Protein AF-A0A2E7UUR5-F1 (afdb_monomer_lite)

Foldseek 3Di:
DFDWKKFWDKAWPDDDCNPPPDGTQIDQKEWEFCQRDPSHDHPPGFPFTHNGAKIWHDDPFPWIKIFGDPPWFKFKDQADPDQVVPTGGDHGIDTADARIKMFGGDSVTGTIIGTHGMDTDGTDDDDDDDDPPVPVPPPDDDDDDDDPPDDDDPVVVVVCCVVVVVVVVVVVCVVVVVPDPQFAFQAADPPADLDDDDDALVQLVVQPLRLFDPVLLLLLCCVQFQVLLCVLAVDPVSSPPVQAQVLLSSSLSSLLSVLRHHLVLLLLLLQCVPLLLLLQVVCVVLVHGSLLSLQLCLQQSQALADADLLRQGGSLRDRQLCCVLLVHAFFQFQFAPDPGGDHDDHNFQADPSCPPPPQWDDDPPDIHGGGPDTPGDCRSPSNSVSSSLSVQLCVQSVDNQCSNQSRSLLLSQLCSVQNAWCVVRDPDVVSTDCQHSVNQLVVVCVVVVHSHHSNLLSVQLQDHGPCLPPPVQQVDSHVGSHGSVSSSTSSNSSSSSSLSLLQCLVAPCPDDPSVVSVVLNDDPHSSVSHPRDYSVVSCVSSDVPNDDD

pLDDT: mean 84.62, std 16.86, range [29.53, 98.81]

Structure (mmCIF, N/CA/C/O backbone):
data_AF-A0A2E7UUR5-F1
#
_entry.id   AF-A0A2E7UUR5-F1
#
loop_
_atom_site.group_PDB
_atom_site.id
_atom_site.type_symbol
_atom_site.label_atom_id
_atom_site.label_alt_id
_atom_site.label_comp_id
_atom_site.label_asym_id
_atom_site.label_entity_id
_atom_site.label_seq_id
_atom_site.pdbx_PDB_ins_code
_atom_site.Cartn_x
_atom_site.Cartn_y
_atom_site.Cartn_z
_atom_site.occupancy
_atom_site.B_iso_or_equiv
_atom_site.auth_seq_id
_atom_site.auth_comp_id
_atom_site.auth_asym_id
_atom_site.auth_atom_id
_atom_site.pdbx_PDB_model_num
ATOM 1 N N . MET A 1 1 ? 15.344 32.979 -28.461 1.00 41.41 1 MET A N 1
ATOM 2 C CA . MET A 1 1 ? 14.774 32.688 -27.132 1.00 41.41 1 MET A CA 1
ATOM 3 C C . MET A 1 1 ? 14.511 34.016 -26.441 1.00 41.41 1 MET A C 1
ATOM 5 O O . MET A 1 1 ? 15.474 34.718 -26.148 1.00 41.41 1 MET A O 1
ATOM 9 N N . SER A 1 2 ? 13.245 34.431 -26.322 1.00 44.31 2 SER A N 1
ATOM 10 C CA . SER A 1 2 ? 12.867 35.619 -25.544 1.00 44.31 2 SER A CA 1
ATOM 11 C C . SER A 1 2 ? 13.168 35.348 -24.067 1.00 44.31 2 SER A C 1
ATOM 13 O O . SER A 1 2 ? 12.915 34.255 -23.571 1.00 44.31 2 SER A O 1
ATOM 15 N N . GLN A 1 3 ? 13.775 36.307 -23.364 1.00 58.12 3 GLN A N 1
ATOM 16 C CA . GLN A 1 3 ? 13.879 36.223 -21.906 1.00 58.12 3 GLN A CA 1
ATOM 17 C C . GLN A 1 3 ? 12.558 36.721 -21.325 1.00 58.12 3 GLN A C 1
ATOM 19 O O . GLN A 1 3 ? 12.227 37.900 -21.456 1.00 58.12 3 GLN A O 1
ATOM 24 N N . GLU A 1 4 ? 11.789 35.819 -20.725 1.00 65.75 4 GLU A N 1
ATOM 25 C CA . GLU A 1 4 ? 10.561 36.169 -20.018 1.00 65.75 4 GLU A CA 1
ATOM 26 C C . GLU A 1 4 ? 10.883 37.033 -18.791 1.00 65.75 4 GLU A C 1
ATOM 28 O O . GLU A 1 4 ? 11.804 36.738 -18.021 1.00 65.75 4 GLU A O 1
ATOM 33 N N . ARG A 1 5 ? 10.125 38.113 -18.589 1.00 73.12 5 ARG A N 1
ATOM 34 C CA . ARG A 1 5 ? 10.264 38.991 -17.427 1.00 73.12 5 ARG A CA 1
ATOM 35 C C . ARG A 1 5 ? 9.267 38.607 -16.337 1.00 73.12 5 ARG A C 1
ATOM 37 O O . ARG A 1 5 ? 8.057 38.573 -16.566 1.00 73.12 5 ARG A O 1
ATOM 44 N N . TRP A 1 6 ? 9.798 38.445 -15.129 1.00 78.69 6 TRP A N 1
ATOM 45 C CA . TRP A 1 6 ? 9.055 38.063 -13.931 1.00 78.69 6 TRP A CA 1
ATOM 46 C C . TRP A 1 6 ? 9.247 39.088 -12.819 1.00 78.69 6 TRP A C 1
ATOM 48 O O . TRP A 1 6 ? 10.360 39.569 -12.619 1.00 78.69 6 TRP A O 1
ATOM 58 N N . ASP A 1 7 ? 8.186 39.380 -12.075 1.00 84.50 7 ASP A N 1
ATOM 59 C CA . ASP A 1 7 ? 8.242 40.175 -10.849 1.00 84.50 7 ASP A CA 1
ATOM 60 C C . ASP A 1 7 ? 7.862 39.272 -9.662 1.00 84.50 7 ASP A C 1
ATOM 62 O O . ASP A 1 7 ? 6.755 38.737 -9.600 1.00 84.50 7 ASP A O 1
ATOM 66 N N . VAL A 1 8 ? 8.795 39.076 -8.729 1.00 85.06 8 VAL A N 1
ATOM 67 C CA . VAL A 1 8 ? 8.625 38.250 -7.524 1.00 85.06 8 VAL A CA 1
ATOM 68 C C . VAL A 1 8 ? 8.408 39.144 -6.314 1.00 85.06 8 VAL A C 1
ATOM 70 O O . VAL A 1 8 ? 9.234 40.008 -6.001 1.00 85.06 8 VAL A O 1
ATOM 73 N N . LYS A 1 9 ? 7.307 38.918 -5.599 1.00 88.44 9 LYS A N 1
ATOM 74 C CA . LYS A 1 9 ? 6.949 39.685 -4.408 1.00 88.44 9 LYS A CA 1
ATOM 75 C C . LYS A 1 9 ? 7.363 38.935 -3.145 1.00 88.44 9 LYS A C 1
ATOM 77 O O . LYS A 1 9 ? 6.930 37.808 -2.904 1.00 88.44 9 LYS A O 1
ATOM 82 N N . LEU A 1 10 ? 8.190 39.587 -2.329 1.00 89.81 10 LEU A N 1
ATOM 83 C CA . LEU A 1 10 ? 8.681 39.076 -1.050 1.00 89.81 10 LEU A CA 1
ATOM 84 C C . LEU A 1 10 ? 8.213 39.995 0.078 1.00 89.81 10 LEU A C 1
ATOM 86 O O . LEU A 1 10 ? 8.332 41.214 -0.032 1.00 89.81 10 LEU A O 1
ATOM 90 N N . GLN A 1 11 ? 7.724 39.417 1.171 1.00 90.62 11 GLN A N 1
ATOM 91 C CA . GLN A 1 11 ? 7.354 40.156 2.375 1.00 90.62 11 GLN A CA 1
ATOM 92 C C . GLN A 1 11 ? 8.336 39.842 3.502 1.00 90.62 11 GLN A C 1
ATOM 94 O O . GLN A 1 11 ? 8.369 38.725 4.012 1.00 90.62 11 GLN A O 1
ATOM 99 N N . PHE A 1 12 ? 9.126 40.821 3.928 1.00 90.88 12 PHE A N 1
ATOM 100 C CA . PHE A 1 12 ? 10.079 40.631 5.021 1.00 90.88 12 PHE A CA 1
ATOM 101 C C . PHE A 1 12 ? 9.350 40.599 6.367 1.00 90.88 12 PHE A C 1
ATOM 103 O O . PHE A 1 12 ? 8.576 41.494 6.694 1.00 90.88 12 PHE A O 1
ATOM 110 N N . LEU A 1 13 ? 9.592 39.553 7.157 1.00 88.56 13 LEU A N 1
ATOM 111 C CA . LEU A 1 13 ? 8.895 39.312 8.425 1.00 88.56 13 LEU A CA 1
ATOM 112 C C . LEU A 1 13 ? 9.674 39.845 9.635 1.00 88.56 13 LEU A C 1
ATOM 114 O O . LEU A 1 13 ? 9.105 40.047 10.708 1.00 88.56 13 LEU A O 1
ATOM 118 N N . SER A 1 14 ? 10.976 40.086 9.478 1.00 81.56 14 SER A N 1
ATOM 119 C CA . SER A 1 14 ? 11.872 40.530 10.549 1.00 81.56 14 SER A CA 1
ATOM 120 C C . SER A 1 14 ? 12.915 41.533 10.047 1.00 81.56 14 SER A C 1
ATOM 122 O O . SER A 1 14 ? 13.204 41.597 8.855 1.00 81.56 14 SER A O 1
ATOM 124 N N . GLY A 1 15 ? 13.489 42.321 10.963 1.00 81.38 15 GLY A N 1
ATOM 125 C CA . GLY A 1 15 ? 14.598 43.250 10.704 1.00 81.38 15 GLY A CA 1
ATOM 126 C C . GLY A 1 15 ? 14.262 44.497 9.864 1.00 81.38 15 GLY A C 1
ATOM 127 O O . GLY A 1 15 ? 13.091 44.854 9.738 1.00 81.38 15 GLY A O 1
ATOM 128 N N . PRO A 1 16 ? 15.280 45.201 9.327 1.00 78.62 16 PRO A N 1
ATOM 129 C CA . PRO A 1 16 ? 15.138 46.566 8.799 1.00 78.62 16 PRO A CA 1
ATOM 130 C C . PRO A 1 16 ? 14.218 46.719 7.583 1.00 78.62 16 PRO A C 1
ATOM 132 O O . PRO A 1 16 ? 13.657 47.793 7.384 1.00 78.62 16 PRO A O 1
ATOM 135 N N . LEU A 1 17 ? 14.051 45.661 6.782 1.00 82.31 17 LEU A N 1
ATOM 136 C CA . LEU A 1 17 ? 13.202 45.684 5.586 1.00 82.31 17 LEU A CA 1
ATOM 137 C C . LEU A 1 17 ? 11.746 45.291 5.873 1.00 82.31 17 LEU A C 1
ATOM 139 O O . LEU A 1 17 ? 10.914 45.388 4.981 1.00 82.31 17 LEU A O 1
ATOM 143 N N . ARG A 1 18 ? 11.403 44.899 7.112 1.00 81.81 18 ARG A N 1
ATOM 144 C CA . ARG A 1 18 ? 10.028 44.520 7.497 1.00 81.81 18 ARG A CA 1
ATOM 145 C C . ARG A 1 18 ? 9.003 45.631 7.245 1.00 81.81 18 ARG A C 1
ATOM 147 O O . ARG A 1 18 ? 7.848 45.342 6.959 1.00 81.81 18 ARG A O 1
ATOM 154 N N . PHE A 1 19 ? 9.419 46.886 7.396 1.00 71.81 19 PHE A N 1
ATOM 155 C CA . PHE A 1 19 ? 8.552 48.064 7.279 1.00 71.81 19 PHE A CA 1
ATOM 156 C C . PHE A 1 19 ? 8.741 48.818 5.956 1.00 71.81 19 PHE A C 1
ATOM 158 O O . PHE A 1 19 ? 8.267 49.942 5.825 1.00 71.81 19 PHE A O 1
ATOM 165 N N . GLN A 1 20 ? 9.477 48.241 5.004 1.00 69.75 20 GLN A N 1
ATOM 166 C CA . GLN A 1 20 ? 9.741 48.861 3.711 1.00 69.75 20 GLN A CA 1
ATOM 167 C C . GLN A 1 20 ? 8.922 48.160 2.633 1.00 69.75 20 GLN A C 1
ATOM 169 O O . GLN A 1 20 ? 9.053 46.951 2.443 1.00 69.75 20 GLN A O 1
ATOM 174 N N . ASP A 1 21 ? 8.128 48.930 1.893 1.00 59.53 21 ASP A N 1
ATOM 175 C CA . ASP A 1 21 ? 7.526 48.453 0.651 1.00 59.53 21 ASP A CA 1
ATOM 176 C C . ASP A 1 21 ? 8.611 48.390 -0.421 1.00 59.53 21 ASP A C 1
ATOM 178 O O . ASP A 1 21 ? 8.965 49.382 -1.064 1.00 59.53 21 ASP A O 1
ATOM 182 N N . LEU A 1 22 ? 9.197 47.205 -0.569 1.00 68.75 22 LEU A N 1
ATOM 183 C CA . LEU A 1 22 ? 10.210 46.968 -1.581 1.00 68.75 22 LEU A CA 1
ATOM 184 C C . LEU A 1 22 ? 9.549 46.762 -2.947 1.00 68.75 22 LEU A C 1
ATOM 186 O O . LEU A 1 22 ? 8.555 46.035 -3.049 1.00 68.75 22 LEU A O 1
ATOM 190 N N . PRO A 1 23 ? 10.106 47.355 -4.018 1.00 65.25 23 PRO A N 1
ATOM 191 C CA . PRO A 1 23 ? 9.660 47.038 -5.364 1.00 65.25 23 PRO A CA 1
ATOM 192 C C . PRO A 1 23 ? 9.855 45.533 -5.636 1.00 65.25 23 PRO A C 1
ATOM 194 O O . PRO A 1 23 ? 10.814 44.947 -5.120 1.00 65.25 23 PRO A O 1
ATOM 197 N N . PRO A 1 24 ? 8.986 44.903 -6.451 1.00 74.06 24 PRO A N 1
ATOM 198 C CA . PRO A 1 24 ? 9.115 43.491 -6.790 1.00 74.06 24 PRO A CA 1
ATOM 199 C C . PRO A 1 24 ? 10.503 43.155 -7.343 1.00 74.06 24 PRO A C 1
ATOM 201 O O . PRO A 1 24 ? 11.096 43.917 -8.117 1.00 74.06 24 PRO A O 1
ATOM 204 N N . ALA A 1 25 ? 11.023 42.000 -6.941 1.00 80.56 25 ALA A N 1
ATOM 205 C CA . ALA A 1 25 ? 12.315 41.515 -7.384 1.00 80.56 25 ALA A CA 1
ATOM 206 C C . ALA A 1 25 ? 12.216 40.999 -8.825 1.00 80.56 25 ALA A C 1
ATOM 208 O O . ALA A 1 25 ? 11.347 40.190 -9.142 1.00 80.56 25 ALA A O 1
ATOM 209 N N . ARG A 1 26 ? 13.102 41.470 -9.705 1.00 81.25 26 ARG A N 1
ATOM 210 C CA . ARG A 1 26 ? 13.013 41.209 -11.149 1.00 81.25 26 ARG A CA 1
ATOM 211 C C . ARG A 1 26 ? 13.729 39.905 -11.515 1.00 81.25 26 ARG A C 1
ATOM 213 O O . ARG A 1 26 ? 14.942 39.809 -11.349 1.00 81.25 26 ARG A O 1
ATOM 220 N N . GLY A 1 27 ? 12.972 38.923 -11.997 1.00 74.69 27 GLY A N 1
ATOM 221 C CA . GLY A 1 27 ? 13.434 37.624 -12.493 1.00 74.69 27 GLY A CA 1
ATOM 222 C C . GLY A 1 27 ? 13.844 37.625 -13.973 1.00 74.69 27 GLY A C 1
ATOM 223 O O . GLY A 1 27 ? 13.910 38.691 -14.591 1.00 74.69 27 GLY A O 1
ATOM 224 N N . PRO A 1 28 ? 14.147 36.444 -14.549 1.00 76.75 28 PRO A N 1
ATOM 225 C CA . PRO A 1 28 ? 13.850 35.101 -14.022 1.00 76.75 28 PRO A CA 1
ATOM 226 C C . PRO A 1 28 ? 14.832 34.589 -12.955 1.00 76.75 28 PRO A C 1
ATOM 228 O O . PRO A 1 28 ? 14.520 33.628 -12.261 1.00 76.75 28 PRO A O 1
ATOM 231 N N . VAL A 1 29 ? 15.992 35.236 -12.780 1.00 86.94 29 VAL A N 1
ATOM 232 C CA . VAL A 1 29 ? 17.009 34.865 -11.779 1.00 86.94 29 VAL A CA 1
ATOM 233 C C . VAL A 1 29 ? 17.290 36.052 -10.860 1.00 86.94 29 VAL A C 1
ATOM 235 O O . VAL A 1 29 ? 17.894 37.040 -11.273 1.00 86.94 29 VAL A O 1
ATOM 238 N N . ILE A 1 30 ? 16.886 35.944 -9.597 1.00 90.19 30 ILE A N 1
ATOM 239 C CA . ILE A 1 30 ? 16.989 37.001 -8.587 1.00 90.19 30 ILE A CA 1
ATOM 240 C C . ILE A 1 30 ? 18.049 36.613 -7.565 1.00 90.19 30 ILE A C 1
ATOM 242 O O . ILE A 1 30 ? 17.910 35.626 -6.849 1.00 90.19 30 ILE A O 1
ATOM 246 N N . ARG A 1 31 ? 19.098 37.424 -7.438 1.00 92.12 31 ARG A N 1
ATOM 247 C CA . ARG A 1 31 ? 20.141 37.226 -6.421 1.00 92.12 31 ARG A CA 1
ATOM 248 C C . ARG A 1 31 ? 19.812 38.010 -5.157 1.00 92.12 31 ARG A C 1
ATOM 250 O O . ARG A 1 31 ? 19.469 39.186 -5.242 1.00 92.12 31 ARG A O 1
ATOM 257 N N . LEU A 1 32 ? 19.965 37.378 -4.000 1.00 93.75 32 LEU A N 1
ATOM 258 C CA . LEU A 1 32 ? 19.754 37.966 -2.678 1.00 93.75 32 LEU A CA 1
ATOM 259 C C . LEU A 1 32 ? 21.082 38.000 -1.916 1.00 93.75 32 LEU A C 1
ATOM 261 O O . LEU A 1 32 ? 21.837 37.030 -1.958 1.00 93.75 32 LEU A O 1
ATOM 265 N N . GLY A 1 33 ? 21.368 39.080 -1.192 1.00 92.69 33 GLY A N 1
ATOM 266 C CA . GLY A 1 33 ? 22.556 39.161 -0.336 1.00 92.69 33 GLY A CA 1
ATOM 267 C C . GLY A 1 33 ? 22.889 40.579 0.113 1.00 92.69 33 GLY A C 1
ATOM 268 O O . GLY A 1 33 ? 22.169 41.526 -0.212 1.00 92.69 33 GLY A O 1
ATOM 269 N N . ALA A 1 34 ? 23.980 40.744 0.860 1.00 89.81 34 ALA A N 1
ATOM 270 C CA . ALA A 1 34 ? 24.455 42.060 1.299 1.00 89.81 34 ALA A CA 1
ATOM 271 C C . ALA A 1 34 ? 24.965 42.917 0.121 1.00 89.81 34 ALA A C 1
ATOM 273 O O . ALA A 1 34 ? 24.850 44.152 0.135 1.00 89.81 34 ALA A O 1
ATOM 274 N N . ASN A 1 35 ? 25.466 42.253 -0.927 1.00 90.12 35 ASN A N 1
ATOM 275 C CA . ASN A 1 35 ? 25.946 42.847 -2.170 1.00 90.12 35 ASN A CA 1
ATOM 276 C C . ASN A 1 35 ? 25.711 41.893 -3.368 1.00 90.12 35 ASN A C 1
ATOM 278 O O . ASN A 1 35 ? 26.651 41.311 -3.921 1.00 90.12 35 ASN A O 1
ATOM 282 N N . PRO A 1 36 ? 24.448 41.700 -3.790 1.00 87.56 36 PRO A N 1
ATOM 283 C CA . PRO A 1 36 ? 24.056 40.610 -4.692 1.00 87.56 36 PRO A CA 1
ATOM 284 C C . PRO A 1 36 ? 24.511 40.802 -6.153 1.00 87.56 36 PRO A C 1
ATOM 286 O O . PRO A 1 36 ? 24.364 39.896 -6.979 1.00 87.56 36 PRO A O 1
ATOM 289 N N . GLY A 1 37 ? 25.084 41.963 -6.479 1.00 81.81 37 GLY A N 1
ATOM 290 C CA . GLY A 1 37 ? 25.414 42.387 -7.838 1.00 81.81 37 GLY A CA 1
ATOM 291 C C . GLY A 1 37 ? 24.245 43.070 -8.568 1.00 81.81 37 GLY A C 1
ATOM 292 O O . GLY A 1 37 ? 23.175 43.268 -7.986 1.00 81.81 37 GLY A O 1
ATOM 293 N N . PRO A 1 38 ? 24.443 43.463 -9.841 1.00 74.69 38 PRO A N 1
ATOM 294 C CA . PRO A 1 38 ? 23.441 44.187 -10.623 1.00 74.69 38 PRO A CA 1
ATOM 295 C C . PRO A 1 38 ? 22.113 43.425 -10.724 1.00 74.69 38 PRO A C 1
ATOM 297 O O . PRO A 1 38 ? 22.105 42.238 -11.037 1.00 74.69 38 PRO A O 1
ATOM 300 N N . GLY A 1 39 ? 20.996 44.113 -10.462 1.00 70.12 39 GLY A N 1
ATOM 301 C CA . GLY A 1 39 ? 19.641 43.551 -10.562 1.00 70.12 39 GLY A CA 1
ATOM 302 C C . GLY A 1 39 ? 19.190 42.663 -9.391 1.00 70.12 39 GLY A C 1
ATOM 303 O O . GLY A 1 39 ? 18.039 42.241 -9.382 1.00 70.12 39 GLY A O 1
ATOM 304 N N . GLY A 1 40 ? 20.051 42.394 -8.401 1.00 82.19 40 GLY A N 1
ATOM 305 C CA . GLY A 1 40 ? 19.694 41.625 -7.204 1.00 82.19 40 GLY A CA 1
ATOM 306 C C . GLY A 1 40 ? 19.022 42.452 -6.100 1.00 82.19 40 GLY A C 1
ATOM 307 O O . GLY A 1 40 ? 19.110 43.680 -6.077 1.00 82.19 40 GLY A O 1
ATOM 308 N N . VAL A 1 41 ? 18.384 41.775 -5.143 1.00 89.06 41 VAL A N 1
ATOM 309 C CA . VAL A 1 41 ? 17.769 42.406 -3.964 1.00 89.06 41 VAL A CA 1
ATOM 310 C C . VAL A 1 41 ? 18.805 42.528 -2.857 1.00 89.06 41 VAL A C 1
ATOM 312 O O . VAL A 1 41 ? 19.281 41.533 -2.301 1.00 89.06 41 VAL A O 1
ATOM 315 N N . ARG A 1 42 ? 19.164 43.770 -2.536 1.00 89.12 42 ARG A N 1
ATOM 316 C CA . ARG A 1 42 ? 20.162 44.070 -1.512 1.00 89.12 42 ARG A CA 1
ATOM 317 C C . ARG A 1 42 ? 19.541 44.025 -0.116 1.00 89.12 42 ARG A C 1
ATOM 319 O O . ARG A 1 42 ? 18.669 44.824 0.207 1.00 89.12 42 ARG A O 1
ATOM 326 N N . LEU A 1 43 ? 20.040 43.131 0.731 1.00 89.38 43 LEU A N 1
ATOM 327 C CA . LEU A 1 43 ? 19.558 42.896 2.095 1.00 89.38 43 LEU A CA 1
ATOM 328 C C . LEU A 1 43 ? 20.309 43.762 3.118 1.00 89.38 43 LEU A C 1
ATOM 330 O O . LEU A 1 43 ? 20.954 43.266 4.042 1.00 89.38 43 LEU A O 1
ATOM 334 N N . THR A 1 44 ? 20.259 45.081 2.929 1.00 79.94 44 THR A N 1
ATOM 335 C CA . THR A 1 44 ? 20.999 46.041 3.760 1.00 79.94 44 THR A CA 1
ATOM 336 C C . THR A 1 44 ? 20.497 46.039 5.209 1.00 79.94 44 THR A C 1
ATOM 338 O O . THR A 1 44 ? 19.299 46.112 5.464 1.00 79.94 44 THR A O 1
ATOM 341 N N . GLY A 1 45 ? 21.424 46.007 6.171 1.00 78.69 45 GLY A N 1
ATOM 342 C CA . GLY A 1 45 ? 21.121 46.139 7.602 1.00 78.69 45 GLY A CA 1
ATOM 343 C C . GLY A 1 45 ? 20.887 44.821 8.351 1.00 78.69 45 GLY A C 1
ATOM 344 O O . GLY A 1 45 ? 20.792 44.838 9.578 1.00 78.69 45 GLY A O 1
ATOM 345 N N . TYR A 1 46 ? 20.860 43.678 7.661 1.00 85.31 46 TYR A N 1
ATOM 346 C CA . TYR A 1 46 ? 20.875 42.363 8.305 1.00 85.31 46 TYR A CA 1
ATOM 347 C C . TYR A 1 46 ? 22.310 41.921 8.609 1.00 85.31 46 TYR A C 1
ATOM 349 O O . TYR A 1 46 ? 23.203 42.034 7.772 1.00 85.31 46 TYR A O 1
ATOM 357 N N . ARG A 1 47 ? 22.542 41.404 9.821 1.00 76.69 47 ARG A N 1
ATOM 358 C CA . ARG A 1 47 ? 23.829 40.810 10.221 1.00 76.69 47 ARG A CA 1
ATOM 359 C C . ARG A 1 47 ? 23.806 39.313 9.902 1.00 76.69 47 ARG A C 1
ATOM 361 O O . ARG A 1 47 ? 22.804 38.670 10.188 1.00 76.69 47 ARG A O 1
ATOM 368 N N . GLY A 1 48 ? 24.902 38.759 9.381 1.00 83.62 48 GLY A N 1
ATOM 369 C CA . GLY A 1 48 ? 25.001 37.324 9.059 1.00 83.62 48 GLY A CA 1
ATOM 370 C C . GLY A 1 48 ? 24.483 36.933 7.670 1.00 83.62 48 GLY A C 1
ATOM 371 O O . GLY A 1 48 ? 24.151 35.771 7.464 1.00 83.62 48 GLY A O 1
ATOM 372 N N . ILE A 1 49 ? 24.398 37.901 6.751 1.00 92.88 49 ILE A N 1
ATOM 373 C CA . ILE A 1 49 ? 24.089 37.691 5.334 1.00 92.88 49 ILE A CA 1
ATOM 374 C C . ILE A 1 49 ? 25.362 37.937 4.521 1.00 92.88 49 ILE A C 1
ATOM 376 O O . ILE A 1 49 ? 25.958 39.008 4.638 1.00 92.88 49 ILE A O 1
ATOM 380 N N . ASP A 1 50 ? 25.748 36.971 3.696 1.00 91.56 50 ASP A N 1
ATOM 381 C CA . ASP A 1 50 ? 26.869 37.072 2.765 1.00 91.56 50 ASP A CA 1
ATOM 382 C C . ASP A 1 50 ? 26.529 37.947 1.549 1.00 91.56 50 ASP A C 1
ATOM 384 O O . ASP A 1 50 ? 25.362 38.217 1.237 1.00 91.56 50 ASP A O 1
ATOM 388 N N . ASP A 1 51 ? 27.559 38.381 0.818 1.00 90.38 51 ASP A N 1
ATOM 389 C CA . ASP A 1 51 ? 27.411 39.255 -0.353 1.00 90.38 51 ASP A CA 1
ATOM 390 C C . ASP A 1 51 ? 26.427 38.687 -1.381 1.00 90.38 51 ASP A C 1
ATOM 392 O O . ASP A 1 51 ? 25.551 39.400 -1.872 1.00 90.38 51 ASP A O 1
ATOM 396 N N . ARG A 1 52 ? 26.518 37.382 -1.641 1.00 91.38 52 ARG A N 1
ATOM 397 C CA . ARG A 1 52 ? 25.569 36.615 -2.452 1.00 91.38 52 ARG A CA 1
ATOM 398 C C . ARG A 1 52 ? 25.097 35.436 -1.621 1.00 91.38 52 ARG A C 1
ATOM 400 O O . ARG A 1 52 ? 25.761 34.413 -1.593 1.00 91.38 52 ARG A O 1
ATOM 407 N N . GLN A 1 53 ? 23.979 35.587 -0.930 1.00 94.81 53 GLN A N 1
ATOM 408 C CA . GLN A 1 53 ? 23.464 34.592 0.004 1.00 94.81 53 GLN A CA 1
ATOM 409 C C . GLN A 1 53 ? 22.692 33.476 -0.705 1.00 94.81 53 GLN A C 1
ATOM 411 O O . GLN A 1 53 ? 22.920 32.297 -0.448 1.00 94.81 53 GLN A O 1
ATOM 416 N N . ALA A 1 54 ? 21.764 33.853 -1.584 1.00 96.44 54 ALA A N 1
ATOM 417 C CA . ALA A 1 54 ? 20.816 32.931 -2.200 1.00 96.44 54 ALA A CA 1
ATOM 418 C C . ALA A 1 54 ? 20.376 33.419 -3.584 1.00 96.44 54 ALA A C 1
ATOM 420 O O . ALA A 1 54 ? 20.542 34.594 -3.928 1.00 96.44 54 ALA A O 1
ATOM 421 N N . VAL A 1 55 ? 19.792 32.516 -4.367 1.00 94.50 55 VAL A N 1
ATOM 422 C CA . VAL A 1 55 ? 19.205 32.808 -5.678 1.00 94.50 55 VAL A CA 1
ATOM 423 C C . VAL A 1 55 ? 17.786 32.270 -5.724 1.00 94.50 55 VAL A C 1
ATOM 425 O O . VAL A 1 55 ? 17.577 31.103 -5.410 1.00 94.50 55 VAL A O 1
ATOM 428 N N . ILE A 1 56 ? 16.836 33.113 -6.126 1.00 93.19 56 ILE A N 1
ATOM 429 C CA . ILE A 1 56 ? 15.489 32.694 -6.513 1.00 93.19 56 ILE A CA 1
ATOM 430 C C . ILE A 1 56 ? 15.452 32.557 -8.035 1.00 93.19 56 ILE A C 1
ATOM 432 O O . ILE A 1 56 ? 15.847 33.488 -8.740 1.00 93.19 56 ILE A O 1
ATOM 436 N N . THR A 1 57 ? 14.954 31.429 -8.531 1.00 91.38 57 THR A N 1
ATOM 437 C CA . THR A 1 57 ? 14.779 31.168 -9.964 1.00 91.38 57 THR A CA 1
ATOM 438 C C . THR A 1 57 ? 13.315 30.874 -10.262 1.00 91.38 57 THR A C 1
ATOM 440 O O . THR A 1 57 ? 12.690 30.088 -9.551 1.00 91.38 57 THR A O 1
ATOM 443 N N . VAL A 1 58 ? 12.783 31.501 -11.311 1.00 85.94 58 VAL A N 1
ATOM 444 C CA . VAL A 1 58 ? 11.427 31.277 -11.824 1.00 85.94 58 VAL A CA 1
ATOM 445 C C . VAL A 1 58 ? 11.520 30.492 -13.131 1.00 85.94 58 VAL A C 1
ATOM 447 O O . VAL A 1 58 ? 12.118 30.982 -14.089 1.00 85.94 58 VAL A O 1
ATOM 450 N N . TYR A 1 59 ? 10.942 29.292 -13.152 1.00 75.94 59 TYR A N 1
ATOM 451 C CA . TYR A 1 59 ? 10.828 28.422 -14.323 1.00 75.94 59 TYR A CA 1
ATOM 452 C C . TYR A 1 59 ? 9.379 28.426 -14.819 1.00 75.94 59 TYR A C 1
ATOM 454 O O . TYR A 1 59 ? 8.467 28.131 -14.043 1.00 75.94 59 TYR A O 1
ATOM 462 N N . ASP A 1 60 ? 9.184 28.806 -16.085 1.00 62.84 60 ASP A N 1
ATOM 463 C CA . ASP A 1 60 ? 7.952 28.684 -16.887 1.00 62.84 60 ASP A CA 1
ATOM 464 C C . ASP A 1 60 ? 6.642 29.147 -16.210 1.00 62.84 60 ASP A C 1
ATOM 466 O O . ASP A 1 60 ? 5.536 28.784 -16.600 1.00 62.84 60 ASP A O 1
ATOM 470 N N . GLY A 1 61 ? 6.755 29.983 -15.175 1.00 55.78 61 GLY A N 1
ATOM 471 C CA . GLY A 1 61 ? 5.652 30.590 -14.437 1.00 55.78 61 GLY A CA 1
ATOM 472 C C . GLY A 1 61 ? 4.947 29.763 -13.376 1.00 55.78 61 GLY A C 1
ATOM 473 O O . GLY A 1 61 ? 4.242 30.355 -12.561 1.00 55.78 61 GLY A O 1
ATOM 474 N N . ALA A 1 62 ? 5.156 28.449 -13.338 1.00 58.25 62 ALA A N 1
ATOM 475 C CA . ALA A 1 62 ? 4.541 27.563 -12.347 1.00 58.25 62 ALA A CA 1
ATOM 476 C C . ALA A 1 62 ? 5.502 27.147 -11.220 1.00 58.25 62 ALA A C 1
ATOM 478 O O . ALA A 1 62 ? 5.048 26.793 -10.134 1.00 58.25 62 ALA A O 1
ATOM 479 N N . HIS A 1 63 ? 6.820 27.234 -11.438 1.00 79.94 63 HIS A N 1
ATOM 480 C CA . HIS A 1 63 ? 7.813 26.733 -10.488 1.00 79.94 63 HIS A CA 1
ATOM 481 C C . HIS A 1 63 ? 8.789 27.833 -10.073 1.00 79.94 63 HIS A C 1
ATOM 483 O O . HIS A 1 63 ? 9.658 28.260 -10.836 1.00 79.94 63 HIS A O 1
ATOM 489 N N . VAL A 1 64 ? 8.658 28.297 -8.830 1.00 90.69 64 VAL A N 1
ATOM 490 C CA . VAL A 1 64 ? 9.610 29.221 -8.205 1.00 90.69 64 VAL A CA 1
ATOM 491 C C . VAL A 1 64 ? 10.417 28.447 -7.186 1.00 90.69 64 VAL A C 1
ATOM 493 O O . VAL A 1 64 ? 9.847 27.772 -6.341 1.00 90.69 64 VAL A O 1
ATOM 496 N N . SER A 1 65 ? 11.739 28.562 -7.234 1.00 93.94 65 SER A N 1
ATOM 497 C CA . SER A 1 65 ? 12.624 27.884 -6.286 1.00 93.94 65 SER A CA 1
ATOM 498 C C . SER A 1 65 ? 13.662 28.838 -5.718 1.00 93.94 65 SER A C 1
ATOM 500 O O . SER A 1 65 ? 13.991 29.853 -6.332 1.00 93.94 65 SER A O 1
ATOM 502 N N . ILE A 1 66 ? 14.189 28.512 -4.541 1.00 96.12 66 ILE A N 1
ATOM 503 C CA . ILE A 1 66 ? 15.323 29.187 -3.917 1.00 96.12 66 ILE A CA 1
ATOM 504 C C . ILE A 1 66 ? 16.464 28.207 -3.672 1.00 96.12 66 ILE A C 1
ATOM 506 O O . ILE A 1 66 ? 16.248 27.087 -3.218 1.00 96.12 66 ILE A O 1
ATOM 510 N N . ALA A 1 67 ? 17.693 28.637 -3.937 1.00 95.25 67 ALA A N 1
ATOM 511 C CA . ALA A 1 67 ? 18.899 27.867 -3.669 1.00 95.25 67 ALA A CA 1
ATOM 512 C C . ALA A 1 67 ? 19.948 28.714 -2.929 1.00 95.25 67 ALA A C 1
ATOM 514 O O . ALA A 1 67 ? 20.043 29.925 -3.170 1.00 95.25 67 ALA A O 1
ATOM 515 N N . PRO A 1 68 ? 20.761 28.105 -2.047 1.00 96.25 68 PRO A N 1
ATOM 516 C CA . PRO A 1 68 ? 21.916 28.772 -1.463 1.00 96.25 68 PRO A CA 1
ATOM 517 C C . PRO A 1 68 ? 22.988 29.012 -2.531 1.00 96.25 68 PRO A C 1
ATOM 519 O O . PRO A 1 68 ? 23.157 28.223 -3.462 1.00 96.25 68 PRO A O 1
ATOM 522 N N . VAL A 1 69 ? 23.746 30.098 -2.395 1.00 93.25 69 VAL A N 1
ATOM 523 C CA . VAL A 1 69 ? 24.966 30.296 -3.189 1.00 93.25 69 VAL A CA 1
ATOM 524 C C . VAL A 1 69 ? 26.129 29.655 -2.437 1.00 93.25 69 VAL A C 1
ATOM 526 O O . VAL A 1 69 ? 26.506 30.117 -1.364 1.00 93.25 69 VAL A O 1
ATOM 529 N N . GLY A 1 70 ? 26.709 28.590 -2.990 1.00 90.44 70 GLY A N 1
ATOM 530 C CA . GLY A 1 70 ? 27.792 27.862 -2.326 1.00 90.44 70 GLY A CA 1
ATOM 531 C C . GLY A 1 70 ? 27.322 27.194 -1.030 1.00 90.44 70 GLY A C 1
ATOM 532 O O . GLY A 1 70 ? 26.339 26.461 -1.037 1.00 90.44 70 GLY A O 1
ATOM 533 N N . VAL A 1 71 ? 28.025 27.450 0.078 1.00 87.94 71 VAL A N 1
ATOM 534 C CA . VAL A 1 71 ? 27.755 26.851 1.405 1.00 87.94 71 VAL A CA 1
ATOM 535 C C . VAL A 1 71 ? 26.902 27.746 2.315 1.00 87.94 71 VAL A C 1
ATOM 537 O O . VAL A 1 71 ? 26.826 27.535 3.528 1.00 87.94 71 VAL A O 1
ATOM 540 N N . ASN A 1 72 ? 26.278 28.773 1.743 1.00 93.81 72 ASN A N 1
ATOM 541 C CA . ASN A 1 72 ? 25.554 29.784 2.499 1.00 93.81 72 ASN A CA 1
ATOM 542 C C . ASN A 1 72 ? 24.272 29.213 3.110 1.00 93.81 72 ASN A C 1
ATOM 544 O O . ASN A 1 72 ? 23.542 28.442 2.492 1.00 93.81 72 ASN A O 1
ATOM 548 N N . GLN A 1 73 ? 23.979 29.602 4.350 1.00 95.12 73 GLN A N 1
ATOM 549 C CA . GLN A 1 73 ? 22.849 29.033 5.081 1.00 95.12 73 GLN A CA 1
ATOM 550 C C . GLN A 1 73 ? 21.520 29.616 4.590 1.00 95.12 73 GLN A C 1
ATOM 552 O O . GLN A 1 73 ? 21.267 30.816 4.725 1.00 95.12 73 GLN A O 1
ATOM 557 N N . VAL A 1 74 ? 20.659 28.751 4.060 1.00 96.94 74 VAL A N 1
ATOM 558 C CA . VAL A 1 74 ? 19.280 29.060 3.667 1.00 96.94 74 VAL A CA 1
ATOM 559 C C . VAL A 1 74 ? 18.378 28.006 4.293 1.00 96.94 74 VAL A C 1
ATOM 561 O O . VAL A 1 74 ? 18.661 26.821 4.183 1.00 96.94 74 VAL A O 1
ATOM 564 N N . ARG A 1 75 ? 17.316 28.407 4.981 1.00 97.25 75 ARG A N 1
ATOM 565 C CA . ARG A 1 75 ? 16.318 27.508 5.580 1.00 97.25 75 ARG A CA 1
ATOM 566 C C . ARG A 1 75 ? 14.954 27.857 5.018 1.00 97.25 75 ARG A C 1
ATOM 568 O O . ARG A 1 75 ? 14.677 29.033 4.792 1.00 97.25 75 ARG A O 1
ATOM 575 N N . VAL A 1 76 ? 14.116 26.851 4.810 1.00 96.25 76 VAL A N 1
ATOM 576 C CA . VAL A 1 76 ? 12.790 27.008 4.204 1.00 96.25 76 VAL A CA 1
ATOM 577 C C . VAL A 1 76 ? 11.777 26.261 5.054 1.00 96.25 76 VAL A C 1
ATOM 579 O O . VAL A 1 76 ? 12.063 25.163 5.528 1.00 96.25 76 VAL A O 1
ATOM 582 N N . ALA A 1 77 ? 10.615 26.867 5.265 1.00 93.62 77 ALA A N 1
ATOM 583 C CA . ALA A 1 77 ? 9.511 26.276 6.000 1.00 93.62 77 ALA A CA 1
ATOM 584 C C . ALA A 1 77 ? 8.163 26.686 5.399 1.00 93.62 77 ALA A C 1
ATOM 586 O O . ALA A 1 77 ? 8.041 27.733 4.767 1.00 93.62 77 ALA A O 1
ATOM 587 N N . THR A 1 78 ? 7.130 25.884 5.637 1.00 89.75 78 THR A N 1
ATOM 588 C CA . THR A 1 78 ? 5.787 26.091 5.073 1.00 89.75 78 THR A CA 1
ATOM 589 C C . THR A 1 78 ? 4.930 27.095 5.856 1.00 89.75 78 THR A C 1
ATOM 591 O O . THR A 1 78 ? 3.831 27.424 5.422 1.00 89.75 78 THR A O 1
ATOM 594 N N . HIS A 1 79 ? 5.404 27.604 7.002 1.00 85.44 79 HIS A N 1
ATOM 595 C CA . HIS A 1 79 ? 4.692 28.595 7.817 1.00 85.44 79 HIS A CA 1
ATOM 596 C C . HIS A 1 79 ? 5.638 29.521 8.604 1.00 85.44 79 HIS A C 1
ATOM 598 O O . HIS A 1 79 ? 6.837 29.282 8.702 1.00 85.44 79 HIS A O 1
ATOM 604 N N . GLN A 1 80 ? 5.090 30.591 9.197 1.00 84.69 80 GLN A N 1
ATOM 605 C CA . GLN A 1 80 ? 5.862 31.666 9.851 1.00 84.69 80 GLN A CA 1
ATOM 606 C C . GLN A 1 80 ? 6.350 31.341 11.273 1.00 84.69 80 GLN A C 1
ATOM 608 O O . GLN A 1 80 ? 7.381 31.857 11.700 1.00 84.69 80 GLN A O 1
ATOM 613 N N . ASN A 1 81 ? 5.630 30.490 12.011 1.00 83.56 81 ASN A N 1
ATOM 614 C CA . ASN A 1 81 ? 5.926 30.180 13.417 1.00 83.56 81 ASN A CA 1
ATOM 615 C C . ASN A 1 81 ? 6.898 29.000 13.553 1.00 83.56 81 ASN A C 1
ATOM 617 O O . ASN A 1 81 ? 6.490 27.915 13.954 1.00 83.56 81 ASN A O 1
ATOM 621 N N . VAL A 1 82 ? 8.154 29.191 13.156 1.00 85.62 82 VAL A N 1
ATOM 622 C CA . VAL A 1 82 ? 9.161 28.120 13.087 1.00 85.62 82 VAL A CA 1
ATOM 623 C C . VAL A 1 82 ? 10.378 28.475 13.927 1.00 85.62 82 VAL A C 1
ATOM 625 O O . VAL A 1 82 ? 10.882 29.598 13.856 1.00 85.62 82 VAL A O 1
ATOM 628 N N . GLU A 1 83 ? 10.882 27.506 14.687 1.00 89.88 83 GLU A N 1
ATOM 629 C CA . GLU A 1 83 ? 12.160 27.631 15.379 1.00 89.88 83 GLU A CA 1
ATOM 630 C C . GLU A 1 83 ? 13.312 27.321 14.412 1.00 89.88 83 GLU A C 1
ATOM 632 O O . GLU A 1 83 ? 13.648 26.172 14.134 1.00 89.88 83 GLU A O 1
ATOM 637 N N . TRP A 1 84 ? 13.941 28.368 13.867 1.00 91.06 84 TRP A N 1
ATOM 638 C CA . TRP A 1 84 ? 14.978 28.234 12.831 1.00 91.06 84 TRP A CA 1
ATOM 639 C C . TRP A 1 84 ? 16.217 27.440 13.264 1.00 91.06 84 TRP A C 1
ATOM 641 O O . TRP A 1 84 ? 16.988 27.013 12.405 1.00 91.06 84 TRP A O 1
ATOM 651 N N . ALA A 1 85 ? 16.429 27.259 14.569 1.00 89.88 85 ALA A N 1
ATOM 652 C CA . ALA A 1 85 ? 17.521 26.455 15.105 1.00 89.88 85 ALA A CA 1
ATOM 653 C C . ALA A 1 85 ? 17.297 24.947 14.905 1.00 89.88 85 ALA A C 1
ATOM 655 O O . ALA A 1 85 ? 18.270 24.209 14.765 1.00 89.88 85 ALA A O 1
ATOM 656 N N . GLU A 1 86 ? 16.039 24.506 14.838 1.00 89.12 86 GLU A N 1
ATOM 657 C CA . GLU A 1 86 ? 15.663 23.102 14.630 1.00 89.12 86 GLU A CA 1
ATOM 658 C C . GLU A 1 86 ? 15.702 22.698 13.150 1.00 89.12 86 GLU A C 1
ATOM 660 O O . GLU A 1 86 ? 15.755 21.514 12.817 1.00 89.12 86 GLU A O 1
ATOM 665 N N . LEU A 1 87 ? 15.716 23.682 12.242 1.00 88.56 87 LEU A N 1
ATOM 666 C CA . LEU A 1 87 ? 15.813 23.441 10.808 1.00 88.56 87 LEU A CA 1
ATOM 667 C C . LEU A 1 87 ? 17.262 23.457 10.320 1.00 88.56 87 LEU A C 1
ATOM 669 O O . LEU A 1 87 ? 18.015 24.422 10.498 1.00 88.56 87 LEU A O 1
ATOM 673 N N . LEU A 1 88 ? 17.627 22.397 9.603 1.00 92.00 88 LEU A N 1
ATOM 674 C CA . LEU A 1 88 ? 18.890 22.329 8.879 1.00 92.00 88 LEU A CA 1
ATOM 675 C C . LEU A 1 88 ? 18.837 23.216 7.621 1.00 92.00 88 LEU A C 1
ATOM 677 O O . LEU A 1 88 ? 17.804 23.259 6.949 1.00 92.00 88 LEU A O 1
ATOM 681 N N . PRO A 1 89 ? 19.934 23.913 7.263 1.00 94.69 89 PRO A N 1
ATOM 682 C CA . PRO A 1 89 ? 20.018 24.613 5.989 1.00 94.69 89 PRO A CA 1
ATOM 683 C C . PRO A 1 89 ? 19.816 23.667 4.801 1.00 94.69 89 PRO A C 1
ATOM 685 O O . PRO A 1 89 ? 20.407 22.581 4.757 1.00 94.69 89 PRO A O 1
ATOM 688 N N . ILE A 1 90 ? 19.035 24.104 3.814 1.00 94.44 90 ILE A N 1
ATOM 689 C CA . ILE A 1 90 ? 18.881 23.404 2.541 1.00 94.44 90 ILE A CA 1
ATOM 690 C C . ILE A 1 90 ? 20.245 23.326 1.842 1.00 94.44 90 ILE A C 1
ATOM 692 O O . ILE A 1 90 ? 21.027 24.274 1.870 1.00 94.44 90 ILE A O 1
ATOM 696 N N . GLN A 1 91 ? 20.540 22.178 1.232 1.00 85.69 91 GLN A N 1
ATOM 697 C CA . GLN A 1 91 ? 21.816 21.929 0.539 1.00 85.69 91 GLN A CA 1
ATOM 698 C C . GLN A 1 91 ? 21.707 22.105 -0.984 1.00 85.69 91 GLN A C 1
ATOM 700 O O . GLN A 1 91 ? 22.710 22.137 -1.689 1.00 85.69 91 GLN A O 1
ATOM 705 N N . LYS A 1 92 ? 20.477 22.176 -1.500 1.00 88.50 92 LYS A N 1
ATOM 706 C CA . LYS A 1 92 ? 20.132 22.316 -2.921 1.00 88.50 92 LYS A CA 1
ATOM 707 C C . LYS A 1 92 ? 18.957 23.297 -3.053 1.00 88.50 92 LYS A C 1
ATOM 709 O O . LYS A 1 92 ? 18.667 24.023 -2.104 1.00 88.50 92 LYS A O 1
ATOM 714 N N . ARG A 1 93 ? 18.298 23.331 -4.215 1.00 91.12 93 ARG A N 1
ATOM 715 C CA . ARG A 1 93 ? 17.076 24.120 -4.424 1.00 91.12 93 ARG A CA 1
ATOM 716 C C . ARG A 1 93 ? 15.917 23.610 -3.556 1.00 91.12 93 ARG A C 1
ATOM 718 O O . ARG A 1 93 ? 15.829 22.411 -3.304 1.00 91.12 93 ARG A O 1
ATOM 725 N N . ALA A 1 94 ? 15.050 24.519 -3.138 1.00 92.75 94 ALA A N 1
ATOM 726 C CA . ALA A 1 94 ? 13.771 24.242 -2.498 1.00 92.75 94 ALA A CA 1
ATOM 727 C C . ALA A 1 94 ? 12.685 25.078 -3.178 1.00 92.75 94 ALA A C 1
ATOM 729 O O . ALA A 1 94 ? 12.919 26.252 -3.477 1.00 92.75 94 ALA A O 1
ATOM 730 N N . ASP A 1 95 ? 11.520 24.488 -3.415 1.00 92.25 95 ASP A N 1
ATOM 731 C CA . ASP A 1 95 ? 10.420 25.182 -4.077 1.00 92.25 95 ASP A CA 1
ATOM 732 C C . ASP A 1 95 ? 9.725 26.166 -3.131 1.00 92.25 95 ASP A C 1
ATOM 734 O O . ASP A 1 95 ? 9.663 25.982 -1.913 1.00 92.25 95 ASP A O 1
ATOM 738 N N . LEU A 1 96 ? 9.238 27.256 -3.712 1.00 91.00 96 LEU A N 1
ATOM 739 C CA . LEU A 1 96 ? 8.551 28.342 -3.038 1.00 91.00 96 LEU A CA 1
ATOM 740 C C . LEU A 1 96 ? 7.096 28.374 -3.504 1.00 91.00 96 LEU A C 1
ATOM 742 O O . LEU A 1 96 ? 6.780 28.929 -4.554 1.00 91.00 96 LEU A O 1
ATOM 746 N N . ALA A 1 97 ? 6.204 27.818 -2.687 1.00 89.62 97 ALA A N 1
ATOM 747 C CA . ALA A 1 97 ? 4.765 28.037 -2.818 1.00 89.62 97 ALA A CA 1
ATOM 748 C C . ALA A 1 97 ? 4.350 29.324 -2.079 1.00 89.62 97 ALA A C 1
ATOM 750 O O . ALA A 1 97 ? 4.978 29.654 -1.063 1.00 89.62 97 ALA A O 1
ATOM 751 N N . PRO A 1 98 ? 3.307 30.055 -2.520 1.00 90.69 98 PRO A N 1
ATOM 752 C CA . PRO A 1 98 ? 2.784 31.216 -1.796 1.00 90.69 98 PRO A CA 1
ATOM 753 C C . PRO A 1 98 ? 2.583 30.933 -0.300 1.00 90.69 98 PRO A C 1
ATOM 755 O O . PRO A 1 98 ? 1.968 29.939 0.075 1.00 90.69 98 PRO A O 1
ATOM 758 N N . GLY A 1 99 ? 3.128 31.791 0.563 1.00 87.69 99 GLY A N 1
ATOM 759 C CA . GLY A 1 99 ? 3.115 31.606 2.020 1.00 87.69 99 GLY A CA 1
ATOM 760 C C . GLY A 1 99 ? 4.344 30.888 2.593 1.00 87.69 99 GLY A C 1
ATOM 761 O O . GLY A 1 99 ? 4.553 30.927 3.806 1.00 87.69 99 GLY A O 1
ATOM 762 N N . THR A 1 100 ? 5.200 30.303 1.747 1.00 94.06 100 THR A N 1
ATOM 763 C CA . THR A 1 100 ? 6.480 29.706 2.163 1.00 94.06 100 THR A CA 1
ATOM 764 C C . THR A 1 100 ? 7.387 30.764 2.779 1.00 94.06 100 THR A C 1
ATOM 766 O O . THR A 1 100 ? 7.542 31.867 2.248 1.00 94.06 100 THR A O 1
ATOM 769 N N . VAL A 1 101 ? 8.020 30.422 3.897 1.00 95.75 101 VAL A N 1
ATOM 770 C CA . VAL A 1 101 ? 8.878 31.319 4.668 1.00 95.75 101 VAL A CA 1
ATOM 771 C C . VAL A 1 101 ? 10.320 30.857 4.571 1.00 95.75 101 VAL A C 1
ATOM 773 O O . VAL A 1 101 ? 10.638 29.686 4.764 1.00 95.75 101 VAL A O 1
ATOM 776 N N . VAL A 1 102 ? 11.209 31.801 4.290 1.00 96.50 102 VAL A N 1
ATOM 777 C CA . VAL A 1 102 ? 12.637 31.568 4.115 1.00 96.50 102 VAL A CA 1
ATOM 778 C C . VAL A 1 102 ? 13.404 32.352 5.163 1.00 96.50 102 VAL A C 1
ATOM 780 O O . VAL A 1 102 ? 13.159 33.543 5.360 1.00 96.50 102 VAL A O 1
ATOM 783 N N . HIS A 1 103 ? 14.380 31.698 5.785 1.00 96.12 103 HIS A N 1
ATOM 784 C CA . HIS A 1 103 ? 15.382 32.346 6.615 1.00 96.12 103 HIS A CA 1
ATOM 785 C C . HIS A 1 103 ? 16.770 32.231 5.989 1.00 96.12 103 HIS A C 1
ATOM 787 O O . HIS A 1 103 ? 17.255 31.143 5.674 1.00 96.12 103 HIS A O 1
ATOM 793 N N . LEU A 1 104 ? 17.414 33.378 5.824 1.00 95.69 104 LEU A N 1
ATOM 794 C CA . LEU A 1 104 ? 18.751 33.526 5.279 1.00 95.69 104 LEU A CA 1
ATOM 795 C C . LEU A 1 104 ? 19.736 33.843 6.405 1.00 95.69 104 LEU A C 1
ATOM 797 O O . LEU A 1 104 ? 19.501 34.784 7.161 1.00 95.69 104 LEU A O 1
ATOM 801 N N . GLY A 1 105 ? 20.851 33.116 6.463 1.00 92.88 105 GLY A N 1
ATOM 802 C CA . GLY A 1 105 ? 21.887 33.284 7.485 1.00 92.88 105 GLY A CA 1
ATOM 803 C C . GLY A 1 105 ? 21.712 32.364 8.706 1.00 92.88 105 GLY A C 1
ATOM 804 O O . GLY A 1 105 ? 20.881 31.450 8.691 1.00 92.88 105 GLY A O 1
ATOM 805 N N . PRO A 1 106 ? 22.549 32.523 9.748 1.00 92.06 106 PRO A N 1
ATOM 806 C CA . PRO A 1 106 ? 22.450 31.761 10.997 1.00 92.06 106 PRO A CA 1
ATOM 807 C C . PRO A 1 106 ? 21.123 31.985 11.760 1.00 92.06 106 PRO A C 1
ATOM 809 O O . PRO A 1 106 ? 20.647 33.108 11.812 1.00 92.06 106 PRO A O 1
ATOM 812 N N . PRO A 1 107 ? 20.573 31.002 12.498 1.00 87.44 107 PRO A N 1
ATOM 813 C CA . PRO A 1 107 ? 19.246 31.115 13.135 1.00 87.44 107 PRO A CA 1
ATOM 814 C C . PRO A 1 107 ? 19.030 32.350 14.030 1.00 87.44 107 PRO A C 1
ATOM 816 O O . PRO A 1 107 ? 17.939 32.908 14.086 1.00 87.44 107 PRO A O 1
ATOM 819 N N . ASN A 1 108 ? 20.085 32.805 14.714 1.00 83.44 108 ASN A N 1
ATOM 820 C CA . ASN A 1 108 ? 20.032 33.943 15.638 1.00 83.44 108 ASN A CA 1
ATOM 821 C C . ASN A 1 108 ? 20.347 35.294 14.966 1.00 83.44 108 ASN A C 1
ATOM 823 O O . ASN A 1 108 ? 20.345 36.331 15.633 1.00 83.44 108 ASN A O 1
ATOM 827 N N . ARG A 1 109 ? 20.721 35.296 13.680 1.00 84.00 109 ARG A N 1
ATOM 828 C CA . ARG A 1 109 ? 21.170 36.475 12.926 1.00 84.00 109 ARG A CA 1
ATOM 829 C C . ARG A 1 109 ? 20.899 36.280 11.443 1.00 84.00 109 ARG A C 1
ATOM 831 O O . ARG A 1 109 ? 21.498 35.416 10.825 1.00 84.00 109 ARG A O 1
ATOM 838 N N . GLY A 1 110 ? 20.098 37.136 10.838 1.00 88.56 110 GLY A N 1
ATOM 839 C CA . GLY A 1 110 ? 19.837 36.989 9.418 1.00 88.56 110 GLY A CA 1
ATOM 840 C C . GLY A 1 110 ? 18.538 37.641 9.026 1.00 88.56 110 GLY A C 1
ATOM 841 O O . GLY A 1 110 ? 18.055 38.541 9.713 1.00 88.56 110 GLY A O 1
ATOM 842 N N . CYS A 1 111 ? 17.979 37.178 7.921 1.00 91.75 111 CYS A N 1
ATOM 843 C CA . CYS A 1 111 ? 16.841 37.793 7.270 1.00 91.75 111 CYS A CA 1
ATOM 844 C C . CYS A 1 111 ? 15.739 36.759 7.051 1.00 91.75 111 CYS A C 1
ATOM 846 O O . CYS A 1 111 ? 15.989 35.729 6.430 1.00 91.75 111 CYS A O 1
ATOM 848 N N . THR A 1 112 ? 14.528 37.041 7.537 1.00 93.50 112 THR A N 1
ATOM 849 C CA . THR A 1 112 ? 13.358 36.191 7.289 1.00 93.50 112 THR A CA 1
ATOM 850 C C . THR A 1 112 ? 12.370 36.910 6.385 1.00 93.50 112 THR A C 1
ATOM 852 O O . THR A 1 112 ? 11.965 38.037 6.684 1.00 93.50 112 THR A O 1
ATOM 855 N N . PHE A 1 113 ? 11.936 36.248 5.318 1.00 93.94 113 PHE A N 1
ATOM 856 C CA . PHE A 1 113 ? 10.877 36.736 4.440 1.00 93.94 113 PHE A CA 1
ATOM 857 C C . PHE A 1 113 ? 9.913 35.616 4.059 1.00 93.94 113 PHE A C 1
ATOM 859 O O . PHE A 1 113 ? 10.250 34.438 4.111 1.00 93.94 113 PHE A O 1
ATOM 866 N N . MET A 1 114 ? 8.711 36.004 3.665 1.00 93.75 114 MET A N 1
ATOM 867 C CA . MET A 1 114 ? 7.703 35.139 3.080 1.00 93.75 114 MET A CA 1
ATOM 868 C C . MET A 1 114 ? 7.629 35.395 1.579 1.00 93.75 114 MET A C 1
ATOM 870 O O . MET A 1 114 ? 7.618 36.547 1.136 1.00 93.75 114 MET A O 1
ATOM 874 N N . TYR A 1 115 ? 7.582 34.323 0.801 1.00 92.62 115 TYR A N 1
ATOM 875 C CA . TYR A 1 115 ? 7.274 34.389 -0.618 1.00 92.62 115 TYR A CA 1
ATOM 876 C C . TYR A 1 115 ? 5.762 34.574 -0.801 1.00 92.62 115 TYR A C 1
ATOM 878 O O . TYR A 1 115 ? 4.971 33.832 -0.219 1.00 92.62 115 TYR A O 1
ATOM 886 N N . ILE A 1 116 ? 5.365 35.590 -1.571 1.00 90.12 116 ILE A N 1
ATOM 887 C CA . ILE A 1 116 ? 3.953 35.933 -1.788 1.00 90.12 116 ILE A CA 1
ATOM 888 C C . ILE A 1 116 ? 3.477 35.391 -3.129 1.00 90.12 116 ILE A C 1
ATOM 890 O O . ILE A 1 116 ? 2.537 34.611 -3.172 1.00 90.12 116 ILE A O 1
ATOM 894 N N . GLU A 1 117 ? 4.122 35.810 -4.216 1.00 87.12 117 GLU A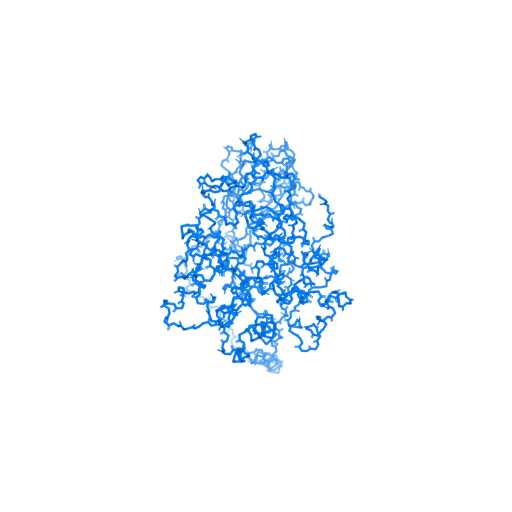 N 1
ATOM 895 C CA . GLU A 1 117 ? 3.736 35.442 -5.578 1.00 87.12 117 GLU A CA 1
ATOM 896 C C . GLU A 1 117 ? 4.859 35.763 -6.576 1.00 87.12 117 GLU A C 1
ATOM 898 O O . GLU A 1 117 ? 5.762 36.561 -6.294 1.00 87.12 117 GLU A O 1
ATOM 903 N N . ALA A 1 118 ? 4.775 35.168 -7.767 1.00 85.44 118 ALA A N 1
ATOM 904 C CA . ALA A 1 118 ? 5.550 35.540 -8.943 1.00 85.44 118 ALA A CA 1
ATOM 905 C C . ALA A 1 118 ? 4.588 35.852 -10.092 1.00 85.44 118 ALA A C 1
ATOM 907 O O . ALA A 1 118 ? 3.725 35.042 -10.421 1.00 85.44 118 ALA A O 1
ATOM 908 N N . ARG A 1 119 ? 4.732 37.029 -10.706 1.00 81.69 119 ARG A N 1
ATOM 909 C CA . ARG A 1 119 ? 3.855 37.495 -11.785 1.00 81.69 119 ARG A CA 1
ATOM 910 C C . ARG A 1 119 ? 4.625 37.633 -13.094 1.00 81.69 119 ARG A C 1
ATOM 912 O O . ARG A 1 119 ? 5.656 38.308 -13.137 1.00 81.69 119 ARG A O 1
ATOM 919 N N . ARG A 1 120 ? 4.095 37.042 -14.171 1.00 78.56 120 ARG A N 1
ATOM 920 C CA . ARG A 1 120 ? 4.616 37.220 -15.535 1.00 78.56 120 ARG A CA 1
ATOM 921 C C . ARG A 1 120 ? 4.269 38.614 -16.041 1.00 78.56 120 ARG A C 1
ATOM 923 O O . ARG A 1 120 ? 3.113 39.026 -15.943 1.00 78.56 120 ARG A O 1
ATOM 930 N N . LEU A 1 121 ? 5.246 39.320 -16.606 1.00 68.44 121 LEU A N 1
ATOM 931 C CA . LEU A 1 121 ? 5.040 40.644 -17.204 1.00 68.44 121 LEU A CA 1
ATOM 932 C C . LEU A 1 121 ? 5.210 40.683 -18.731 1.00 68.44 121 LEU A C 1
ATOM 934 O O . LEU A 1 121 ? 4.850 41.688 -19.334 1.00 68.44 121 LEU A O 1
ATOM 938 N N . GLY A 1 122 ? 5.723 39.618 -19.356 1.00 59.19 122 GLY A N 1
ATOM 939 C CA . GLY A 1 122 ? 5.845 39.489 -20.816 1.00 59.19 122 GLY A CA 1
ATOM 940 C C . GLY A 1 122 ? 7.254 39.120 -21.288 1.00 59.19 122 GLY A C 1
ATOM 941 O O . GLY A 1 122 ? 8.149 38.884 -20.475 1.00 59.19 122 GLY A O 1
ATOM 942 N N . ASP A 1 123 ? 7.443 39.083 -22.605 1.00 58.16 123 ASP A N 1
ATOM 943 C CA . ASP A 1 123 ? 8.681 38.661 -23.266 1.00 58.16 123 ASP A CA 1
ATOM 944 C C . ASP A 1 123 ? 9.568 39.865 -23.608 1.00 58.16 123 ASP A C 1
ATOM 946 O O . ASP A 1 123 ? 9.118 40.846 -24.200 1.00 58.16 123 ASP A O 1
ATOM 950 N N . TRP A 1 124 ? 10.853 39.814 -23.249 1.00 45.94 124 TRP A N 1
ATOM 951 C CA . TRP A 1 124 ? 11.787 40.901 -23.542 1.00 45.94 124 TRP A CA 1
ATOM 952 C C . TRP A 1 124 ? 12.304 40.792 -24.984 1.00 45.94 124 TRP A C 1
ATOM 954 O O . TRP A 1 124 ? 13.199 39.994 -25.271 1.00 45.94 124 TRP A O 1
ATOM 964 N N . GLN A 1 125 ? 11.784 41.614 -25.899 1.00 42.81 125 GLN A N 1
ATOM 965 C CA . GLN A 1 125 ? 12.446 41.902 -27.174 1.00 42.81 125 GLN A CA 1
ATOM 966 C C . GLN A 1 125 ? 12.696 43.406 -27.315 1.00 42.81 125 GLN A C 1
ATOM 968 O O . GLN A 1 125 ? 11.786 44.220 -27.262 1.00 42.81 125 GLN A O 1
ATOM 973 N N . GLN A 1 126 ? 13.982 43.756 -27.421 1.00 42.72 126 GLN A N 1
ATOM 974 C CA . GLN A 1 126 ? 14.519 45.085 -27.738 1.00 42.72 126 GLN A CA 1
ATOM 975 C C . GLN A 1 126 ? 13.802 46.291 -27.085 1.00 42.72 126 GLN A C 1
ATOM 977 O O . GLN A 1 126 ? 13.277 47.175 -27.746 1.00 42.72 126 GLN A O 1
ATOM 982 N N . LYS A 1 127 ? 13.919 46.387 -25.753 1.00 37.47 127 LYS A N 1
ATOM 983 C CA . LYS A 1 127 ? 13.857 47.640 -24.963 1.00 37.47 127 LYS A CA 1
ATOM 984 C C . LYS A 1 127 ? 12.588 48.527 -25.021 1.00 37.47 127 LYS A C 1
ATOM 986 O O . LYS A 1 127 ? 12.655 49.610 -24.444 1.00 37.47 127 LYS A O 1
ATOM 991 N N . GLN A 1 128 ? 11.434 48.103 -25.539 1.00 36.75 128 GLN A N 1
ATOM 992 C CA . GLN A 1 128 ? 10.147 48.790 -25.285 1.00 36.75 128 GLN A CA 1
ATOM 993 C C . GLN A 1 128 ? 8.987 47.804 -25.062 1.00 36.75 128 GLN A C 1
ATOM 995 O O . GLN A 1 128 ? 8.999 46.694 -25.581 1.00 36.75 128 GLN A O 1
ATOM 1000 N N . ILE A 1 129 ? 8.022 48.197 -24.219 1.00 38.06 129 ILE A N 1
ATOM 1001 C CA . ILE A 1 129 ? 6.825 47.412 -23.867 1.00 38.06 129 ILE A CA 1
ATOM 1002 C C . ILE A 1 129 ? 5.728 47.765 -24.876 1.00 38.06 129 ILE A C 1
ATOM 1004 O O . ILE A 1 129 ? 5.406 48.943 -24.995 1.00 38.06 129 ILE A O 1
ATOM 1008 N N . VAL A 1 130 ? 5.149 46.774 -25.557 1.00 32.72 130 VAL A N 1
ATOM 1009 C CA . VAL A 1 130 ? 4.035 46.967 -26.504 1.00 32.72 130 VAL A CA 1
ATOM 1010 C C . VAL A 1 130 ? 2.859 46.084 -26.077 1.00 32.72 130 VAL A C 1
ATOM 1012 O O . VAL A 1 130 ? 3.051 44.908 -25.766 1.00 32.72 130 VAL A O 1
ATOM 1015 N N . THR A 1 131 ? 1.652 46.651 -26.012 1.00 38.19 131 THR A N 1
ATOM 1016 C CA . THR A 1 131 ? 0.401 45.948 -25.673 1.00 38.19 131 THR A CA 1
ATOM 1017 C C . THR A 1 131 ? -0.334 45.458 -26.924 1.00 38.19 131 THR A C 1
ATOM 1019 O O . THR A 1 131 ? -0.228 46.058 -27.990 1.00 38.19 131 THR A O 1
ATOM 1022 N N . LEU A 1 132 ? -1.102 44.373 -26.768 1.00 41.81 132 LEU A N 1
ATOM 1023 C CA . LEU A 1 132 ? -1.770 43.580 -27.818 1.00 41.81 132 LEU A CA 1
ATOM 1024 C C . LEU A 1 132 ? -2.727 44.337 -28.764 1.00 41.81 132 LEU A C 1
ATOM 1026 O O . LEU A 1 132 ? -3.093 43.782 -29.795 1.00 41.81 132 LEU A O 1
ATOM 1030 N N . ASP A 1 133 ? -3.084 45.589 -28.479 1.00 40.25 133 ASP A N 1
ATOM 1031 C CA . ASP A 1 133 ? -3.997 46.376 -29.320 1.00 40.25 133 ASP A CA 1
ATOM 1032 C C . ASP A 1 133 ? -3.312 47.055 -30.527 1.00 40.25 133 ASP A C 1
ATOM 1034 O O . ASP A 1 133 ? -3.986 47.457 -31.473 1.00 40.25 133 ASP A O 1
ATOM 1038 N N . GLU A 1 134 ? -1.975 47.129 -30.569 1.00 41.47 134 GLU A N 1
ATOM 1039 C CA . GLU A 1 134 ? -1.237 47.744 -31.694 1.00 41.47 134 GLU A CA 1
ATOM 1040 C C . GLU A 1 134 ? -0.874 46.752 -32.815 1.00 41.47 134 GLU A C 1
ATOM 1042 O O . GLU A 1 134 ? -0.422 47.145 -33.893 1.00 41.47 134 GLU A O 1
ATOM 1047 N N . GLN A 1 135 ? -1.132 45.455 -32.617 1.00 40.91 135 GLN A N 1
ATOM 1048 C CA . GLN A 1 135 ? -0.839 44.414 -33.610 1.00 40.91 135 GLN A CA 1
ATOM 1049 C C . GLN A 1 135 ? -1.750 44.469 -34.851 1.00 40.91 135 GLN A C 1
ATOM 1051 O O . GLN A 1 135 ? -1.449 43.833 -35.860 1.00 40.91 135 GLN A O 1
ATOM 1056 N N . ALA A 1 136 ? -2.829 45.257 -34.817 1.00 41.62 136 ALA A N 1
ATOM 1057 C CA . ALA A 1 136 ? -3.787 45.368 -35.916 1.00 41.62 136 ALA A CA 1
ATOM 1058 C C . ALA A 1 136 ? -3.437 46.433 -36.980 1.00 41.62 136 ALA A C 1
ATOM 1060 O O . ALA A 1 136 ? -4.115 46.490 -38.003 1.00 41.62 136 ALA A O 1
ATOM 1061 N N . GLN A 1 137 ? -2.396 47.260 -36.792 1.00 43.28 137 GLN A N 1
ATOM 1062 C CA . GLN A 1 137 ? -2.075 48.367 -37.719 1.00 43.28 137 GLN A CA 1
ATOM 1063 C C . GLN A 1 137 ? -0.745 48.241 -38.484 1.00 43.28 137 GLN A C 1
ATOM 1065 O O . GLN A 1 137 ? -0.438 49.102 -39.302 1.00 43.28 137 GLN A O 1
ATOM 1070 N N . LEU A 1 138 ? 0.026 47.164 -38.303 1.00 40.25 138 LEU A N 1
ATOM 1071 C CA . LEU A 1 138 ? 1.343 46.996 -38.951 1.00 40.25 138 LEU A CA 1
ATOM 1072 C C . LEU A 1 138 ? 1.362 46.043 -40.158 1.00 40.25 138 LEU A C 1
ATOM 1074 O O . LEU A 1 138 ? 2.432 45.651 -40.617 1.00 40.25 138 LEU A O 1
ATOM 1078 N N . LEU A 1 139 ? 0.197 45.698 -40.716 1.00 40.31 139 LEU A N 1
ATOM 1079 C CA . LEU A 1 139 ? 0.114 44.922 -41.962 1.00 40.31 139 LEU A CA 1
ATOM 1080 C C . LEU A 1 139 ? 0.273 45.759 -43.243 1.00 40.31 139 LEU A C 1
ATOM 1082 O O . LEU A 1 139 ? 0.102 45.218 -44.331 1.00 40.31 139 LEU A O 1
ATOM 1086 N N . ASP A 1 140 ? 0.643 47.039 -43.145 1.00 42.78 140 ASP A N 1
ATOM 1087 C CA . ASP A 1 140 ? 0.736 47.910 -44.319 1.00 42.78 140 ASP A CA 1
ATOM 1088 C C . ASP A 1 140 ? 1.978 48.819 -44.284 1.00 42.78 140 ASP A C 1
ATOM 1090 O O . ASP A 1 140 ? 1.878 50.013 -44.027 1.00 42.78 140 ASP A O 1
ATOM 1094 N N . ALA A 1 141 ? 3.175 48.247 -44.497 1.00 34.09 141 ALA A N 1
ATOM 1095 C CA . ALA A 1 141 ? 4.307 48.949 -45.128 1.00 34.09 141 ALA A CA 1
ATOM 1096 C C . ALA A 1 141 ? 5.541 48.047 -45.355 1.00 34.09 141 ALA A C 1
ATOM 1098 O O . ALA A 1 141 ? 6.286 47.730 -44.431 1.00 34.09 141 ALA A O 1
ATOM 1099 N N . GLY A 1 142 ? 5.846 47.778 -46.631 1.00 33.75 142 GLY A N 1
ATOM 1100 C CA . GLY A 1 142 ? 7.230 47.846 -47.121 1.00 33.75 142 GLY A CA 1
ATOM 1101 C C . GLY A 1 142 ? 8.027 46.545 -47.250 1.00 33.75 142 GLY A C 1
ATOM 1102 O O . GLY A 1 142 ? 9.035 46.363 -46.573 1.00 33.75 142 GLY A O 1
ATOM 1103 N N . ALA A 1 143 ? 7.666 45.694 -48.214 1.00 35.69 143 ALA A N 1
ATOM 1104 C CA . ALA A 1 143 ? 8.565 44.665 -48.737 1.00 35.69 143 ALA A CA 1
ATOM 1105 C C . ALA A 1 143 ? 9.696 45.300 -49.575 1.00 35.69 143 ALA A C 1
ATOM 1107 O O . ALA A 1 143 ? 9.445 45.988 -50.568 1.00 35.69 143 ALA A O 1
ATOM 1108 N N . GLY A 1 144 ? 10.950 45.035 -49.202 1.00 35.91 144 GLY A N 1
ATOM 1109 C CA . GLY A 1 144 ? 12.106 45.298 -50.057 1.00 35.91 144 GLY A CA 1
ATOM 1110 C C . GLY A 1 144 ? 12.084 44.379 -51.283 1.00 35.91 144 GLY A C 1
ATOM 1111 O O . GLY A 1 144 ? 11.936 43.165 -51.154 1.00 35.91 144 GLY A O 1
ATOM 1112 N N . LYS A 1 145 ? 12.215 44.955 -52.483 1.00 38.41 145 LYS A N 1
ATOM 1113 C CA . LYS A 1 145 ? 12.315 44.201 -53.741 1.00 38.41 145 LYS A CA 1
ATOM 1114 C C . LYS A 1 145 ? 13.609 43.385 -53.764 1.00 38.41 145 LYS A C 1
ATOM 1116 O O . LYS A 1 145 ? 14.695 43.957 -53.765 1.00 38.41 145 LYS A O 1
ATOM 1121 N N . ILE A 1 146 ? 13.476 42.063 -53.844 1.00 40.84 146 ILE A N 1
ATOM 1122 C CA . ILE A 1 146 ? 14.557 41.164 -54.254 1.00 40.84 146 ILE A CA 1
ATOM 1123 C C . ILE A 1 146 ? 14.582 41.163 -55.783 1.00 40.84 146 ILE A C 1
ATOM 1125 O O . ILE A 1 146 ? 13.570 40.890 -56.432 1.00 40.84 146 ILE A O 1
ATOM 1129 N N . ASP A 1 147 ? 15.733 41.503 -56.350 1.00 41.31 147 ASP A N 1
ATOM 1130 C CA . ASP A 1 147 ? 15.983 41.429 -57.785 1.00 41.31 147 ASP A CA 1
ATOM 1131 C C . ASP A 1 147 ? 15.941 39.961 -58.248 1.00 41.31 147 ASP A C 1
ATOM 1133 O O . ASP A 1 147 ? 16.684 39.112 -57.756 1.00 41.31 147 ASP A O 1
ATOM 1137 N N . THR A 1 148 ? 15.025 39.651 -59.168 1.00 44.66 148 THR A N 1
ATOM 1138 C CA . THR A 1 148 ? 14.775 38.301 -59.708 1.00 44.66 148 THR A CA 1
ATOM 1139 C C . THR A 1 148 ? 15.335 38.113 -61.119 1.00 44.66 148 THR A C 1
ATOM 1141 O O . THR A 1 148 ? 15.066 37.095 -61.754 1.00 44.66 148 THR A O 1
ATOM 1144 N N . THR A 1 149 ? 16.135 39.057 -61.624 1.00 44.34 149 THR A N 1
ATOM 1145 C CA . THR A 1 149 ? 16.645 39.000 -63.005 1.00 44.34 149 THR A CA 1
ATOM 1146 C C . THR A 1 149 ? 17.945 38.208 -63.176 1.00 44.34 149 THR A C 1
ATOM 1148 O O . THR A 1 149 ? 18.320 37.885 -64.303 1.00 44.34 149 THR A O 1
ATOM 1151 N N . ALA A 1 150 ? 18.601 37.790 -62.090 1.00 48.19 150 ALA A N 1
ATOM 1152 C CA . ALA A 1 150 ? 19.735 36.873 -62.160 1.00 48.19 150 ALA A CA 1
ATOM 1153 C C . ALA A 1 150 ? 19.243 35.415 -62.163 1.00 48.19 150 ALA A C 1
ATOM 1155 O O . ALA A 1 150 ? 18.814 34.879 -61.139 1.00 48.19 150 ALA A O 1
ATOM 1156 N N . GLY A 1 151 ? 19.299 34.765 -63.329 1.00 55.00 151 GLY A N 1
ATOM 1157 C CA . GLY A 1 151 ? 19.026 33.334 -63.461 1.00 55.00 151 GLY A CA 1
ATOM 1158 C C . GLY A 1 151 ? 19.813 32.520 -62.430 1.00 55.00 151 GLY A C 1
ATOM 1159 O O . GLY A 1 151 ? 20.997 32.769 -62.194 1.00 55.00 151 GLY A O 1
ATOM 1160 N N . ARG A 1 152 ? 19.134 31.561 -61.785 1.00 60.94 152 ARG A N 1
ATOM 1161 C CA . ARG A 1 152 ? 19.717 30.751 -60.708 1.00 60.94 152 ARG A CA 1
ATOM 1162 C C . ARG A 1 152 ? 20.990 30.054 -61.208 1.00 60.94 152 ARG A C 1
ATOM 1164 O O . ARG A 1 152 ? 20.936 29.420 -62.265 1.00 60.94 152 ARG A O 1
ATOM 1171 N N . PRO A 1 153 ? 22.113 30.132 -60.475 1.00 60.78 153 PRO A N 1
ATOM 1172 C CA . PRO A 1 153 ? 23.359 29.514 -60.903 1.00 60.78 153 PRO A CA 1
ATOM 1173 C C . PRO A 1 153 ? 23.189 28.009 -61.132 1.00 60.78 153 PRO A C 1
ATOM 1175 O O . PRO A 1 153 ? 22.545 27.323 -60.344 1.00 60.78 153 PRO A O 1
ATOM 1178 N N . TRP A 1 154 ? 23.792 27.475 -62.192 1.00 58.50 154 TRP A N 1
ATOM 1179 C CA . TRP A 1 154 ? 23.667 26.065 -62.591 1.00 58.50 154 TRP A CA 1
ATOM 1180 C C . TRP A 1 154 ? 24.107 25.056 -61.510 1.00 58.50 154 TRP A C 1
ATOM 1182 O O . TRP A 1 154 ? 23.592 23.942 -61.461 1.00 58.50 154 TRP A O 1
ATOM 1192 N N . TRP A 1 155 ? 24.986 25.460 -60.588 1.00 58.84 155 TRP A N 1
ATOM 1193 C CA . TRP A 1 155 ? 25.410 24.663 -59.430 1.00 58.84 155 TRP A CA 1
ATOM 1194 C C . TRP A 1 155 ? 24.374 24.605 -58.290 1.00 58.84 155 TRP A C 1
ATOM 1196 O O . TRP A 1 155 ? 24.509 23.794 -57.376 1.00 58.84 155 TRP A O 1
ATOM 1206 N N . PHE A 1 156 ? 23.318 25.424 -58.341 1.00 59.25 156 PHE A N 1
ATOM 1207 C CA . PHE A 1 156 ? 22.264 25.476 -57.325 1.00 59.25 156 PHE A CA 1
ATOM 1208 C C . PHE A 1 156 ? 21.317 24.267 -57.398 1.00 59.25 156 PHE A C 1
ATOM 1210 O O . PHE A 1 156 ? 20.850 23.789 -56.367 1.00 59.25 156 PHE A O 1
ATOM 1217 N N . TYR A 1 157 ? 21.056 23.731 -58.596 1.00 60.94 157 TYR A N 1
ATOM 1218 C CA . TYR A 1 157 ? 20.142 22.594 -58.775 1.00 60.94 157 TYR A CA 1
ATOM 1219 C C . TYR A 1 157 ? 20.691 21.269 -58.212 1.00 60.94 157 TYR A C 1
ATOM 1221 O O . TYR A 1 157 ? 19.950 20.605 -57.484 1.00 60.94 157 TYR A O 1
ATOM 1229 N N . PRO A 1 158 ? 21.968 20.890 -58.442 1.00 58.97 158 PRO A N 1
ATOM 1230 C CA . PRO A 1 158 ? 22.552 19.711 -57.804 1.00 58.97 158 PRO A CA 1
ATOM 1231 C C . PRO A 1 158 ? 22.613 19.837 -56.278 1.00 58.97 158 PRO A C 1
ATOM 1233 O O . PRO A 1 158 ? 22.303 18.873 -55.591 1.00 58.97 158 PRO A O 1
ATOM 1236 N N . ALA A 1 159 ? 22.946 21.023 -55.750 1.00 57.53 159 ALA A N 1
ATOM 1237 C CA . ALA A 1 159 ? 23.026 21.277 -54.308 1.00 57.53 159 ALA A CA 1
ATOM 1238 C C . ALA A 1 159 ? 21.651 21.234 -53.615 1.00 57.53 159 ALA A C 1
ATOM 1240 O O . ALA A 1 159 ? 21.518 20.700 -52.516 1.00 57.53 159 ALA A O 1
ATOM 1241 N N . MET A 1 160 ? 20.604 21.750 -54.268 1.00 60.88 160 MET A N 1
ATOM 1242 C CA . MET A 1 160 ? 19.229 21.615 -53.779 1.00 60.88 160 MET A CA 1
ATOM 1243 C C . MET A 1 160 ? 18.768 20.161 -53.793 1.00 60.88 160 MET A C 1
ATOM 1245 O O . MET A 1 160 ? 18.134 19.733 -52.839 1.00 60.88 160 MET A O 1
ATOM 1249 N N . LEU A 1 161 ? 19.102 19.382 -54.826 1.00 59.50 161 LEU A N 1
ATOM 1250 C CA . LEU A 1 161 ? 18.735 17.965 -54.888 1.00 59.50 161 LEU A CA 1
ATOM 1251 C C . LEU A 1 161 ? 19.482 17.121 -53.847 1.00 59.50 161 LEU A C 1
ATOM 1253 O O . LEU A 1 161 ? 18.859 16.271 -53.217 1.00 59.50 161 LEU A O 1
ATOM 1257 N N . THR A 1 162 ? 20.772 17.375 -53.604 1.00 61.44 162 THR A N 1
ATOM 1258 C CA . THR A 1 162 ? 21.550 16.651 -52.583 1.00 61.44 162 THR A CA 1
ATOM 1259 C C . THR A 1 162 ? 21.162 17.003 -51.153 1.00 61.44 162 THR A C 1
ATOM 1261 O O . THR A 1 162 ? 21.385 16.182 -50.273 1.00 61.44 162 THR A O 1
ATOM 1264 N N . ILE A 1 163 ? 20.564 18.170 -50.901 1.00 60.69 163 ILE A N 1
ATOM 1265 C CA . ILE A 1 163 ? 20.030 18.527 -49.579 1.00 60.69 163 ILE A CA 1
ATOM 1266 C C . ILE A 1 163 ? 18.577 18.065 -49.445 1.00 60.69 163 ILE A C 1
ATOM 1268 O O . ILE A 1 163 ? 18.230 17.440 -48.443 1.00 60.69 163 ILE A O 1
ATOM 1272 N N . ALA A 1 164 ? 17.737 18.324 -50.452 1.00 60.81 164 ALA A N 1
ATOM 1273 C CA . ALA A 1 164 ? 16.302 18.058 -50.402 1.00 60.81 164 ALA A CA 1
ATOM 1274 C C . ALA A 1 164 ? 15.981 16.563 -50.394 1.00 60.81 164 ALA A C 1
ATOM 1276 O O . ALA A 1 164 ? 15.094 16.157 -49.657 1.00 60.81 164 ALA A O 1
ATOM 1277 N N . LEU A 1 165 ? 16.686 15.717 -51.153 1.00 63.25 165 LEU A N 1
ATOM 1278 C CA . LEU A 1 165 ? 16.396 14.276 -51.166 1.00 63.25 165 LEU A CA 1
ATOM 1279 C C . LEU A 1 165 ? 16.634 13.599 -49.807 1.00 63.25 165 LEU A C 1
ATOM 1281 O O . LEU A 1 165 ? 15.694 12.988 -49.302 1.00 63.25 165 LEU A O 1
ATOM 1285 N N . PRO A 1 166 ? 17.808 13.715 -49.157 1.00 61.78 166 PRO A N 1
ATOM 1286 C CA . PRO A 1 166 ? 18.015 13.094 -47.854 1.00 61.78 166 PRO A CA 1
ATOM 1287 C C . PRO A 1 166 ? 17.174 13.743 -46.755 1.00 61.78 166 PRO A C 1
ATOM 1289 O O . PRO A 1 166 ? 16.666 13.018 -45.909 1.00 61.78 166 PRO A O 1
ATOM 1292 N N . THR A 1 167 ? 16.935 15.062 -46.776 1.00 61.97 167 THR A N 1
ATOM 1293 C CA . THR A 1 167 ? 15.998 15.665 -45.808 1.00 61.97 167 THR A CA 1
ATOM 1294 C C . THR A 1 167 ? 14.569 15.186 -46.026 1.00 61.97 167 THR A C 1
ATOM 1296 O O . THR A 1 167 ? 13.901 14.872 -45.053 1.00 61.97 167 THR A O 1
ATOM 1299 N N . THR A 1 168 ? 14.108 15.032 -47.268 1.00 68.50 168 THR A N 1
ATOM 1300 C CA . THR A 1 168 ? 12.764 14.501 -47.549 1.00 68.50 168 THR A CA 1
ATOM 1301 C C . THR A 1 168 ? 12.657 13.031 -47.149 1.00 68.50 168 THR A C 1
ATOM 1303 O O . THR A 1 168 ? 11.645 12.644 -46.582 1.00 68.50 168 THR A O 1
ATOM 1306 N N . VAL A 1 169 ? 13.699 12.218 -47.362 1.00 68.12 169 VAL A N 1
ATOM 1307 C CA . VAL A 1 169 ? 13.740 10.815 -46.912 1.00 68.12 169 VAL A CA 1
ATOM 1308 C C . VAL A 1 169 ? 13.770 10.717 -45.387 1.00 68.12 169 VAL A C 1
ATOM 1310 O O . VAL A 1 169 ? 13.039 9.908 -44.836 1.00 68.12 169 VAL A O 1
ATOM 1313 N N . VAL A 1 170 ? 14.545 11.553 -44.691 1.00 60.31 170 VAL A N 1
ATOM 1314 C CA . VAL A 1 170 ? 14.584 11.590 -43.216 1.00 60.31 170 VAL A CA 1
ATOM 1315 C C . VAL A 1 170 ? 13.262 12.096 -42.639 1.00 60.31 170 VAL A C 1
ATOM 1317 O O . VAL A 1 170 ? 12.765 11.529 -41.673 1.00 60.31 170 VAL A O 1
ATOM 1320 N N . VAL A 1 171 ? 12.650 13.115 -43.249 1.00 64.50 171 VAL A N 1
ATOM 1321 C CA . VAL A 1 171 ? 11.338 13.637 -42.841 1.00 64.50 171 VAL A CA 1
ATOM 1322 C C . VAL A 1 171 ? 10.236 12.616 -43.117 1.00 64.50 171 VAL A C 1
ATOM 1324 O O . VAL A 1 171 ? 9.384 12.422 -42.261 1.00 64.50 171 VAL A O 1
ATOM 1327 N N . LEU A 1 172 ? 10.265 11.913 -44.254 1.00 63.91 172 LEU A N 1
ATOM 1328 C CA . LEU A 1 172 ? 9.320 10.833 -44.555 1.00 63.91 172 LEU A CA 1
ATOM 1329 C C . LEU A 1 172 ? 9.532 9.624 -43.641 1.00 63.91 172 LEU A C 1
ATOM 1331 O O . LEU A 1 172 ? 8.556 9.081 -43.145 1.00 63.91 172 LEU A O 1
ATOM 1335 N N . ALA A 1 173 ? 10.772 9.219 -43.367 1.00 62.62 173 ALA A N 1
ATOM 1336 C CA . ALA A 1 173 ? 11.071 8.114 -42.458 1.00 62.62 173 ALA A CA 1
ATOM 1337 C C . ALA A 1 173 ? 10.718 8.451 -40.996 1.00 62.62 173 ALA A C 1
ATOM 1339 O O . ALA A 1 173 ? 10.228 7.586 -40.274 1.00 62.62 173 ALA A O 1
ATOM 1340 N N . GLY A 1 174 ? 10.892 9.711 -40.583 1.00 53.81 174 GLY A N 1
ATOM 1341 C CA . GLY A 1 174 ? 10.424 10.223 -39.294 1.00 53.81 174 GLY A CA 1
ATOM 1342 C C . GLY A 1 174 ? 8.897 10.346 -39.211 1.00 53.81 174 GLY A C 1
ATOM 1343 O O . GLY A 1 174 ? 8.316 9.992 -38.193 1.00 53.81 174 GLY A O 1
ATOM 1344 N N . ALA A 1 175 ? 8.228 10.782 -40.285 1.00 57.31 175 ALA A N 1
ATOM 1345 C CA . ALA A 1 175 ? 6.767 10.899 -40.348 1.00 57.31 175 ALA A CA 1
ATOM 1346 C C . ALA A 1 175 ? 6.047 9.545 -40.497 1.00 57.31 175 ALA A C 1
ATOM 1348 O O . ALA A 1 175 ? 4.888 9.425 -40.111 1.00 57.31 175 ALA A O 1
ATOM 1349 N N . LEU A 1 176 ? 6.722 8.528 -41.042 1.00 60.53 176 LEU A N 1
ATOM 1350 C CA . LEU A 1 176 ? 6.224 7.153 -41.171 1.00 60.53 176 LEU A CA 1
ATOM 1351 C C . LEU A 1 176 ? 6.557 6.273 -39.950 1.00 60.53 176 LEU A C 1
ATOM 1353 O O . LEU A 1 176 ? 6.339 5.067 -40.002 1.00 60.53 176 LEU A O 1
ATOM 1357 N N . GLY A 1 177 ? 7.102 6.846 -38.870 1.00 50.12 177 GLY A N 1
ATOM 1358 C CA . GLY A 1 177 ? 7.371 6.141 -37.609 1.00 50.12 177 GLY A CA 1
ATOM 1359 C C . GLY A 1 177 ? 8.538 5.144 -37.642 1.00 50.12 177 GLY A C 1
ATOM 1360 O O . GLY A 1 177 ? 8.887 4.591 -36.609 1.00 50.12 177 GLY A O 1
ATOM 1361 N N . GLY A 1 178 ? 9.197 4.937 -38.787 1.00 55.75 178 GLY A N 1
ATOM 1362 C CA . GLY A 1 178 ? 10.260 3.932 -38.947 1.00 55.75 178 GLY A CA 1
ATOM 1363 C C . GLY A 1 178 ? 11.606 4.281 -38.296 1.00 55.75 178 GLY A C 1
ATOM 1364 O O . GLY A 1 178 ? 12.534 3.481 -38.369 1.00 55.75 178 GLY A O 1
ATOM 1365 N N . LEU A 1 179 ? 11.737 5.474 -37.705 1.00 54.47 179 LEU A N 1
ATOM 1366 C CA . LEU A 1 179 ? 12.963 5.962 -37.055 1.00 54.47 179 LEU A CA 1
ATOM 1367 C C . LEU A 1 179 ? 12.734 6.532 -35.649 1.00 54.47 179 LEU A C 1
ATOM 1369 O O . LEU A 1 179 ? 13.667 7.103 -35.085 1.00 54.47 179 LEU A O 1
ATOM 1373 N N . GLN A 1 180 ? 11.527 6.428 -35.085 1.00 52.34 180 GLN A N 1
ATOM 1374 C CA . GLN A 1 180 ? 11.349 6.770 -33.676 1.00 52.34 180 GLN A CA 1
ATOM 1375 C C . GLN A 1 180 ? 11.919 5.608 -32.854 1.00 52.34 180 GLN A C 1
ATOM 1377 O O . GLN A 1 180 ? 11.412 4.496 -32.990 1.00 52.34 180 GLN A O 1
ATOM 1382 N N . PRO A 1 181 ? 13.011 5.810 -32.089 1.00 56.66 181 PRO A N 1
ATOM 1383 C CA . PRO A 1 181 ? 13.462 4.785 -31.160 1.00 56.66 181 PRO A CA 1
ATOM 1384 C C . PRO A 1 181 ? 12.315 4.480 -30.197 1.00 56.66 181 PRO A C 1
ATOM 1386 O O . PRO A 1 181 ? 11.575 5.395 -29.823 1.00 56.66 181 PRO A O 1
ATOM 1389 N N . ASP A 1 182 ? 12.168 3.210 -29.823 1.00 60.22 182 ASP A N 1
ATOM 1390 C CA . ASP A 1 182 ? 11.215 2.840 -28.783 1.00 60.22 182 ASP A CA 1
ATOM 1391 C C . ASP A 1 182 ? 11.479 3.701 -27.538 1.00 60.22 182 ASP A C 1
ATOM 1393 O O . ASP A 1 182 ? 12.646 3.967 -27.218 1.00 60.22 182 ASP A O 1
ATOM 1397 N N . PRO A 1 183 ? 10.424 4.181 -26.860 1.00 59.09 183 PRO A N 1
ATOM 1398 C CA . PRO A 1 183 ? 10.596 4.969 -25.653 1.00 59.09 183 PRO A CA 1
ATOM 1399 C C . PRO A 1 183 ? 11.391 4.177 -24.612 1.00 59.09 183 PRO A C 1
ATOM 1401 O O . PRO A 1 183 ? 11.203 2.965 -24.467 1.00 59.09 183 PRO A O 1
ATOM 1404 N N . ASP A 1 184 ? 12.274 4.867 -23.885 1.00 67.06 184 ASP A N 1
ATOM 1405 C CA . ASP A 1 184 ? 13.078 4.239 -22.836 1.00 67.06 184 ASP A CA 1
ATOM 1406 C C . ASP A 1 184 ? 12.160 3.532 -21.815 1.00 67.06 184 ASP A C 1
ATOM 1408 O O . ASP A 1 184 ? 11.124 4.090 -21.434 1.00 67.06 184 ASP A O 1
ATOM 1412 N N . PRO A 1 185 ? 12.509 2.316 -21.348 1.00 69.19 185 PRO A N 1
ATOM 1413 C CA . PRO A 1 185 ? 11.701 1.602 -20.369 1.00 69.19 185 PRO A CA 1
ATOM 1414 C C . PRO A 1 185 ? 11.520 2.414 -19.089 1.00 69.19 185 PRO A C 1
ATOM 1416 O O . PRO A 1 185 ? 12.447 3.071 -18.613 1.00 69.19 185 PRO A O 1
ATOM 1419 N N . LEU A 1 186 ? 10.340 2.314 -18.481 1.00 75.06 186 LEU A N 1
ATOM 1420 C CA . LEU A 1 186 ? 10.007 3.126 -17.316 1.00 75.06 186 LEU A CA 1
ATOM 1421 C C . LEU A 1 186 ? 10.866 2.755 -16.092 1.00 75.06 186 LEU A C 1
ATOM 1423 O O . LEU A 1 186 ? 10.936 1.589 -15.698 1.00 75.06 186 LEU A O 1
ATOM 1427 N N . GLY A 1 187 ? 11.479 3.755 -15.455 1.00 70.69 187 GLY A N 1
ATOM 1428 C CA . GLY A 1 187 ? 12.344 3.592 -14.284 1.00 70.69 187 GLY A CA 1
ATOM 1429 C C . GLY A 1 187 ? 12.525 4.881 -13.486 1.00 70.69 187 GLY A C 1
ATOM 1430 O O . GLY A 1 187 ? 11.826 5.866 -13.727 1.00 70.69 187 GLY A O 1
ATOM 1431 N N . PRO A 1 188 ? 13.440 4.893 -12.502 1.00 74.62 188 PRO A N 1
ATOM 1432 C CA . PRO A 1 188 ? 13.637 6.058 -11.658 1.00 74.62 188 PRO A CA 1
ATOM 1433 C C . PRO A 1 188 ? 14.243 7.228 -12.440 1.00 74.62 188 PRO A C 1
ATOM 1435 O O . PRO A 1 188 ? 15.264 7.087 -13.113 1.00 74.62 188 PRO A O 1
ATOM 1438 N N . GLU A 1 189 ? 13.650 8.411 -12.299 1.00 77.44 189 GLU A N 1
ATOM 1439 C CA . GLU A 1 189 ? 14.069 9.603 -13.042 1.00 77.44 189 GLU A CA 1
ATOM 1440 C C . GLU A 1 189 ? 15.105 10.423 -12.265 1.00 77.44 189 GLU A C 1
ATOM 1442 O O . GLU A 1 189 ? 15.051 10.540 -11.039 1.00 77.44 189 GLU A O 1
ATOM 1447 N N . ALA A 1 190 ? 16.067 11.026 -12.970 1.00 56.59 190 ALA A N 1
ATOM 1448 C CA . ALA A 1 190 ? 17.149 11.800 -12.349 1.00 56.59 190 ALA A CA 1
ATOM 1449 C C . ALA A 1 190 ? 16.660 13.069 -11.616 1.00 56.59 190 ALA A C 1
ATOM 1451 O O . ALA A 1 190 ? 17.292 13.496 -10.649 1.00 56.59 190 ALA A O 1
ATOM 1452 N N . GLU A 1 191 ? 15.539 13.654 -12.054 1.00 51.53 191 GLU A N 1
ATOM 1453 C CA . GLU A 1 191 ? 14.880 14.804 -11.411 1.00 51.53 191 GLU A CA 1
ATOM 1454 C C . GLU A 1 191 ? 13.709 14.404 -10.494 1.00 51.53 191 GLU A C 1
ATOM 1456 O O . GLU A 1 191 ? 13.047 15.276 -9.932 1.00 51.53 191 GLU A O 1
ATOM 1461 N N . GLY A 1 192 ? 13.470 13.100 -10.317 1.00 44.47 192 GLY A N 1
ATOM 1462 C CA . GLY A 1 192 ? 12.344 12.571 -9.556 1.00 44.47 192 GLY A CA 1
ATOM 1463 C C . GLY A 1 192 ? 12.388 12.930 -8.071 1.00 44.47 192 GLY A C 1
ATOM 1464 O O . GLY A 1 192 ? 13.454 13.087 -7.462 1.00 44.47 192 GLY A O 1
ATOM 1465 N N . GLU A 1 193 ? 11.202 13.053 -7.477 1.00 46.97 193 GLU A N 1
ATOM 1466 C CA . GLU A 1 193 ? 11.039 13.465 -6.089 1.00 46.97 193 GLU A CA 1
ATOM 1467 C C . GLU A 1 193 ? 11.820 12.577 -5.116 1.00 46.97 193 GLU A C 1
ATOM 1469 O O . GLU A 1 193 ? 11.823 11.343 -5.162 1.00 46.97 193 GLU A O 1
ATOM 1474 N N . ILE A 1 194 ? 12.472 13.243 -4.163 1.00 47.50 194 ILE A N 1
ATOM 1475 C CA . ILE A 1 194 ? 13.168 12.580 -3.065 1.00 47.50 194 ILE A CA 1
ATOM 1476 C C . ILE A 1 194 ? 12.150 12.139 -2.005 1.00 47.50 194 ILE A C 1
ATOM 1478 O O . ILE A 1 194 ? 12.547 11.435 -1.098 1.00 47.50 194 ILE A O 1
ATOM 1482 N N . SER A 1 195 ? 10.864 12.500 -2.059 1.00 41.59 195 SER A N 1
ATOM 1483 C CA . SER A 1 195 ? 9.811 12.036 -1.136 1.00 41.59 195 SER A CA 1
ATOM 1484 C C . SER A 1 195 ? 8.819 11.109 -1.828 1.00 41.59 195 SER A C 1
ATOM 1486 O O . SER A 1 195 ? 8.479 11.310 -2.978 1.00 41.59 195 SER A O 1
ATOM 1488 N N . TYR A 1 196 ? 8.360 10.075 -1.114 1.00 49.50 196 TYR A N 1
ATOM 1489 C CA . TYR A 1 196 ? 7.148 9.365 -1.513 1.00 49.50 196 TYR A CA 1
ATOM 1490 C C . TYR A 1 196 ? 5.962 10.149 -0.960 1.00 49.50 196 TYR A C 1
ATOM 1492 O O . TYR A 1 196 ? 5.778 10.176 0.261 1.00 49.50 196 TYR A O 1
ATOM 1500 N N . GLU A 1 197 ? 5.195 10.782 -1.838 1.00 56.84 197 GLU A N 1
ATOM 1501 C CA . GLU A 1 197 ? 3.890 11.348 -1.513 1.00 56.84 197 GLU A CA 1
ATOM 1502 C C . GLU A 1 197 ? 2.788 10.412 -2.017 1.00 56.84 197 GLU A C 1
ATOM 1504 O O . GLU A 1 197 ? 2.954 9.679 -2.997 1.00 56.84 197 GLU A O 1
ATOM 1509 N N . ARG A 1 198 ? 1.669 10.367 -1.285 1.00 62.41 198 ARG A N 1
ATOM 1510 C CA . ARG A 1 198 ? 0.475 9.670 -1.771 1.00 62.41 198 ARG A CA 1
ATOM 1511 C C . ARG A 1 198 ? -0.018 10.447 -2.984 1.00 62.41 198 ARG A C 1
ATOM 1513 O O . ARG A 1 198 ? -0.313 11.628 -2.845 1.00 62.41 198 ARG A O 1
ATOM 1520 N N . PHE A 1 199 ? -0.092 9.787 -4.129 1.00 69.69 199 PHE A N 1
ATOM 1521 C CA . PHE A 1 199 ? -0.524 10.426 -5.362 1.00 69.69 199 PHE A CA 1
ATOM 1522 C C . PHE A 1 199 ? -2.033 10.690 -5.356 1.00 69.69 199 PHE A C 1
ATOM 1524 O O . PHE A 1 199 ? -2.837 9.937 -4.803 1.00 69.69 199 PHE A O 1
ATOM 1531 N N . THR A 1 200 ? -2.412 11.776 -6.004 1.00 68.06 200 THR A N 1
ATOM 1532 C CA . THR A 1 200 ? -3.777 12.224 -6.232 1.00 68.06 200 THR A CA 1
ATOM 1533 C C . THR A 1 200 ? -4.415 11.484 -7.405 1.00 68.06 200 THR A C 1
ATOM 1535 O O . THR A 1 200 ? -3.758 10.884 -8.261 1.00 68.06 200 THR A O 1
ATOM 1538 N N . PHE A 1 201 ? -5.743 11.569 -7.482 1.00 68.81 201 PHE A N 1
ATOM 1539 C CA . PHE A 1 201 ? -6.500 11.093 -8.639 1.00 68.81 201 PHE A CA 1
ATOM 1540 C C . PHE A 1 201 ? -6.004 11.717 -9.958 1.00 68.81 201 PHE A C 1
ATOM 1542 O O . PHE A 1 201 ? -5.899 11.028 -10.974 1.00 68.81 201 PHE A O 1
ATOM 1549 N N . THR A 1 202 ? -5.698 13.017 -9.939 1.00 73.00 202 THR A N 1
ATOM 1550 C CA . THR A 1 202 ? -5.235 13.763 -11.114 1.00 73.00 202 THR A CA 1
ATOM 1551 C C . THR A 1 202 ? -3.905 13.217 -11.617 1.00 73.00 202 THR A C 1
ATOM 1553 O O . THR A 1 202 ? -3.791 12.922 -12.803 1.00 73.00 202 THR A O 1
ATOM 1556 N N . GLU A 1 203 ? -2.950 13.004 -10.710 1.00 75.19 203 GLU A N 1
ATOM 1557 C CA . GLU A 1 203 ? -1.615 12.491 -11.036 1.00 75.19 203 GLU A CA 1
ATOM 1558 C C . GLU A 1 203 ? -1.660 11.109 -11.677 1.00 75.19 203 GLU A C 1
ATOM 1560 O O . GLU A 1 203 ? -0.987 10.879 -12.678 1.00 75.19 203 GLU A O 1
ATOM 1565 N N . MET A 1 204 ? -2.501 10.211 -11.163 1.00 74.19 204 MET A N 1
ATOM 1566 C CA . MET A 1 204 ? -2.666 8.888 -11.762 1.00 74.19 204 MET A CA 1
ATOM 1567 C C . MET A 1 204 ? -3.275 8.943 -13.161 1.00 74.19 204 MET A C 1
ATOM 1569 O O . MET A 1 204 ? -2.854 8.199 -14.042 1.00 74.19 204 MET A O 1
ATOM 1573 N N . ARG A 1 205 ? -4.256 9.821 -13.392 1.00 72.81 205 ARG A N 1
ATOM 1574 C CA . ARG A 1 205 ? -4.859 9.971 -14.723 1.00 72.81 205 ARG A CA 1
ATOM 1575 C C . ARG A 1 205 ? -3.879 10.572 -15.733 1.00 72.81 205 ARG A C 1
ATOM 1577 O O . ARG A 1 205 ? -3.987 10.282 -16.920 1.00 72.81 205 ARG A O 1
ATOM 1584 N N . SER A 1 206 ? -2.952 11.405 -15.269 1.00 74.44 206 SER A N 1
ATOM 1585 C CA . SER A 1 206 ? -1.880 11.985 -16.078 1.00 74.44 206 SER A CA 1
ATOM 1586 C C . SER A 1 206 ? -0.573 11.192 -16.031 1.00 74.44 206 SER A C 1
ATOM 1588 O O . SER A 1 206 ? 0.449 11.711 -16.477 1.00 74.44 206 SER A O 1
ATOM 1590 N N . ALA A 1 207 ? -0.564 9.983 -15.457 1.00 73.81 207 ALA A N 1
ATOM 1591 C CA . ALA A 1 207 ? 0.649 9.184 -15.368 1.00 73.81 207 ALA A CA 1
ATOM 1592 C C . ALA A 1 207 ? 1.193 8.943 -16.780 1.00 73.81 207 ALA A C 1
ATOM 1594 O O . ALA A 1 207 ? 0.460 8.491 -17.661 1.00 73.81 207 ALA A O 1
ATOM 1595 N N . ASN A 1 208 ? 2.470 9.268 -17.000 1.00 74.38 208 ASN A N 1
ATOM 1596 C CA . ASN A 1 208 ? 3.106 8.945 -18.266 1.00 74.38 208 ASN A CA 1
ATOM 1597 C C . ASN A 1 208 ? 3.285 7.426 -18.339 1.00 74.38 208 ASN A C 1
ATOM 1599 O O . ASN A 1 208 ? 4.013 6.855 -17.528 1.00 74.38 208 ASN A O 1
ATOM 1603 N N . LEU A 1 209 ? 2.585 6.795 -19.279 1.00 80.62 209 LEU A N 1
ATOM 1604 C CA . LEU A 1 209 ? 2.680 5.360 -19.538 1.00 80.62 209 LEU A CA 1
ATOM 1605 C C . LEU A 1 209 ? 3.611 5.049 -20.720 1.00 80.62 209 LEU A C 1
ATOM 1607 O O . LEU A 1 209 ? 3.767 3.890 -21.091 1.00 80.62 209 LEU A O 1
ATOM 1611 N N . GLU A 1 210 ? 4.223 6.069 -21.323 1.00 74.75 210 GLU A N 1
ATOM 1612 C CA . GLU A 1 210 ? 5.240 5.898 -22.355 1.00 74.75 210 GLU A CA 1
ATOM 1613 C C . GLU A 1 210 ? 6.421 5.084 -21.797 1.00 74.75 210 GLU A C 1
ATOM 1615 O O . GLU A 1 210 ? 6.877 5.318 -20.677 1.00 74.75 210 GLU A O 1
ATOM 1620 N N . GLY A 1 211 ? 6.867 4.073 -22.548 1.00 69.50 211 GLY A N 1
ATOM 1621 C CA . GLY A 1 211 ? 7.897 3.131 -22.093 1.00 69.50 211 GLY A CA 1
ATOM 1622 C C . GLY A 1 211 ? 7.380 1.963 -21.242 1.00 69.50 211 GLY A C 1
ATOM 1623 O O . GLY A 1 211 ? 8.166 1.089 -20.876 1.00 69.50 211 GLY A O 1
ATOM 1624 N N . LEU A 1 212 ? 6.075 1.891 -20.941 1.00 75.69 212 LEU A N 1
ATOM 1625 C CA . LEU A 1 212 ? 5.465 0.686 -20.372 1.00 75.69 212 LEU A CA 1
ATOM 1626 C C . LEU A 1 212 ? 5.009 -0.263 -21.476 1.00 75.69 212 LEU A C 1
ATOM 1628 O O . LEU A 1 212 ? 4.148 0.059 -22.291 1.00 75.69 212 LEU A O 1
ATOM 1632 N N . ASN A 1 213 ? 5.540 -1.481 -21.454 1.00 78.81 213 ASN A N 1
ATOM 1633 C CA . ASN A 1 213 ? 5.017 -2.564 -22.272 1.00 78.81 213 ASN A CA 1
ATOM 1634 C C . ASN A 1 213 ? 3.743 -3.128 -21.621 1.00 78.81 213 ASN A C 1
ATOM 1636 O O . ASN A 1 213 ? 3.801 -3.754 -20.557 1.00 78.81 213 ASN A O 1
ATOM 1640 N N . GLU A 1 214 ? 2.598 -2.942 -22.281 1.00 80.56 214 GLU A N 1
ATOM 1641 C CA . GLU A 1 214 ? 1.308 -3.468 -21.821 1.00 80.56 214 GLU A CA 1
ATOM 1642 C C . GLU A 1 214 ? 1.327 -4.990 -21.621 1.00 80.56 214 GLU A C 1
ATOM 1644 O O . GLU A 1 214 ? 0.690 -5.490 -20.697 1.00 80.56 214 GLU A O 1
ATOM 1649 N N . GLN A 1 215 ? 2.090 -5.729 -22.434 1.00 86.06 215 GLN A N 1
ATOM 1650 C CA . GLN A 1 215 ? 2.193 -7.184 -22.332 1.00 86.06 215 GLN A CA 1
ATOM 1651 C C . GLN A 1 215 ? 2.917 -7.616 -21.051 1.00 86.06 215 GLN A C 1
ATOM 1653 O O . GLN A 1 215 ? 2.468 -8.546 -20.384 1.00 86.06 215 GLN A O 1
ATOM 1658 N N . GLY A 1 216 ? 4.004 -6.932 -20.678 1.00 87.75 216 GLY A N 1
ATOM 1659 C CA . GLY A 1 216 ? 4.714 -7.206 -19.427 1.00 87.75 216 GLY A CA 1
ATOM 1660 C C . GLY A 1 216 ? 3.813 -6.943 -18.221 1.00 87.75 216 GLY A C 1
ATOM 1661 O O . GLY A 1 216 ? 3.627 -7.801 -17.362 1.00 87.75 216 GLY A O 1
ATOM 1662 N N . LEU A 1 217 ? 3.150 -5.789 -18.177 1.00 90.75 217 LEU A N 1
ATOM 1663 C CA . LEU A 1 217 ? 2.239 -5.490 -17.070 1.00 90.75 217 LEU A CA 1
ATOM 1664 C C . LEU A 1 217 ? 1.035 -6.431 -17.003 1.00 90.75 217 LEU A C 1
ATOM 1666 O O . LEU A 1 217 ? 0.613 -6.776 -15.897 1.00 90.75 217 LEU A O 1
ATOM 1670 N N . ALA A 1 218 ? 0.528 -6.899 -18.144 1.00 94.25 218 ALA A N 1
ATOM 1671 C CA . ALA A 1 218 ? -0.509 -7.920 -18.176 1.00 94.25 218 ALA A CA 1
ATOM 1672 C C . ALA A 1 218 ? -0.014 -9.225 -17.540 1.00 94.25 218 ALA A C 1
ATOM 1674 O O . ALA A 1 218 ? -0.681 -9.742 -16.651 1.00 94.25 218 ALA A O 1
ATOM 1675 N N . GLN A 1 219 ? 1.185 -9.702 -17.896 1.00 94.38 219 GLN A N 1
ATOM 1676 C CA . GLN A 1 219 ? 1.796 -10.880 -17.265 1.00 94.38 219 GLN A CA 1
ATOM 1677 C C . GLN A 1 219 ? 1.979 -10.696 -15.748 1.00 94.38 219 GLN A C 1
ATOM 1679 O O . GLN A 1 219 ? 1.713 -11.611 -14.972 1.00 94.38 219 GLN A O 1
ATOM 1684 N N . ALA A 1 220 ? 2.413 -9.511 -15.304 1.00 95.50 220 ALA A N 1
ATOM 1685 C CA . ALA A 1 220 ? 2.581 -9.210 -13.884 1.00 95.50 220 ALA A CA 1
ATOM 1686 C C . ALA A 1 220 ? 1.237 -9.250 -13.138 1.00 95.50 220 ALA A C 1
ATOM 1688 O O . ALA A 1 220 ? 1.109 -9.861 -12.076 1.00 95.50 220 ALA A O 1
ATOM 1689 N N . PHE A 1 221 ? 0.220 -8.598 -13.699 1.00 97.44 221 PHE A N 1
ATOM 1690 C CA . PHE A 1 221 ? -1.120 -8.573 -13.130 1.00 97.44 221 PHE A CA 1
ATOM 1691 C C . PHE A 1 221 ? -1.748 -9.969 -13.119 1.00 97.44 221 PHE A C 1
ATOM 1693 O O . PHE A 1 221 ? -2.350 -10.375 -12.125 1.00 97.44 221 PHE A O 1
ATOM 1700 N N . GLU A 1 222 ? -1.544 -10.739 -14.182 1.00 97.44 222 GLU A N 1
ATOM 1701 C CA . GLU A 1 222 ? -1.953 -12.132 -14.255 1.00 97.44 222 GLU A CA 1
ATOM 1702 C C . GLU A 1 222 ? -1.314 -12.951 -13.128 1.00 97.44 222 GLU A C 1
ATOM 1704 O O . GLU A 1 222 ? -2.036 -13.558 -12.336 1.00 97.44 222 GLU A O 1
ATOM 1709 N N . ALA A 1 223 ? 0.013 -12.901 -12.989 1.00 96.38 223 ALA A N 1
ATOM 1710 C CA . ALA A 1 223 ? 0.758 -13.688 -12.008 1.00 96.38 223 ALA A CA 1
ATOM 1711 C C . ALA A 1 223 ? 0.347 -13.393 -10.556 1.00 96.38 223 ALA A C 1
ATOM 1713 O O . ALA A 1 223 ? 0.164 -14.316 -9.761 1.00 96.38 223 ALA A O 1
ATOM 1714 N N . TRP A 1 224 ? 0.178 -12.116 -10.201 1.00 97.75 224 TRP A N 1
ATOM 1715 C CA . TRP A 1 224 ? -0.013 -11.708 -8.802 1.00 97.75 224 TRP A CA 1
ATOM 1716 C C . TRP A 1 224 ? -1.466 -11.477 -8.397 1.00 97.75 224 TRP A C 1
ATOM 1718 O O . TRP A 1 224 ? -1.767 -11.423 -7.203 1.00 97.75 224 TRP A O 1
ATOM 1728 N N . VAL A 1 225 ? -2.376 -11.340 -9.362 1.00 98.50 225 VAL A N 1
ATOM 1729 C CA . VAL A 1 225 ? -3.800 -11.095 -9.105 1.00 98.50 225 VAL A CA 1
ATOM 1730 C C . VAL A 1 225 ? -4.655 -12.208 -9.687 1.00 98.50 225 VAL A C 1
ATOM 1732 O O . VAL A 1 225 ? -5.416 -12.843 -8.954 1.00 98.50 225 VAL A O 1
ATOM 1735 N N . MET A 1 226 ? -4.558 -12.443 -10.995 1.00 98.44 226 MET A N 1
ATOM 1736 C CA . MET A 1 226 ? -5.549 -13.267 -11.685 1.00 98.44 226 MET A CA 1
ATOM 1737 C C . MET A 1 226 ? -5.327 -14.757 -11.465 1.00 98.44 226 MET A C 1
ATOM 1739 O O . MET A 1 226 ? -6.286 -15.443 -11.132 1.00 98.44 226 MET A O 1
ATOM 1743 N N . VAL A 1 227 ? -4.091 -15.253 -11.510 1.00 98.38 227 VAL A N 1
ATOM 1744 C CA . VAL A 1 227 ? -3.768 -16.649 -11.184 1.00 98.38 227 VAL A CA 1
ATOM 1745 C C . VAL A 1 227 ? -4.202 -17.004 -9.752 1.00 98.38 227 VAL A C 1
ATOM 1747 O O . VAL A 1 227 ? -4.934 -17.984 -9.593 1.00 98.38 227 VAL A O 1
ATOM 1750 N N . PRO A 1 228 ? -3.887 -16.214 -8.703 1.00 98.56 228 PRO A N 1
ATOM 1751 C CA . PRO A 1 228 ? -4.429 -16.468 -7.370 1.00 98.56 228 PRO A CA 1
ATOM 1752 C C . PRO A 1 228 ? -5.962 -16.412 -7.306 1.00 98.56 228 PRO A C 1
ATOM 1754 O O . PRO A 1 228 ? -6.578 -17.214 -6.603 1.00 98.56 228 PRO A O 1
ATOM 1757 N N . ASN A 1 229 ? -6.609 -15.506 -8.048 1.00 98.62 229 ASN A N 1
ATOM 1758 C CA . ASN A 1 229 ? -8.072 -15.450 -8.123 1.00 98.62 229 ASN A CA 1
ATOM 1759 C C . ASN A 1 229 ? -8.672 -16.686 -8.812 1.00 98.62 229 ASN A C 1
ATOM 1761 O O . ASN A 1 229 ? -9.684 -17.203 -8.336 1.00 98.62 229 ASN A O 1
ATOM 1765 N N . VAL A 1 230 ? -8.054 -17.195 -9.879 1.00 98.56 230 VAL A N 1
ATOM 1766 C CA . VAL A 1 230 ? -8.432 -18.451 -10.550 1.00 98.56 230 VAL A CA 1
ATOM 1767 C C . VAL A 1 230 ? -8.293 -19.614 -9.574 1.00 98.56 230 VAL A C 1
ATOM 1769 O O . VAL A 1 230 ? -9.245 -20.361 -9.374 1.00 98.56 230 VAL A O 1
ATOM 1772 N N . GLN A 1 231 ? -7.159 -19.722 -8.877 1.00 98.19 231 GLN A N 1
ATOM 1773 C CA . GLN A 1 231 ? -6.929 -20.761 -7.866 1.00 98.19 231 GLN A CA 1
ATOM 1774 C C . GLN A 1 231 ? -7.943 -20.693 -6.712 1.00 98.19 231 GLN A C 1
ATOM 1776 O O . GLN A 1 231 ? -8.382 -21.721 -6.193 1.00 98.19 231 GLN A O 1
ATOM 1781 N N . ALA A 1 232 ? -8.333 -19.486 -6.295 1.00 98.06 232 ALA A N 1
ATOM 1782 C CA . ALA A 1 232 ? -9.297 -19.296 -5.219 1.00 98.06 232 ALA A CA 1
ATOM 1783 C C . ALA A 1 232 ? -10.735 -19.644 -5.637 1.00 98.06 232 ALA A C 1
ATOM 1785 O O . ALA A 1 232 ? -11.459 -20.288 -4.869 1.00 98.06 232 ALA A O 1
ATOM 1786 N N . SER A 1 233 ? -11.134 -19.199 -6.831 1.00 97.88 233 SER A N 1
ATOM 1787 C CA . SER A 1 233 ? -12.507 -19.270 -7.345 1.00 97.88 233 SER A CA 1
ATOM 1788 C C . SER A 1 233 ? -12.825 -20.551 -8.117 1.00 97.88 233 SER A C 1
ATOM 1790 O O . SER A 1 233 ? -13.988 -20.947 -8.170 1.00 97.88 233 SER A O 1
ATOM 1792 N N . GLY A 1 234 ? -11.814 -21.188 -8.714 1.00 97.94 234 GLY A N 1
ATOM 1793 C CA . GLY A 1 234 ? -11.969 -22.257 -9.701 1.00 97.94 234 GLY A CA 1
ATOM 1794 C C . GLY A 1 234 ? -12.457 -21.777 -11.075 1.00 97.94 234 GLY A C 1
ATOM 1795 O O . GLY A 1 234 ? -12.873 -22.604 -11.881 1.00 97.94 234 GLY A O 1
ATOM 1796 N N . ASP A 1 235 ? -12.464 -20.467 -11.342 1.00 97.50 235 ASP A N 1
ATOM 1797 C CA . ASP A 1 235 ? -12.952 -19.895 -12.598 1.00 97.50 235 ASP A CA 1
ATOM 1798 C C . ASP A 1 235 ? -11.804 -19.598 -13.572 1.00 97.50 235 ASP A C 1
ATOM 1800 O O . ASP A 1 235 ? -11.185 -18.537 -13.516 1.00 97.50 235 ASP A O 1
ATOM 1804 N N . GLU A 1 236 ? -11.538 -20.534 -14.485 1.00 97.88 236 GLU A N 1
ATOM 1805 C CA . GLU A 1 236 ? -10.486 -20.405 -15.504 1.00 97.88 236 GLU A CA 1
ATOM 1806 C C . GLU A 1 236 ? -10.744 -19.275 -16.511 1.00 97.88 236 GLU A C 1
ATOM 1808 O O . GLU A 1 236 ? -9.797 -18.803 -17.136 1.00 97.88 236 GLU A O 1
ATOM 1813 N N . SER A 1 237 ? -11.987 -18.784 -16.646 1.00 97.12 237 SER A N 1
ATOM 1814 C CA . SER A 1 237 ? -12.273 -17.667 -17.560 1.00 97.12 237 SER A CA 1
ATOM 1815 C C . SER A 1 237 ? -11.534 -16.387 -17.167 1.00 97.12 237 SER A C 1
ATOM 1817 O O . SER A 1 237 ? -11.247 -15.567 -18.029 1.00 97.12 237 SER A O 1
ATOM 1819 N N . LEU A 1 238 ? -11.145 -16.258 -15.894 1.00 96.94 238 LEU A N 1
ATOM 1820 C CA . LEU A 1 238 ? -10.370 -15.132 -15.375 1.00 96.94 238 LEU A CA 1
ATOM 1821 C C . LEU A 1 238 ? -8.923 -15.078 -15.900 1.00 96.94 238 LEU A C 1
ATOM 1823 O O . LEU A 1 238 ? -8.243 -14.079 -15.667 1.00 96.94 238 LEU A O 1
ATOM 1827 N N . LEU A 1 239 ? -8.444 -16.113 -16.599 1.00 96.62 239 LEU A N 1
ATOM 1828 C CA . LEU A 1 239 ? -7.168 -16.067 -17.322 1.00 96.62 239 LEU A CA 1
ATOM 1829 C C . LEU A 1 239 ? -7.263 -15.263 -18.624 1.00 96.62 239 LEU A C 1
ATOM 1831 O O . LEU A 1 239 ? -6.242 -14.802 -19.116 1.00 96.62 239 LEU A O 1
ATOM 1835 N N . ASP A 1 240 ? -8.465 -15.058 -19.173 1.00 96.88 240 ASP A N 1
ATOM 1836 C CA . ASP A 1 240 ? -8.659 -14.203 -20.344 1.00 96.88 240 ASP A CA 1
ATOM 1837 C C . ASP A 1 240 ? -8.600 -12.721 -19.928 1.00 96.88 240 ASP A C 1
ATOM 1839 O O . ASP A 1 240 ? -9.484 -12.275 -19.182 1.00 96.88 240 ASP A O 1
ATOM 1843 N N . PRO A 1 241 ? -7.629 -11.927 -20.430 1.00 96.50 241 PRO A N 1
ATOM 1844 C CA . PRO A 1 241 ? -7.522 -10.504 -20.120 1.00 96.50 241 PRO A CA 1
ATOM 1845 C C . PRO A 1 241 ? -8.784 -9.687 -20.409 1.00 96.50 241 PRO A C 1
ATOM 1847 O O . PRO A 1 241 ? -9.017 -8.669 -19.758 1.00 96.50 241 PRO A O 1
ATOM 1850 N N . GLN A 1 242 ? -9.646 -10.132 -21.332 1.00 96.06 242 GLN A N 1
ATOM 1851 C CA . GLN A 1 242 ? -10.917 -9.458 -21.624 1.00 96.06 242 GLN A CA 1
ATOM 1852 C C . GLN A 1 242 ? -11.930 -9.550 -20.475 1.00 96.06 242 GLN A C 1
ATOM 1854 O O . GLN A 1 242 ? -12.886 -8.774 -20.420 1.00 96.06 242 GLN A O 1
ATOM 1859 N N . THR A 1 243 ? -11.737 -10.493 -19.553 1.00 95.75 243 THR A N 1
ATOM 1860 C CA . THR A 1 243 ? -12.612 -10.697 -18.393 1.00 95.75 243 THR A CA 1
ATOM 1861 C C . THR A 1 243 ? -12.125 -9.974 -17.143 1.00 95.75 243 THR A C 1
ATOM 1863 O O . THR A 1 243 ? -12.855 -9.922 -16.147 1.00 95.75 243 THR A O 1
ATOM 1866 N N . TRP A 1 244 ? -10.918 -9.405 -17.169 1.00 97.56 244 TRP A N 1
ATOM 1867 C CA . TRP A 1 244 ? -10.346 -8.704 -16.025 1.00 97.56 244 TRP A CA 1
ATOM 1868 C C . TRP A 1 244 ? -11.156 -7.457 -15.682 1.00 97.56 244 TRP A C 1
ATOM 1870 O O . TRP A 1 244 ? -11.907 -6.930 -16.498 1.00 97.56 244 TRP A O 1
ATOM 1880 N N . ASP A 1 245 ? -11.010 -6.979 -14.449 1.00 97.75 245 ASP A N 1
ATOM 1881 C CA . ASP A 1 245 ? -11.547 -5.682 -14.050 1.00 97.75 245 ASP A CA 1
ATOM 1882 C C . ASP A 1 245 ? -10.720 -4.572 -14.731 1.00 97.75 245 ASP A C 1
ATOM 1884 O O . ASP A 1 245 ? -9.578 -4.335 -14.316 1.00 97.75 245 ASP A O 1
ATOM 1888 N N . PRO A 1 246 ? -11.251 -3.899 -15.773 1.00 96.00 246 PRO A N 1
ATOM 1889 C CA . PRO A 1 246 ? -10.450 -3.004 -16.606 1.00 96.00 246 PRO A CA 1
ATOM 1890 C C . PRO A 1 246 ? -10.019 -1.764 -15.828 1.00 96.00 246 PRO A C 1
ATOM 1892 O O . PRO A 1 246 ? -8.897 -1.286 -15.980 1.00 96.00 246 PRO A O 1
ATOM 1895 N N . THR A 1 247 ? -10.893 -1.276 -14.946 1.00 94.81 247 THR A N 1
ATOM 1896 C CA . THR A 1 247 ? -10.612 -0.134 -14.087 1.00 94.81 247 THR A CA 1
ATOM 1897 C C . THR A 1 247 ? -9.484 -0.511 -13.135 1.00 94.81 247 THR A C 1
ATOM 1899 O O . THR A 1 247 ? -8.472 0.179 -13.084 1.00 94.81 247 THR A O 1
ATOM 1902 N N . PHE A 1 248 ? -9.592 -1.638 -12.426 1.00 96.12 248 PHE A N 1
ATOM 1903 C CA . PHE A 1 248 ? -8.540 -2.066 -11.503 1.00 96.12 248 PHE A CA 1
ATOM 1904 C C . PHE A 1 248 ? -7.187 -2.285 -12.193 1.00 96.12 248 PHE A C 1
ATOM 1906 O O . PHE A 1 248 ? -6.166 -1.833 -11.673 1.00 96.12 248 PHE A O 1
ATOM 1913 N N . TYR A 1 249 ? -7.174 -2.929 -13.361 1.00 96.06 249 TYR A N 1
ATOM 1914 C CA . TYR A 1 249 ? -5.952 -3.113 -14.142 1.00 96.06 249 TYR A CA 1
ATOM 1915 C C . TYR A 1 249 ? -5.326 -1.767 -14.532 1.00 96.06 249 TYR A C 1
ATOM 1917 O O . TYR A 1 249 ? -4.151 -1.534 -14.253 1.00 96.06 249 TYR A O 1
ATOM 1925 N N . GLN A 1 250 ? -6.124 -0.838 -15.069 1.00 92.62 250 GLN A N 1
ATOM 1926 C CA . GLN A 1 250 ? -5.669 0.504 -15.436 1.00 92.62 250 GLN A CA 1
ATOM 1927 C C . GLN A 1 250 ? -5.057 1.259 -14.245 1.00 92.62 250 GLN A C 1
ATOM 1929 O O . GLN A 1 250 ? -3.986 1.853 -14.375 1.00 92.62 250 GLN A O 1
ATOM 1934 N N . TRP A 1 251 ? -5.705 1.221 -13.076 1.00 91.94 251 TRP A N 1
ATOM 1935 C CA . TRP A 1 251 ? -5.195 1.877 -11.868 1.00 91.94 251 TRP A CA 1
ATOM 1936 C C . TRP A 1 251 ? -3.913 1.228 -11.343 1.00 91.94 251 TRP A C 1
ATOM 1938 O O . TRP A 1 251 ? -3.011 1.936 -10.900 1.00 91.94 251 TRP A O 1
ATOM 1948 N N . THR A 1 252 ? -3.795 -0.100 -11.425 1.00 94.81 252 THR A N 1
ATOM 1949 C CA . THR A 1 252 ? -2.549 -0.802 -11.087 1.00 94.81 252 THR A CA 1
ATOM 1950 C C . THR A 1 252 ? -1.420 -0.381 -12.023 1.00 94.81 252 THR A C 1
ATOM 1952 O O . THR A 1 252 ? -0.339 -0.044 -11.548 1.00 94.81 252 THR A O 1
ATOM 1955 N N . THR A 1 253 ? -1.673 -0.320 -13.331 1.00 93.00 253 THR A N 1
ATOM 1956 C CA . THR A 1 253 ? -0.700 0.132 -14.335 1.00 93.00 253 THR A CA 1
ATOM 1957 C C . THR A 1 253 ? -0.224 1.560 -14.067 1.00 93.00 253 THR A C 1
ATOM 1959 O O . THR A 1 253 ? 0.981 1.809 -14.021 1.00 93.00 253 THR A O 1
ATOM 1962 N N . ALA A 1 254 ? -1.147 2.486 -13.794 1.00 89.81 254 ALA A N 1
ATOM 1963 C CA . ALA A 1 254 ? -0.798 3.858 -13.429 1.00 89.81 254 ALA A CA 1
ATOM 1964 C C . ALA A 1 254 ? 0.027 3.922 -12.130 1.00 89.81 254 ALA A C 1
ATOM 1966 O O . ALA A 1 254 ? 1.008 4.663 -12.049 1.00 89.81 254 ALA A O 1
ATOM 1967 N N . ALA A 1 255 ? -0.319 3.115 -11.124 1.00 90.81 255 ALA A N 1
ATOM 1968 C CA . ALA A 1 255 ? 0.430 3.054 -9.872 1.00 90.81 255 ALA A CA 1
ATOM 1969 C C . ALA A 1 255 ? 1.836 2.455 -10.051 1.00 90.81 255 ALA A C 1
ATOM 1971 O O . ALA A 1 255 ? 2.775 2.927 -9.409 1.00 90.81 255 ALA A O 1
ATOM 1972 N N . VAL A 1 256 ? 2.017 1.467 -10.937 1.00 92.00 256 VAL A N 1
ATOM 1973 C CA . VAL A 1 256 ? 3.346 0.943 -11.304 1.00 92.00 256 VAL A CA 1
ATOM 1974 C C . VAL A 1 256 ? 4.189 2.051 -11.929 1.00 92.00 256 VAL A C 1
ATOM 1976 O O . VAL A 1 256 ? 5.301 2.299 -11.459 1.00 92.00 256 VAL A O 1
ATOM 1979 N N . ALA A 1 257 ? 3.635 2.754 -12.924 1.00 87.56 257 ALA A N 1
ATOM 1980 C CA . ALA A 1 257 ? 4.289 3.884 -13.582 1.00 87.56 257 ALA A CA 1
ATOM 1981 C C . ALA A 1 257 ? 4.749 4.936 -12.565 1.00 87.56 257 ALA A C 1
ATOM 1983 O O . ALA A 1 257 ? 5.870 5.432 -12.611 1.00 87.56 257 ALA A O 1
ATOM 1984 N N . TRP A 1 258 ? 3.888 5.249 -11.599 1.00 85.38 258 TRP A N 1
ATOM 1985 C CA . TRP A 1 258 ? 4.184 6.245 -10.583 1.00 85.38 258 TRP A CA 1
ATOM 1986 C C . TRP A 1 258 ? 5.292 5.804 -9.622 1.00 85.38 258 TRP A C 1
ATOM 1988 O O . TRP A 1 258 ? 6.284 6.507 -9.428 1.00 85.38 258 TRP A O 1
ATOM 1998 N N . HIS A 1 259 ? 5.144 4.625 -9.016 1.00 87.06 259 HIS A N 1
ATOM 1999 C CA . HIS A 1 259 ? 6.085 4.136 -8.011 1.00 87.06 259 HIS A CA 1
ATOM 2000 C C . HIS A 1 259 ? 7.489 3.917 -8.577 1.00 87.06 259 HIS A C 1
ATOM 2002 O O . HIS A 1 259 ? 8.475 4.216 -7.900 1.00 87.06 259 HIS A O 1
ATOM 2008 N N . ALA A 1 260 ? 7.586 3.442 -9.817 1.00 89.44 260 ALA A N 1
ATOM 2009 C CA . ALA A 1 260 ? 8.861 3.140 -10.449 1.00 89.44 260 ALA A CA 1
ATOM 2010 C C . ALA A 1 260 ? 9.732 4.384 -10.709 1.00 89.44 260 ALA A C 1
ATOM 2012 O O . ALA A 1 260 ? 10.957 4.263 -10.738 1.00 89.44 260 ALA A O 1
ATOM 2013 N N . ARG A 1 261 ? 9.142 5.583 -10.800 1.00 85.94 261 ARG A N 1
ATOM 2014 C CA . ARG A 1 261 ? 9.877 6.848 -11.003 1.00 85.94 261 ARG A CA 1
ATOM 2015 C C . ARG A 1 261 ? 10.599 7.339 -9.743 1.00 85.94 261 ARG A C 1
ATOM 2017 O O . ARG A 1 261 ? 11.564 8.099 -9.835 1.00 85.94 261 ARG A O 1
ATOM 2024 N N . ALA A 1 262 ? 10.164 6.909 -8.557 1.00 84.38 262 ALA A N 1
ATOM 2025 C CA . ALA A 1 262 ? 10.613 7.475 -7.288 1.00 84.38 262 ALA A CA 1
ATOM 2026 C C . ALA A 1 262 ? 11.846 6.756 -6.710 1.00 84.38 262 ALA A C 1
ATOM 2028 O O . ALA A 1 262 ? 11.758 5.635 -6.208 1.00 84.38 262 ALA A O 1
ATOM 2029 N N . TRP A 1 263 ? 12.997 7.436 -6.632 1.00 86.25 263 TRP A N 1
ATOM 2030 C CA . TRP A 1 263 ? 14.209 6.879 -6.004 1.00 86.25 263 TRP A CA 1
ATOM 2031 C C . TRP A 1 263 ? 13.998 6.423 -4.557 1.00 86.25 263 TRP A C 1
ATOM 2033 O O . TRP A 1 263 ? 14.561 5.411 -4.139 1.00 86.25 263 TRP A O 1
ATOM 2043 N N . ARG A 1 264 ? 13.166 7.125 -3.775 1.00 83.94 264 ARG A N 1
ATOM 2044 C CA . ARG A 1 264 ? 12.861 6.710 -2.395 1.00 83.94 264 ARG A CA 1
ATOM 2045 C C . ARG A 1 264 ? 12.067 5.413 -2.308 1.00 83.94 264 ARG A C 1
ATOM 2047 O O . ARG A 1 264 ? 12.200 4.732 -1.293 1.00 83.94 264 ARG A O 1
ATOM 2054 N N . PHE A 1 265 ? 11.268 5.082 -3.324 1.00 88.62 265 PHE A N 1
ATOM 2055 C CA . PHE A 1 265 ? 10.566 3.804 -3.364 1.00 88.62 265 PHE A CA 1
ATOM 2056 C C . PHE A 1 265 ? 11.582 2.657 -3.417 1.00 88.62 265 PHE A C 1
ATOM 2058 O O . PHE A 1 265 ? 11.616 1.808 -2.527 1.00 88.62 265 PHE A O 1
ATOM 2065 N N . TRP A 1 266 ? 12.516 2.730 -4.365 1.00 92.25 266 TRP A N 1
ATOM 2066 C CA . TRP A 1 266 ? 13.598 1.756 -4.502 1.00 92.25 266 TRP A CA 1
ATOM 2067 C C . TRP A 1 266 ? 14.543 1.733 -3.298 1.00 92.25 266 TRP A C 1
ATOM 2069 O O . TRP A 1 266 ? 14.887 0.662 -2.812 1.00 92.25 266 TRP A O 1
ATOM 2079 N N . GLY A 1 267 ? 14.909 2.899 -2.751 1.00 91.31 267 GLY A N 1
ATOM 2080 C CA . GLY A 1 267 ? 15.718 2.989 -1.526 1.00 91.31 267 GLY A CA 1
ATOM 2081 C C . GLY A 1 267 ? 15.078 2.314 -0.323 1.00 91.31 267 GLY A C 1
ATOM 2082 O O . GLY A 1 267 ? 15.767 1.758 0.534 1.00 91.31 267 GLY A O 1
ATOM 2083 N N . ARG A 1 268 ? 13.747 2.340 -0.250 1.00 89.69 268 ARG A N 1
ATOM 2084 C CA . ARG A 1 268 ? 13.017 1.637 0.796 1.00 89.69 268 ARG A CA 1
ATOM 2085 C C . ARG A 1 268 ? 13.027 0.130 0.570 1.00 89.69 268 ARG A C 1
ATOM 2087 O O . ARG A 1 268 ? 13.224 -0.581 1.541 1.00 89.69 268 ARG A O 1
ATOM 2094 N N . LEU A 1 269 ? 12.874 -0.350 -0.664 1.00 94.12 269 LEU A N 1
ATOM 2095 C CA . LEU A 1 269 ? 13.035 -1.777 -0.964 1.00 94.12 269 LEU A CA 1
ATOM 2096 C C . LEU A 1 269 ? 14.449 -2.264 -0.606 1.00 94.12 269 LEU A C 1
ATOM 2098 O O . LEU A 1 269 ? 14.594 -3.189 0.183 1.00 94.12 269 LEU A O 1
ATOM 2102 N N . GLU A 1 270 ? 15.487 -1.564 -1.066 1.00 95.31 270 GLU A N 1
ATOM 2103 C CA . GLU A 1 270 ? 16.889 -1.866 -0.727 1.00 95.31 270 GLU A CA 1
ATOM 2104 C C . GLU A 1 270 ? 17.116 -1.940 0.791 1.00 95.31 270 GLU A C 1
ATOM 2106 O O . GLU A 1 270 ? 17.683 -2.897 1.309 1.00 95.31 270 GLU A O 1
ATOM 2111 N N . SER A 1 271 ? 16.644 -0.937 1.538 1.00 93.38 271 SER A N 1
ATOM 2112 C CA . SER A 1 271 ? 16.870 -0.869 2.989 1.00 93.38 271 SER A CA 1
ATOM 2113 C C . SER A 1 271 ? 16.002 -1.819 3.818 1.00 93.38 271 SER A C 1
ATOM 2115 O O . SER A 1 271 ? 16.240 -1.932 5.022 1.00 93.38 271 SER A O 1
ATOM 2117 N N . ARG A 1 272 ? 15.006 -2.477 3.210 1.00 94.56 272 ARG A N 1
ATOM 2118 C CA . ARG A 1 272 ? 14.027 -3.351 3.881 1.00 94.56 272 ARG A CA 1
ATOM 2119 C C . ARG A 1 272 ? 13.970 -4.760 3.292 1.00 94.56 272 ARG A C 1
ATOM 2121 O O . ARG A 1 272 ? 12.995 -5.471 3.533 1.00 94.56 272 ARG A O 1
ATOM 2128 N N . GLU A 1 273 ? 14.995 -5.171 2.541 1.00 96.19 273 GLU A N 1
ATOM 2129 C CA . GLU A 1 273 ? 15.062 -6.493 1.902 1.00 96.19 273 GLU A CA 1
ATOM 2130 C C . GLU A 1 273 ? 14.759 -7.612 2.900 1.00 96.19 273 GLU A C 1
ATOM 2132 O O . GLU A 1 273 ? 13.899 -8.454 2.645 1.00 96.19 273 GLU A O 1
ATOM 2137 N N . LYS A 1 274 ? 15.406 -7.586 4.072 1.00 96.62 274 LYS A N 1
ATOM 2138 C CA . LYS A 1 274 ? 15.285 -8.656 5.062 1.00 96.62 274 LYS A CA 1
ATOM 2139 C C . LYS A 1 274 ? 13.870 -8.747 5.620 1.00 96.62 274 LYS A C 1
ATOM 2141 O O . LYS A 1 274 ? 13.336 -9.847 5.726 1.00 96.62 274 LYS A O 1
ATOM 2146 N N . GLU A 1 275 ? 13.274 -7.619 5.993 1.00 97.69 275 GLU A N 1
ATOM 2147 C CA . GLU A 1 275 ? 11.925 -7.586 6.551 1.00 97.69 275 GLU A CA 1
ATOM 2148 C C . GLU A 1 275 ? 10.874 -7.965 5.508 1.00 97.69 275 GLU A C 1
ATOM 2150 O O . GLU A 1 275 ? 9.965 -8.738 5.811 1.00 97.69 275 GLU A O 1
ATOM 2155 N N . TYR A 1 276 ? 11.032 -7.490 4.271 1.00 97.88 276 TYR A N 1
ATOM 2156 C CA . TYR A 1 276 ? 10.174 -7.872 3.153 1.00 97.88 276 TYR A CA 1
ATOM 2157 C C . TYR A 1 276 ? 10.272 -9.376 2.870 1.00 97.88 276 TYR A C 1
ATOM 2159 O O . TYR A 1 276 ? 9.253 -10.053 2.734 1.00 97.88 276 TYR A O 1
ATOM 2167 N N . ARG A 1 277 ? 11.494 -9.925 2.866 1.00 97.88 277 ARG A N 1
ATOM 2168 C CA . ARG A 1 277 ? 11.749 -11.361 2.710 1.00 97.88 277 ARG A CA 1
ATOM 2169 C C . ARG A 1 277 ? 11.068 -12.179 3.794 1.00 97.88 277 ARG A C 1
ATOM 2171 O O . ARG A 1 277 ? 10.410 -13.160 3.474 1.00 97.88 277 ARG A O 1
ATOM 2178 N N . THR A 1 278 ? 11.199 -11.777 5.059 1.00 98.31 278 THR A N 1
ATOM 2179 C CA . THR A 1 278 ? 10.517 -12.447 6.175 1.00 98.31 278 THR A CA 1
ATOM 2180 C C . THR A 1 278 ? 9.006 -12.481 5.952 1.00 98.31 278 THR A C 1
ATOM 2182 O O . THR A 1 278 ? 8.402 -13.540 6.095 1.00 98.31 278 THR A O 1
ATOM 2185 N N . VAL A 1 279 ? 8.395 -11.360 5.547 1.00 98.69 279 VAL A N 1
ATOM 2186 C CA . VAL A 1 279 ? 6.950 -11.306 5.278 1.00 98.69 279 VAL A CA 1
ATOM 2187 C C . VAL A 1 279 ? 6.545 -12.234 4.134 1.00 98.69 279 VAL A C 1
ATOM 2189 O O . VAL A 1 279 ? 5.588 -12.989 4.295 1.00 98.69 279 VAL A O 1
ATOM 2192 N N . VAL A 1 280 ? 7.266 -12.218 3.008 1.00 98.56 280 VAL A N 1
ATOM 2193 C CA . VAL A 1 280 ? 6.972 -13.103 1.868 1.00 98.56 280 VAL A CA 1
ATOM 2194 C C . VAL A 1 280 ? 7.076 -14.572 2.269 1.00 98.56 280 VAL A C 1
ATOM 2196 O O . VAL A 1 280 ? 6.141 -15.327 2.016 1.00 98.56 280 VAL A O 1
ATOM 2199 N N .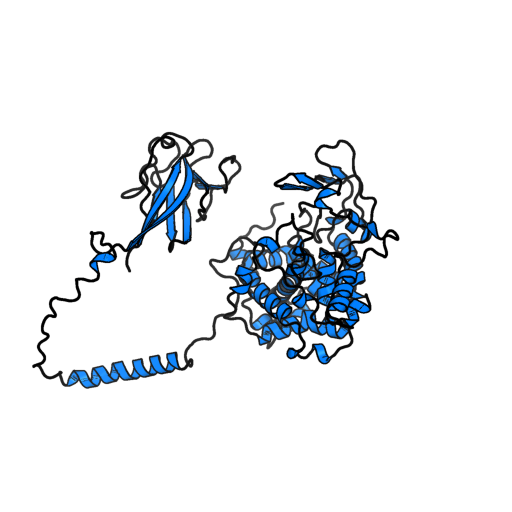 THR A 1 281 ? 8.148 -14.971 2.959 1.00 98.44 281 THR A N 1
ATOM 2200 C CA . THR A 1 281 ? 8.311 -16.351 3.440 1.00 98.44 281 THR A CA 1
ATOM 2201 C C . THR A 1 281 ? 7.138 -16.775 4.322 1.00 98.44 281 THR A C 1
ATOM 2203 O O . THR A 1 281 ? 6.548 -17.826 4.095 1.00 98.44 281 THR A O 1
ATOM 2206 N N . MET A 1 282 ? 6.740 -15.941 5.288 1.00 98.69 282 MET A N 1
ATOM 2207 C CA . MET A 1 282 ? 5.622 -16.267 6.178 1.00 98.69 282 MET A CA 1
ATOM 2208 C C . MET A 1 282 ? 4.280 -16.355 5.430 1.00 98.69 282 MET A C 1
ATOM 2210 O O . MET A 1 282 ? 3.438 -17.181 5.779 1.00 98.69 282 MET A O 1
ATOM 2214 N N . LEU A 1 283 ? 4.061 -15.528 4.399 1.00 98.75 283 LEU A N 1
ATOM 2215 C CA . LEU A 1 283 ? 2.869 -15.615 3.545 1.00 98.75 283 LEU A CA 1
ATOM 2216 C C . LEU A 1 283 ? 2.854 -16.917 2.733 1.00 98.75 283 LEU A C 1
ATOM 2218 O O . LEU A 1 283 ? 1.826 -17.597 2.715 1.00 98.75 283 LEU A O 1
ATOM 2222 N N . GLN A 1 284 ? 3.986 -17.294 2.129 1.00 97.94 284 GLN A N 1
ATOM 2223 C CA . GLN A 1 284 ? 4.137 -18.555 1.396 1.00 97.94 284 GLN A CA 1
ATOM 2224 C C . GLN A 1 284 ? 3.884 -19.767 2.303 1.00 97.94 284 GLN A C 1
ATOM 2226 O O . GLN A 1 284 ? 3.106 -20.651 1.946 1.00 97.94 284 GLN A O 1
ATOM 2231 N N . GLU A 1 285 ? 4.478 -19.790 3.501 1.00 98.38 285 GLU A N 1
ATOM 2232 C CA . GLU A 1 285 ? 4.275 -20.853 4.498 1.00 98.38 285 GLU A CA 1
ATOM 2233 C C . GLU A 1 285 ? 2.807 -20.973 4.936 1.00 98.38 285 GLU A C 1
ATOM 2235 O O . GLU A 1 285 ? 2.325 -22.072 5.214 1.00 98.38 285 GLU A O 1
ATOM 2240 N N . ALA A 1 286 ? 2.076 -19.856 4.955 1.00 98.50 286 ALA A N 1
ATOM 2241 C CA . ALA A 1 286 ? 0.648 -19.819 5.254 1.00 98.50 286 ALA A CA 1
ATOM 2242 C C . ALA A 1 286 ? -0.260 -20.126 4.045 1.00 98.50 286 ALA A C 1
ATOM 2244 O O . ALA A 1 286 ? -1.483 -20.147 4.198 1.00 98.50 286 ALA A O 1
ATOM 2245 N N . GLY A 1 287 ? 0.301 -20.347 2.851 1.00 98.00 287 GLY A N 1
ATOM 2246 C CA . GLY A 1 287 ? -0.465 -20.560 1.620 1.00 98.00 287 GLY A CA 1
ATOM 2247 C C . GLY A 1 287 ? -1.255 -19.325 1.166 1.00 98.00 287 GLY A C 1
ATOM 2248 O O . GLY A 1 287 ? -2.318 -19.464 0.555 1.00 98.00 287 GLY A O 1
ATOM 2249 N N . LEU A 1 288 ? -0.774 -18.123 1.499 1.00 98.62 288 LEU A N 1
ATOM 2250 C CA . LEU A 1 288 ? -1.367 -16.854 1.082 1.00 98.62 288 LEU A CA 1
ATOM 2251 C C . LEU A 1 288 ? -0.595 -16.238 -0.099 1.00 98.62 288 LEU A C 1
ATOM 2253 O O . LEU A 1 288 ? 0.628 -16.352 -0.153 1.00 98.62 288 LEU A O 1
ATOM 2257 N N . PRO A 1 289 ? -1.284 -15.531 -1.016 1.00 98.56 289 PRO A N 1
ATOM 2258 C CA . PRO A 1 289 ? -0.641 -14.791 -2.097 1.00 98.56 289 PRO A CA 1
ATOM 2259 C C . PRO A 1 289 ? 0.420 -13.790 -1.620 1.00 98.56 289 PRO A C 1
ATOM 2261 O O . PRO A 1 289 ? 0.174 -12.960 -0.742 1.00 98.56 289 PRO A O 1
ATOM 2264 N N . GLU A 1 290 ? 1.580 -13.808 -2.275 1.00 97.94 290 GLU A N 1
ATOM 2265 C CA . GLU A 1 290 ? 2.731 -12.956 -1.939 1.00 97.94 290 GLU A CA 1
ATOM 2266 C C . GLU A 1 290 ? 2.462 -11.468 -2.164 1.00 97.94 290 GLU A C 1
ATOM 2268 O O . GLU A 1 290 ? 3.050 -10.624 -1.491 1.00 97.94 290 GLU A O 1
ATOM 2273 N N . VAL A 1 291 ? 1.495 -11.137 -3.026 1.00 98.56 291 VAL A N 1
ATOM 2274 C CA . VAL A 1 291 ? 1.044 -9.761 -3.274 1.00 98.56 291 VAL A CA 1
ATOM 2275 C C . VAL A 1 291 ? 0.605 -9.035 -1.998 1.00 98.56 291 VAL A C 1
ATOM 2277 O O . VAL A 1 291 ? 0.696 -7.809 -1.906 1.00 98.56 291 VAL A O 1
ATOM 2280 N N . PHE A 1 292 ? 0.209 -9.774 -0.957 1.00 98.75 292 PHE A N 1
ATOM 2281 C CA . PHE A 1 292 ? -0.116 -9.201 0.348 1.00 98.75 292 PHE A CA 1
ATOM 2282 C C . PHE A 1 292 ? 1.107 -8.608 1.070 1.00 98.75 292 PHE A C 1
ATOM 2284 O O . PHE A 1 292 ? 0.933 -7.753 1.937 1.00 98.75 292 PHE A O 1
ATOM 2291 N N . ALA A 1 293 ? 2.338 -8.955 0.676 1.00 98.44 293 ALA A N 1
ATOM 2292 C CA . ALA A 1 293 ? 3.567 -8.331 1.173 1.00 98.44 293 ALA A CA 1
ATOM 2293 C C . ALA A 1 293 ? 3.714 -6.856 0.752 1.00 98.44 293 ALA A C 1
ATOM 2295 O O . ALA A 1 293 ? 4.564 -6.143 1.292 1.00 98.44 293 ALA A O 1
ATOM 2296 N N . GLY A 1 294 ? 2.887 -6.363 -0.179 1.00 97.38 294 GLY A N 1
ATOM 2297 C CA . GLY A 1 294 ? 2.772 -4.930 -0.458 1.00 97.38 294 GLY A CA 1
ATOM 2298 C C . GLY A 1 294 ? 2.061 -4.143 0.656 1.00 97.38 294 GLY A C 1
ATOM 2299 O O . GLY A 1 294 ? 2.304 -2.948 0.803 1.00 97.38 294 GLY A O 1
ATOM 2300 N N . ILE A 1 295 ? 1.241 -4.788 1.501 1.00 97.62 295 ILE A N 1
ATOM 2301 C CA . ILE A 1 295 ? 0.472 -4.107 2.561 1.00 97.62 295 ILE A CA 1
ATOM 2302 C C . ILE A 1 295 ? 1.387 -3.373 3.561 1.00 97.62 295 ILE A C 1
ATOM 2304 O O . ILE A 1 295 ? 1.196 -2.169 3.744 1.00 97.62 295 ILE A O 1
ATOM 2308 N N . PRO A 1 296 ? 2.417 -3.995 4.177 1.00 96.12 296 PRO A N 1
ATOM 2309 C CA . PRO A 1 296 ? 3.270 -3.287 5.137 1.00 96.12 296 PRO A CA 1
ATOM 2310 C C . PRO A 1 296 ? 4.060 -2.134 4.507 1.00 96.12 296 PRO A C 1
ATOM 2312 O O . PRO A 1 296 ? 4.402 -1.163 5.188 1.00 96.12 296 PRO A O 1
ATOM 2315 N N . TYR A 1 297 ? 4.331 -2.209 3.199 1.00 92.56 297 TYR A N 1
ATOM 2316 C CA . TYR A 1 297 ? 4.942 -1.109 2.463 1.00 92.56 297 TYR A CA 1
ATOM 2317 C C . TYR A 1 297 ? 3.989 0.087 2.390 1.00 92.56 297 TYR A C 1
ATOM 2319 O O . TYR A 1 297 ? 4.380 1.201 2.746 1.00 92.56 297 TYR A O 1
ATOM 2327 N N . GLN A 1 298 ? 2.740 -0.142 1.979 1.00 91.31 298 GLN A N 1
ATOM 2328 C CA . GLN A 1 298 ? 1.714 0.898 1.901 1.00 91.31 298 GLN A CA 1
ATOM 2329 C C . GLN A 1 298 ? 1.397 1.512 3.272 1.00 91.31 298 GLN A C 1
ATOM 2331 O O . GLN A 1 298 ? 1.149 2.714 3.377 1.00 91.31 298 GLN A O 1
ATOM 2336 N N . GLU A 1 299 ? 1.404 0.689 4.317 1.00 87.50 299 GLU A N 1
ATOM 2337 C CA . GLU A 1 299 ? 0.985 1.067 5.665 1.00 87.50 299 GLU A CA 1
ATOM 2338 C C . GLU A 1 299 ? 2.067 1.817 6.452 1.00 87.50 299 GLU A C 1
ATOM 2340 O O . GLU A 1 299 ? 1.824 2.896 6.995 1.00 87.50 299 GLU A O 1
ATOM 2345 N N . SER A 1 300 ? 3.279 1.265 6.510 1.00 89.19 300 SER A N 1
ATOM 2346 C CA . SER A 1 300 ? 4.368 1.794 7.346 1.00 89.19 300 SER A CA 1
ATOM 2347 C C . SER A 1 300 ? 5.651 2.072 6.573 1.00 89.19 300 SER A C 1
ATOM 2349 O O . SER A 1 300 ? 6.633 2.552 7.141 1.00 89.19 300 SER A O 1
ATOM 2351 N N . GLY A 1 301 ? 5.688 1.734 5.283 1.00 89.88 301 GLY A N 1
ATOM 2352 C CA . GLY A 1 301 ? 6.940 1.667 4.547 1.00 89.88 301 GLY A CA 1
ATOM 2353 C C . GLY A 1 301 ? 7.911 0.662 5.161 1.00 89.88 301 GLY A C 1
ATOM 2354 O O . GLY A 1 301 ? 9.111 0.934 5.179 1.00 89.88 301 GLY A O 1
ATOM 2355 N N . TYR A 1 302 ? 7.393 -0.439 5.714 1.00 91.56 302 TYR A N 1
ATOM 2356 C CA . TYR A 1 302 ? 8.171 -1.394 6.497 1.00 91.56 302 TYR A CA 1
ATOM 2357 C C . TYR A 1 302 ? 8.940 -0.703 7.638 1.00 91.56 302 TYR A C 1
ATOM 2359 O O . TYR A 1 302 ? 10.168 -0.686 7.670 1.00 91.56 302 TYR A O 1
ATOM 2367 N N . THR A 1 303 ? 8.216 -0.081 8.569 1.00 88.31 303 THR A N 1
ATOM 2368 C CA . THR A 1 303 ? 8.816 0.597 9.729 1.00 88.31 303 THR A CA 1
ATOM 2369 C C . THR A 1 303 ? 8.096 0.191 11.018 1.00 88.31 303 THR A C 1
ATOM 2371 O O . THR A 1 303 ? 6.875 0.320 11.122 1.00 88.31 303 THR A O 1
ATOM 2374 N N . SER A 1 304 ? 8.844 -0.312 12.009 1.00 93.44 304 SER A N 1
ATOM 2375 C CA . SER A 1 304 ? 8.297 -0.904 13.243 1.00 93.44 304 SER A CA 1
ATOM 2376 C C . SER A 1 304 ? 7.639 0.090 14.196 1.00 93.44 304 SER A C 1
ATOM 2378 O O . SER A 1 304 ? 6.785 -0.311 14.981 1.00 93.44 304 SER A O 1
ATOM 2380 N N . ASP A 1 305 ? 8.017 1.363 14.156 1.00 90.56 305 ASP A N 1
ATOM 2381 C CA . ASP A 1 305 ? 7.530 2.414 15.053 1.00 90.56 305 ASP A CA 1
ATOM 2382 C C . ASP A 1 305 ? 6.619 3.432 14.352 1.00 90.56 305 ASP A C 1
ATOM 2384 O O . ASP A 1 305 ? 6.153 4.384 14.981 1.00 90.56 305 ASP A O 1
ATOM 2388 N N . ALA A 1 306 ? 6.296 3.213 13.072 1.00 89.38 306 ALA A N 1
ATOM 2389 C CA . ALA A 1 306 ? 5.348 4.046 12.345 1.00 89.38 306 ALA A CA 1
ATOM 2390 C C . ALA A 1 306 ? 4.007 4.074 13.087 1.00 89.38 306 ALA A C 1
ATOM 2392 O O . ALA A 1 306 ? 3.411 3.025 13.340 1.00 89.38 306 ALA A O 1
ATOM 2393 N N . GLN A 1 307 ? 3.517 5.267 13.424 1.00 93.12 307 GLN A N 1
ATOM 2394 C CA . GLN A 1 307 ? 2.272 5.449 14.162 1.00 93.12 307 GLN A CA 1
ATOM 2395 C C . GLN A 1 307 ? 1.349 6.425 13.432 1.00 93.12 307 GLN A C 1
ATOM 2397 O O . GLN A 1 307 ? 1.714 7.572 13.173 1.00 93.12 307 GLN A O 1
ATOM 2402 N N . SER A 1 308 ? 0.125 5.993 13.138 1.00 89.75 308 SER A N 1
ATOM 2403 C CA . SER A 1 308 ? -0.890 6.852 12.527 1.00 89.75 308 SER A CA 1
ATOM 2404 C C . SER A 1 308 ? -1.655 7.691 13.556 1.00 89.75 308 SER A C 1
ATOM 2406 O O . SER A 1 308 ? -1.655 7.439 14.765 1.00 89.75 308 SER A O 1
ATOM 2408 N N . VAL A 1 309 ? -2.418 8.668 13.063 1.00 87.12 309 VAL A N 1
ATOM 2409 C CA . VAL A 1 309 ? -3.280 9.536 13.884 1.00 87.12 309 VAL A CA 1
ATOM 2410 C C . VAL A 1 309 ? -4.408 8.794 14.613 1.00 87.12 309 VAL A C 1
ATOM 2412 O O . VAL A 1 309 ? -4.965 9.325 15.572 1.00 87.12 309 VAL A O 1
ATOM 2415 N N . VAL A 1 310 ? -4.726 7.562 14.200 1.00 88.25 310 VAL A N 1
ATOM 2416 C CA . VAL A 1 310 ? -5.689 6.670 14.873 1.00 88.25 310 VAL A CA 1
ATOM 2417 C C . VAL A 1 310 ? -5.005 5.604 15.734 1.00 88.25 310 VAL A C 1
ATOM 2419 O O . VAL A 1 310 ? -5.613 4.590 16.065 1.00 88.25 310 VAL A O 1
ATOM 2422 N N . CYS A 1 311 ? -3.741 5.822 16.105 1.00 94.81 311 CYS A N 1
ATOM 2423 C CA . CYS A 1 311 ? -2.923 4.907 16.903 1.00 94.81 311 CYS A CA 1
ATOM 2424 C C . CYS A 1 311 ? -2.754 3.502 16.308 1.00 94.81 311 CYS A C 1
ATOM 2426 O O . CYS A 1 311 ? -2.453 2.557 17.046 1.00 94.81 311 CYS A O 1
ATOM 2428 N N . ALA A 1 312 ? -2.936 3.353 14.997 1.00 95.50 312 ALA A N 1
ATOM 2429 C CA . ALA A 1 312 ? -2.435 2.187 14.288 1.00 95.50 312 ALA A CA 1
ATOM 2430 C C . ALA A 1 312 ? -0.896 2.233 14.309 1.00 95.50 312 ALA A C 1
ATOM 2432 O O . ALA A 1 312 ? -0.332 3.318 14.165 1.00 95.50 312 ALA A O 1
ATOM 2433 N N . LEU A 1 313 ? -0.241 1.107 14.604 1.00 96.69 313 LEU A N 1
ATOM 2434 C CA . LEU A 1 313 ? 1.195 1.059 14.902 1.00 96.69 313 LEU A CA 1
ATOM 2435 C C . LEU A 1 313 ? 1.885 -0.102 14.183 1.00 96.69 313 LEU A C 1
ATOM 2437 O O . LEU A 1 313 ? 1.302 -1.179 14.037 1.00 96.69 313 LEU A O 1
ATOM 2441 N N . GLY A 1 314 ? 3.145 0.126 13.824 1.00 94.00 314 GLY A N 1
ATOM 2442 C CA . GLY A 1 314 ? 4.083 -0.887 13.366 1.00 94.00 314 GLY A CA 1
ATOM 2443 C C . GLY A 1 314 ? 3.908 -1.285 11.913 1.00 94.00 314 GLY A C 1
ATOM 2444 O O . GLY A 1 314 ? 3.213 -0.609 11.150 1.00 94.00 314 GLY A O 1
ATOM 2445 N N . TRP A 1 315 ? 4.554 -2.391 11.544 1.00 94.00 315 TRP A N 1
ATOM 2446 C CA . TRP A 1 315 ? 4.704 -2.862 10.162 1.00 94.00 315 TRP A CA 1
ATOM 2447 C C . TRP A 1 315 ? 3.376 -2.894 9.402 1.00 94.00 315 TRP A C 1
ATOM 2449 O O . TRP A 1 315 ? 3.260 -2.353 8.306 1.00 94.00 315 TRP A O 1
ATOM 2459 N N . TRP A 1 316 ? 2.366 -3.468 10.049 1.00 97.62 316 TRP A N 1
ATOM 2460 C CA . TRP A 1 316 ? 1.023 -3.704 9.525 1.00 97.62 316 TRP A CA 1
ATOM 2461 C C . TRP A 1 316 ? -0.010 -2.684 10.029 1.00 97.62 316 TRP A C 1
ATOM 2463 O O . TRP A 1 316 ? -1.203 -2.934 9.922 1.00 97.62 316 TRP A O 1
ATOM 2473 N N . GLN A 1 317 ? 0.428 -1.582 10.657 1.00 96.75 317 GLN A N 1
ATOM 2474 C CA . GLN A 1 317 ? -0.445 -0.512 11.163 1.00 96.75 317 GLN A CA 1
ATOM 2475 C C . GLN A 1 317 ? -1.665 -1.031 11.949 1.00 96.75 317 GLN A C 1
ATOM 2477 O O . GLN A 1 317 ? -2.806 -0.613 11.755 1.00 96.75 317 GLN A O 1
ATOM 2482 N N . PHE A 1 318 ? -1.443 -1.937 12.903 1.00 97.88 318 PHE A N 1
ATOM 2483 C CA . PHE A 1 318 ? -2.542 -2.485 13.692 1.00 97.88 318 PHE A CA 1
ATOM 2484 C C . PHE A 1 318 ? -3.102 -1.456 14.673 1.00 97.88 318 PHE A C 1
ATOM 2486 O O . PHE A 1 318 ? -2.393 -0.952 15.551 1.00 97.88 318 PHE A O 1
ATOM 2493 N N . MET A 1 319 ? -4.409 -1.198 14.603 1.00 96.69 319 MET A N 1
ATOM 2494 C CA . MET A 1 319 ? -5.122 -0.560 15.714 1.00 96.69 319 MET A CA 1
ATOM 2495 C C . MET A 1 319 ? -5.094 -1.470 16.959 1.00 96.69 319 MET A C 1
ATOM 2497 O O . MET A 1 319 ? -5.092 -2.695 16.803 1.00 96.69 319 MET A O 1
ATOM 2501 N N . PRO A 1 320 ? -5.116 -0.919 18.189 1.00 97.31 320 PRO A N 1
ATOM 2502 C CA . PRO A 1 320 ? -4.984 -1.714 19.414 1.00 97.31 320 PRO A CA 1
ATOM 2503 C C . PRO A 1 320 ? -5.982 -2.883 19.533 1.00 97.31 320 PRO A C 1
ATOM 2505 O O . PRO A 1 320 ? -5.592 -3.997 19.868 1.00 97.31 320 PRO A O 1
ATOM 2508 N N . GLU A 1 321 ? -7.261 -2.669 19.219 1.00 96.38 321 GLU A N 1
ATOM 2509 C CA . GLU A 1 321 ? -8.302 -3.709 19.250 1.00 96.38 321 GLU A CA 1
ATOM 2510 C C . GLU A 1 321 ? -8.094 -4.772 18.168 1.00 96.38 321 GLU A C 1
ATOM 2512 O O . GLU A 1 321 ? -8.360 -5.954 18.385 1.00 96.38 321 GLU A O 1
ATOM 2517 N N . VAL A 1 322 ? -7.605 -4.358 16.998 1.00 96.50 322 VAL A N 1
ATOM 2518 C CA . VAL A 1 322 ? -7.315 -5.276 15.890 1.00 96.50 322 VAL A CA 1
ATOM 2519 C C . VAL A 1 322 ? -6.102 -6.139 16.229 1.00 96.50 322 VAL A C 1
ATOM 2521 O O . VAL A 1 322 ? -6.107 -7.327 15.927 1.00 96.50 322 VAL A O 1
ATOM 2524 N N . ALA A 1 323 ? -5.116 -5.596 16.947 1.00 97.31 323 ALA A N 1
ATOM 2525 C CA . ALA A 1 323 ? -4.002 -6.388 17.456 1.00 97.31 323 ALA A CA 1
ATOM 2526 C C . ALA A 1 323 ? -4.487 -7.505 18.396 1.00 97.31 323 ALA A C 1
ATOM 2528 O O . ALA A 1 323 ? -4.094 -8.657 18.229 1.00 97.31 323 ALA A O 1
ATOM 2529 N N . LEU A 1 324 ? -5.425 -7.207 19.306 1.00 96.69 324 LEU A N 1
ATOM 2530 C CA . LEU A 1 324 ? -6.051 -8.236 20.148 1.00 96.69 324 LEU A CA 1
ATOM 2531 C C . LEU A 1 324 ? -6.843 -9.272 19.338 1.00 96.69 324 LEU A C 1
ATOM 2533 O O . LEU A 1 324 ? -6.858 -10.455 19.686 1.00 96.69 324 LEU A O 1
ATOM 2537 N N . ARG A 1 325 ? -7.537 -8.847 18.272 1.00 95.44 325 ARG A N 1
ATOM 2538 C CA . ARG A 1 325 ? -8.241 -9.759 17.351 1.00 95.44 325 ARG A CA 1
ATOM 2539 C C . ARG A 1 325 ? -7.268 -10.740 16.693 1.00 95.44 325 ARG A C 1
ATOM 2541 O O . ARG A 1 325 ? -7.594 -11.919 16.587 1.00 95.44 325 ARG A O 1
ATOM 2548 N N . ALA A 1 326 ? -6.092 -10.245 16.329 1.00 96.44 326 ALA A N 1
ATOM 2549 C CA . ALA A 1 326 ? -4.998 -10.971 15.696 1.00 96.44 326 ALA A CA 1
ATOM 2550 C C . ALA A 1 326 ? -4.084 -11.725 16.689 1.00 96.44 326 ALA A C 1
ATOM 2552 O O . ALA A 1 326 ? -2.983 -12.128 16.334 1.00 96.44 326 ALA A O 1
ATOM 2553 N N . GLY A 1 327 ? -4.502 -11.880 17.952 1.00 96.50 327 GLY A N 1
ATOM 2554 C CA . GLY A 1 327 ? -3.767 -12.663 18.953 1.00 96.50 327 GLY A CA 1
ATOM 2555 C C . GLY A 1 327 ? -2.549 -11.968 19.575 1.00 96.50 327 GLY A C 1
ATOM 2556 O O . GLY A 1 327 ? -1.909 -12.547 20.452 1.00 96.50 327 GLY A O 1
ATOM 2557 N N . MET A 1 328 ? -2.250 -10.727 19.190 1.00 97.88 328 MET A N 1
ATOM 2558 C CA . MET A 1 328 ? -1.173 -9.933 19.783 1.00 97.88 328 MET A CA 1
ATOM 2559 C C . MET A 1 328 ? -1.591 -9.311 21.117 1.00 97.88 328 MET A C 1
ATOM 2561 O O . MET A 1 328 ? -2.766 -9.055 21.386 1.00 97.88 328 MET A O 1
ATOM 2565 N N . LYS A 1 329 ? -0.600 -9.001 21.953 1.00 97.88 329 LYS A N 1
ATOM 2566 C CA . LYS A 1 329 ? -0.765 -8.306 23.230 1.00 97.88 329 LYS A CA 1
ATOM 2567 C C . LYS A 1 329 ? -0.418 -6.828 23.089 1.00 97.88 329 LYS A C 1
ATOM 2569 O O . LYS A 1 329 ? 0.687 -6.467 22.689 1.00 97.88 329 LYS A O 1
ATOM 2574 N N . VAL A 1 330 ? -1.364 -5.991 23.502 1.00 97.81 330 VAL A N 1
ATOM 2575 C CA . VAL A 1 330 ? -1.186 -4.553 23.714 1.00 97.81 330 VAL A CA 1
ATOM 2576 C C . VAL A 1 330 ? -1.753 -4.243 25.091 1.00 97.81 330 VAL A C 1
ATOM 2578 O O . VAL A 1 330 ? -2.932 -4.499 25.339 1.00 97.81 330 VAL A O 1
ATOM 2581 N N . SER A 1 331 ? -0.934 -3.749 26.018 1.00 97.88 331 SER A N 1
ATOM 2582 C CA . SER A 1 331 ? -1.395 -3.511 27.390 1.00 97.88 331 SER A CA 1
ATOM 2583 C C . SER A 1 331 ? -0.626 -2.421 28.110 1.00 97.88 331 SER A C 1
ATOM 2585 O O . SER A 1 331 ? 0.565 -2.226 27.872 1.00 97.88 331 SER A O 1
ATOM 2587 N N . SER A 1 332 ? -1.306 -1.781 29.063 1.00 97.62 332 SER A N 1
ATOM 2588 C CA . SER A 1 332 ? -0.728 -0.771 29.948 1.00 97.62 332 SER A CA 1
ATOM 2589 C C . SER A 1 332 ? -0.137 0.404 29.162 1.00 97.62 332 SER A C 1
ATOM 2591 O O . SER A 1 332 ? 1.003 0.813 29.369 1.00 97.62 332 SER A O 1
ATOM 2593 N N . CYS A 1 333 ? -0.929 0.943 28.239 1.00 97.94 333 CYS A N 1
ATOM 2594 C CA . CYS A 1 333 ? -0.580 2.080 27.404 1.00 97.94 333 CYS A CA 1
ATOM 2595 C C . CYS A 1 333 ? -0.684 3.402 28.164 1.00 97.94 333 CYS A C 1
ATOM 2597 O O . CYS A 1 333 ? -1.712 3.716 28.770 1.00 97.94 333 CYS A O 1
ATOM 2599 N N . ASN A 1 334 ? 0.376 4.197 28.087 1.00 97.69 334 ASN A N 1
ATOM 2600 C CA . ASN A 1 334 ? 0.410 5.576 28.541 1.00 97.69 334 ASN A CA 1
ATOM 2601 C C . ASN A 1 334 ? -0.274 6.458 27.493 1.00 97.69 334 ASN A C 1
ATOM 2603 O O . ASN A 1 334 ? 0.084 6.418 26.312 1.00 97.69 334 ASN A O 1
ATOM 2607 N N . MET A 1 335 ? -1.256 7.253 27.924 1.00 97.00 335 MET A N 1
ATOM 2608 C CA . MET A 1 335 ? -1.943 8.207 27.058 1.00 97.00 335 MET A CA 1
ATOM 2609 C C . MET A 1 335 ? -1.598 9.640 27.455 1.00 97.00 335 MET A C 1
ATOM 2611 O O . MET A 1 335 ? -1.570 10.004 28.632 1.00 97.00 335 MET A O 1
ATOM 2615 N N . ARG A 1 336 ? -1.355 10.488 26.456 1.00 94.94 336 ARG A N 1
ATOM 2616 C CA . ARG A 1 336 ? -1.061 11.906 26.654 1.00 94.94 336 ARG A CA 1
ATOM 2617 C C . ARG A 1 336 ? -2.210 12.580 27.407 1.00 94.94 336 ARG A C 1
ATOM 2619 O O . ARG A 1 336 ? -3.348 12.584 26.948 1.00 94.94 336 ARG A O 1
ATOM 2626 N N . GLY A 1 337 ? -1.888 13.203 28.539 1.00 92.81 337 GLY A N 1
ATOM 2627 C CA . GLY A 1 337 ? -2.855 13.931 29.363 1.00 92.81 337 GLY A CA 1
ATOM 2628 C C . GLY A 1 337 ? -3.613 13.076 30.383 1.00 92.81 337 GLY A C 1
ATOM 2629 O O . GLY A 1 337 ? -4.458 13.621 31.089 1.00 92.81 337 GLY A O 1
ATOM 2630 N N . THR A 1 338 ? -3.309 11.779 30.519 1.00 93.06 338 THR A N 1
ATOM 2631 C CA . THR A 1 338 ? -3.868 10.925 31.580 1.00 93.06 338 THR A CA 1
ATOM 2632 C C . THR A 1 338 ? -2.765 10.365 32.477 1.00 93.06 338 THR A C 1
ATOM 2634 O O . THR A 1 338 ? -1.633 10.162 32.049 1.00 93.06 338 THR A O 1
ATOM 2637 N N . LYS A 1 339 ? -3.090 10.115 33.754 1.00 91.56 339 LYS A N 1
ATOM 2638 C CA . LYS A 1 339 ? -2.209 9.379 34.687 1.00 91.56 339 LYS A CA 1
ATOM 2639 C C . LYS A 1 339 ? -2.515 7.881 34.725 1.00 91.56 339 LYS A C 1
ATOM 2641 O O . LYS A 1 339 ? -1.705 7.096 35.205 1.00 91.56 339 LYS A O 1
ATOM 2646 N N . THR A 1 340 ? -3.700 7.488 34.266 1.00 92.44 340 THR A N 1
ATOM 2647 C CA . THR A 1 340 ? -4.127 6.092 34.210 1.00 92.44 340 THR A CA 1
ATOM 2648 C C . THR A 1 340 ? -3.623 5.444 32.930 1.00 92.44 340 THR A C 1
ATOM 2650 O O . THR A 1 340 ? -3.684 6.045 31.853 1.00 92.44 340 THR A O 1
ATOM 2653 N N . LYS A 1 341 ? -3.146 4.203 33.059 1.00 95.94 341 LYS A N 1
ATOM 2654 C CA . LYS A 1 341 ? -2.808 3.364 31.912 1.00 95.94 341 LYS A CA 1
ATOM 2655 C C . LYS A 1 341 ? -4.081 2.793 31.294 1.00 95.94 341 LYS A C 1
ATOM 2657 O O . LYS A 1 341 ? -5.027 2.445 32.003 1.00 95.94 341 LYS A O 1
ATOM 2662 N N . TRP A 1 342 ? -4.094 2.693 29.974 1.00 97.12 342 TRP A N 1
ATOM 2663 C CA . TRP A 1 342 ? -5.196 2.140 29.199 1.00 97.12 342 TRP A CA 1
ATOM 2664 C C . TRP A 1 342 ? -4.790 0.819 28.549 1.00 97.12 342 TRP A C 1
ATOM 2666 O O . TRP A 1 342 ? -3.661 0.657 28.103 1.00 97.12 342 TRP A O 1
ATOM 2676 N N . THR A 1 343 ? -5.723 -0.123 28.472 1.00 97.19 343 THR A N 1
ATOM 2677 C CA . THR A 1 343 ? -5.534 -1.404 27.784 1.00 97.19 343 THR A CA 1
ATOM 2678 C C . THR A 1 343 ? -6.748 -1.629 26.885 1.00 97.19 343 THR A C 1
ATOM 2680 O O . THR A 1 343 ? -7.874 -1.486 27.387 1.00 97.19 343 THR A O 1
ATOM 2683 N N . PRO A 1 344 ? -6.567 -1.970 25.593 1.00 96.31 344 PRO A N 1
ATOM 2684 C CA . PRO A 1 344 ? -7.687 -2.350 24.741 1.00 96.31 344 PRO A CA 1
ATOM 2685 C C . PRO A 1 344 ? -8.416 -3.554 25.347 1.00 96.31 344 PRO A C 1
ATOM 2687 O O . PRO A 1 344 ? -7.799 -4.458 25.905 1.00 96.31 344 PRO A O 1
ATOM 2690 N N . LYS A 1 345 ? -9.750 -3.557 25.278 1.00 93.62 345 LYS A N 1
ATOM 2691 C CA . LYS A 1 345 ? -10.585 -4.665 25.788 1.00 93.62 345 LYS A CA 1
ATOM 2692 C C . LYS A 1 345 ? -11.393 -5.356 24.692 1.00 93.62 345 LYS A C 1
ATOM 2694 O O . LYS A 1 345 ? -11.761 -6.516 24.845 1.00 93.62 345 LYS A O 1
ATOM 2699 N N . GLY A 1 346 ? -11.700 -4.636 23.614 1.00 91.38 346 GLY A N 1
ATOM 2700 C CA . GLY A 1 346 ? -12.473 -5.144 22.485 1.00 91.38 346 GLY A CA 1
ATOM 2701 C C . GLY A 1 346 ? -11.586 -5.728 21.388 1.00 91.38 346 GLY A C 1
ATOM 2702 O O . GLY A 1 346 ? -10.425 -5.358 21.258 1.00 91.38 346 GLY A O 1
ATOM 2703 N N . LYS A 1 347 ? -12.167 -6.618 20.576 1.00 94.19 347 LYS A N 1
ATOM 2704 C CA . LYS A 1 347 ? -11.572 -7.130 19.323 1.00 94.19 347 LYS A CA 1
ATOM 2705 C C . LYS A 1 347 ? -12.077 -6.393 18.075 1.00 94.19 347 LYS A C 1
ATOM 2707 O O . LYS A 1 347 ? -11.594 -6.624 16.970 1.00 94.19 347 LYS A O 1
ATOM 2712 N N . ILE A 1 348 ? -13.080 -5.532 18.244 1.00 93.50 348 ILE A N 1
ATOM 2713 C CA . ILE A 1 348 ? -13.641 -4.688 17.190 1.00 93.50 348 ILE A CA 1
ATOM 2714 C C . ILE A 1 348 ? -13.315 -3.238 17.562 1.00 93.50 348 ILE A C 1
ATOM 2716 O O . ILE A 1 348 ? -13.647 -2.825 18.677 1.00 93.50 348 ILE A O 1
ATOM 2720 N N . PRO A 1 349 ? -12.689 -2.457 16.664 1.00 90.75 349 PRO A N 1
ATOM 2721 C CA . PRO A 1 349 ? -12.542 -1.020 16.845 1.00 90.75 349 PRO A CA 1
ATOM 2722 C C . PRO A 1 349 ? -13.894 -0.356 17.084 1.00 90.75 349 PRO A C 1
ATOM 2724 O O . PRO A 1 349 ? -14.884 -0.676 16.422 1.00 90.75 349 PRO A O 1
ATOM 2727 N N . VAL A 1 350 ? -13.940 0.616 17.990 1.00 90.00 350 VAL A N 1
ATOM 2728 C CA . VAL A 1 350 ? -15.181 1.353 18.240 1.00 90.00 350 VAL A CA 1
ATOM 2729 C C . VAL A 1 350 ? -15.680 2.036 16.964 1.00 90.00 350 VAL A C 1
ATOM 2731 O O . VAL A 1 350 ? -14.913 2.593 16.174 1.00 90.00 350 VAL A O 1
ATOM 2734 N N . LYS A 1 351 ? -16.998 2.010 16.748 1.00 87.06 351 LYS A N 1
ATOM 2735 C CA . LYS A 1 351 ? -17.616 2.635 15.575 1.00 87.06 351 LYS A CA 1
ATOM 2736 C C . LYS A 1 351 ? -17.297 4.128 15.562 1.00 87.06 351 LYS A C 1
ATOM 2738 O O . LYS A 1 351 ? -17.524 4.806 16.557 1.00 87.06 351 LYS A O 1
ATOM 2743 N N . GLY A 1 352 ? -16.798 4.647 14.441 1.00 86.62 352 GLY A N 1
ATOM 2744 C CA . GLY A 1 352 ? -16.351 6.039 14.358 1.00 86.62 352 GLY A CA 1
ATOM 2745 C C . GLY A 1 352 ? -15.114 6.304 15.218 1.00 86.62 352 GLY A C 1
ATOM 2746 O O . GLY A 1 352 ? -15.150 7.187 16.072 1.00 86.62 352 GLY A O 1
ATOM 2747 N N . VAL A 1 353 ? -14.032 5.553 14.978 1.00 89.50 353 VAL A N 1
ATOM 2748 C CA . VAL A 1 353 ? -12.745 5.616 15.704 1.00 89.50 353 VAL A CA 1
ATOM 2749 C C . VAL A 1 353 ? -12.294 7.055 15.973 1.00 89.50 353 VAL A C 1
ATOM 2751 O O . VAL A 1 353 ? -11.993 7.399 17.108 1.00 89.50 353 VAL A O 1
ATOM 2754 N N . LEU A 1 354 ? -12.367 7.936 14.971 1.00 88.31 354 LEU A N 1
ATOM 2755 C CA . LEU A 1 354 ? -11.968 9.349 15.084 1.00 88.31 354 LEU A CA 1
ATOM 2756 C C . LEU A 1 354 ? -12.742 10.159 16.136 1.00 88.31 354 LEU A C 1
ATOM 2758 O O . LEU A 1 354 ? -12.319 11.255 16.492 1.00 88.31 354 LEU A O 1
ATOM 2762 N N . ARG A 1 355 ? -13.922 9.694 16.552 1.00 88.88 355 ARG A N 1
ATOM 2763 C CA . ARG A 1 355 ? -14.790 10.373 17.526 1.00 88.88 355 ARG A CA 1
ATOM 2764 C C . ARG A 1 355 ? -14.873 9.622 18.848 1.00 88.88 355 ARG A C 1
ATOM 2766 O O . ARG A 1 355 ? -14.938 10.259 19.889 1.00 88.88 355 ARG A O 1
ATOM 2773 N N . ASN A 1 356 ? -14.902 8.293 18.788 1.00 92.94 356 ASN A N 1
ATOM 2774 C CA . ASN A 1 356 ? -15.293 7.459 19.921 1.00 92.94 356 ASN A CA 1
ATOM 2775 C C . ASN A 1 356 ? -14.125 6.687 20.546 1.00 92.94 356 ASN A C 1
ATOM 2777 O O . ASN A 1 356 ? -14.290 6.139 21.634 1.00 92.94 356 ASN A O 1
ATOM 2781 N N . ALA A 1 357 ? -12.964 6.603 19.885 1.00 94.62 357 ALA A N 1
ATOM 2782 C CA . ALA A 1 357 ? -11.823 5.889 20.447 1.00 94.62 357 ALA A CA 1
ATOM 2783 C C . ALA A 1 357 ? -11.199 6.703 21.591 1.00 94.62 357 ALA A C 1
ATOM 2785 O O . ALA A 1 357 ? -10.806 7.849 21.371 1.00 94.62 357 ALA A O 1
ATOM 2786 N N . PRO A 1 358 ? -11.045 6.128 22.800 1.00 95.12 358 PRO A N 1
ATOM 2787 C CA . PRO A 1 358 ? -10.528 6.862 23.959 1.00 95.12 358 PRO A CA 1
ATOM 2788 C C . PRO A 1 358 ? -9.064 7.290 23.787 1.00 95.12 358 PRO A C 1
ATOM 2790 O O . PRO A 1 358 ? -8.597 8.193 24.475 1.00 95.12 358 PRO A O 1
ATOM 2793 N N . TYR A 1 359 ? -8.348 6.646 22.865 1.00 95.31 359 TYR A N 1
ATOM 2794 C CA . TYR A 1 359 ? -6.957 6.924 22.532 1.00 95.31 359 TYR A CA 1
ATOM 2795 C C . TYR A 1 359 ? -6.788 7.871 21.332 1.00 95.31 359 TYR A C 1
ATOM 2797 O O . TYR A 1 359 ? -5.659 8.109 20.911 1.00 95.31 359 TYR A O 1
ATOM 2805 N N . VAL A 1 360 ? -7.868 8.420 20.768 1.00 94.88 360 VAL A N 1
ATOM 2806 C CA . VAL A 1 360 ? -7.799 9.391 19.667 1.00 94.88 360 VAL A CA 1
ATOM 2807 C C . VAL A 1 360 ? -8.319 10.737 20.146 1.00 94.88 360 VAL A C 1
ATOM 2809 O O . VAL A 1 360 ? -9.436 10.852 20.643 1.00 94.88 360 VAL A O 1
ATOM 2812 N N . LYS A 1 361 ? -7.517 11.787 19.959 1.00 93.81 361 LYS A N 1
ATOM 2813 C CA . LYS A 1 361 ? -7.945 13.166 20.192 1.00 93.81 361 LYS A CA 1
ATOM 2814 C C . LYS A 1 361 ? -8.302 13.814 18.869 1.00 93.81 361 LYS A C 1
ATOM 2816 O O . LYS A 1 361 ? -7.450 13.950 17.995 1.00 93.81 361 LYS A O 1
ATOM 2821 N N . ARG A 1 362 ? -9.545 14.276 18.765 1.00 89.94 362 ARG A N 1
ATOM 2822 C CA . ARG A 1 362 ? -10.030 15.084 17.647 1.00 89.94 362 ARG A CA 1
ATOM 2823 C C . ARG A 1 362 ? -10.204 16.534 18.080 1.00 89.94 362 ARG A C 1
ATOM 2825 O O . ARG A 1 362 ? -10.875 16.818 19.069 1.00 89.94 362 ARG A O 1
ATOM 2832 N N . SER A 1 363 ? -9.616 17.444 17.321 1.00 85.94 363 SER A N 1
ATOM 2833 C CA . SER A 1 363 ? -9.911 18.875 17.330 1.00 85.94 363 SER A CA 1
ATOM 2834 C C . SER A 1 363 ? -10.538 19.271 15.981 1.00 85.94 363 SER A C 1
ATOM 2836 O O . SER A 1 363 ? -10.595 18.435 15.074 1.00 85.94 363 SER A O 1
ATOM 2838 N N . PRO A 1 364 ? -11.048 20.508 15.819 1.00 81.56 364 PRO A N 1
ATOM 2839 C CA . PRO A 1 364 ? -11.652 20.944 14.557 1.00 81.56 364 PRO A CA 1
ATOM 2840 C C . PRO A 1 364 ? -10.740 20.755 13.338 1.00 81.56 364 PRO A C 1
ATOM 2842 O O . PRO A 1 364 ? -11.222 20.360 12.283 1.00 81.56 364 PRO A O 1
ATOM 2845 N N . ASN A 1 365 ? -9.430 20.954 13.519 1.00 81.50 365 ASN A N 1
ATOM 2846 C CA . ASN A 1 365 ? -8.449 20.978 12.430 1.00 81.50 365 ASN A CA 1
ATOM 2847 C C . ASN A 1 365 ? -7.390 19.871 12.544 1.00 81.50 365 ASN A C 1
ATOM 2849 O O . ASN A 1 365 ? -6.414 19.890 11.802 1.00 81.50 365 ASN A O 1
ATOM 2853 N N . ASN A 1 366 ? -7.503 18.957 13.514 1.00 82.69 366 ASN A N 1
ATOM 2854 C CA . ASN A 1 366 ? -6.483 17.934 13.725 1.00 82.69 366 ASN A CA 1
ATOM 2855 C C . ASN A 1 366 ? -7.057 16.659 14.354 1.00 82.69 366 ASN A C 1
ATOM 2857 O O . ASN A 1 366 ? -7.966 16.697 15.184 1.00 82.69 366 ASN A O 1
ATOM 2861 N N . VAL A 1 367 ? -6.464 15.524 14.004 1.00 85.12 367 VAL A N 1
ATOM 2862 C CA . VAL A 1 367 ? -6.660 14.237 14.667 1.00 85.12 367 VAL A CA 1
ATOM 2863 C C . VAL A 1 367 ? -5.288 13.746 15.097 1.00 85.12 367 VAL A C 1
ATOM 2865 O O . VAL A 1 367 ? -4.350 13.757 14.310 1.00 85.12 367 VAL A O 1
ATOM 2868 N N . SER A 1 368 ? -5.158 13.306 16.344 1.00 91.75 368 SER A N 1
ATOM 2869 C CA . SER A 1 368 ? -3.885 12.803 16.856 1.00 91.75 368 SER A CA 1
ATOM 2870 C C . SER A 1 368 ? -4.065 11.589 17.753 1.00 91.75 368 SER A C 1
ATOM 2872 O O . SER A 1 368 ? -4.986 11.554 18.577 1.00 91.75 368 SER A O 1
ATOM 2874 N N . CYS A 1 369 ? -3.114 10.665 17.663 1.00 94.50 369 CYS A N 1
ATOM 2875 C CA . CYS A 1 369 ? -2.992 9.562 18.597 1.00 94.50 369 CYS A CA 1
ATOM 2876 C C . CYS A 1 369 ? -2.600 10.073 19.994 1.00 94.50 369 CYS A C 1
ATOM 2878 O O . CYS A 1 369 ? -1.733 10.939 20.134 1.00 94.50 369 CYS A O 1
ATOM 2880 N N . LEU A 1 370 ? -3.248 9.544 21.034 1.00 96.50 370 LEU A N 1
ATOM 2881 C CA . LEU A 1 370 ? -2.911 9.827 22.429 1.00 96.50 370 LEU A CA 1
ATOM 2882 C C . LEU A 1 370 ? -1.945 8.805 23.029 1.00 96.50 370 LEU A C 1
ATOM 2884 O O . LEU A 1 370 ? -1.280 9.148 24.002 1.00 96.50 370 LEU A O 1
ATOM 2888 N N . ILE A 1 371 ? -1.852 7.584 22.492 1.00 96.69 371 ILE A N 1
ATOM 2889 C CA . ILE A 1 371 ? -0.928 6.555 22.994 1.00 96.69 371 ILE A CA 1
ATOM 2890 C C . ILE A 1 371 ? 0.510 6.967 22.679 1.00 96.69 371 ILE A C 1
ATOM 2892 O O . ILE A 1 371 ? 0.877 7.080 21.513 1.00 96.69 371 ILE A O 1
ATOM 2896 N N . THR A 1 372 ? 1.325 7.155 23.715 1.00 95.88 372 THR A N 1
ATOM 2897 C CA . THR A 1 372 ? 2.752 7.492 23.570 1.00 95.88 372 THR A CA 1
ATOM 2898 C C . THR A 1 372 ? 3.663 6.279 23.722 1.00 95.88 372 THR A C 1
ATOM 2900 O O . THR A 1 372 ? 4.745 6.253 23.154 1.00 95.88 372 THR A O 1
ATOM 2903 N N . SER A 1 373 ? 3.254 5.294 24.521 1.00 96.56 373 SER A N 1
ATOM 2904 C CA . SER A 1 373 ? 3.974 4.035 24.742 1.00 96.56 373 SER A CA 1
ATOM 2905 C C . SER A 1 373 ? 3.065 3.032 25.447 1.00 96.56 373 SER A C 1
ATOM 2907 O O . SER A 1 373 ? 2.079 3.435 26.063 1.00 96.56 373 SER A O 1
ATOM 2909 N N . CYS A 1 374 ? 3.403 1.746 25.409 1.00 97.81 374 CYS A N 1
ATOM 2910 C CA . CYS A 1 374 ? 2.762 0.711 26.222 1.00 97.81 374 CYS A CA 1
ATOM 2911 C C . CYS A 1 374 ? 3.827 -0.169 26.880 1.00 97.81 374 CYS A C 1
ATOM 2913 O O . CYS A 1 374 ? 4.913 -0.322 26.328 1.00 97.81 374 CYS A O 1
ATOM 2915 N N . ASP A 1 375 ? 3.522 -0.747 28.048 1.00 98.00 375 ASP A N 1
ATOM 2916 C CA . ASP A 1 375 ? 4.453 -1.682 28.707 1.00 98.00 375 ASP A CA 1
ATOM 2917 C C . ASP A 1 375 ? 4.654 -2.952 27.861 1.00 98.00 375 ASP A C 1
ATOM 2919 O O . ASP A 1 375 ? 5.730 -3.543 27.865 1.00 98.00 375 ASP A O 1
ATOM 2923 N N . ILE A 1 376 ? 3.611 -3.366 27.132 1.00 98.00 376 ILE A N 1
ATOM 2924 C CA . ILE A 1 376 ? 3.661 -4.443 26.139 1.00 98.00 376 ILE A CA 1
ATOM 2925 C C . ILE A 1 376 ? 2.976 -3.936 24.874 1.00 98.00 376 ILE A C 1
ATOM 2927 O O . ILE A 1 376 ? 1.796 -3.576 24.921 1.00 98.00 376 ILE A O 1
ATOM 2931 N N . ASP A 1 377 ? 3.700 -3.937 23.757 1.00 97.88 377 ASP A N 1
ATOM 2932 C CA . ASP A 1 377 ? 3.161 -3.614 22.437 1.00 97.88 377 ASP A CA 1
ATOM 2933 C C . ASP A 1 377 ? 3.771 -4.526 21.367 1.00 97.88 377 ASP A C 1
ATOM 2935 O O . ASP A 1 377 ? 4.827 -4.243 20.811 1.00 97.88 377 ASP A O 1
ATOM 2939 N N . GLN A 1 378 ? 3.117 -5.654 21.094 1.00 98.44 378 GLN A N 1
ATOM 2940 C CA . GLN A 1 378 ? 3.616 -6.641 20.129 1.00 98.44 378 GLN A CA 1
ATOM 2941 C C . GLN A 1 378 ? 3.401 -6.233 18.664 1.00 98.44 378 GLN A C 1
ATOM 2943 O O . GLN A 1 378 ? 3.819 -6.955 17.767 1.00 98.44 378 GLN A O 1
ATOM 2948 N N . ARG A 1 379 ? 2.779 -5.077 18.396 1.00 97.94 379 ARG A N 1
ATOM 2949 C CA . ARG A 1 379 ? 2.555 -4.592 17.022 1.00 97.94 379 ARG A CA 1
ATOM 2950 C C . ARG A 1 379 ? 3.848 -4.172 16.318 1.00 97.94 379 ARG A C 1
ATOM 2952 O O . ARG A 1 379 ? 3.875 -4.085 15.093 1.00 97.94 379 ARG A O 1
ATOM 2959 N N . THR A 1 380 ? 4.895 -3.878 17.086 1.00 97.75 380 THR A N 1
ATOM 2960 C CA . THR A 1 380 ? 6.210 -3.459 16.579 1.00 97.75 380 THR A CA 1
ATOM 2961 C C . THR A 1 380 ? 7.131 -4.645 16.270 1.00 97.75 380 THR A C 1
ATOM 2963 O O . THR A 1 380 ? 8.134 -4.479 15.574 1.00 97.75 380 THR A O 1
ATOM 2966 N N . ASP A 1 381 ? 6.779 -5.845 16.740 1.00 98.44 381 ASP A N 1
ATOM 2967 C CA . ASP A 1 381 ? 7.481 -7.092 16.444 1.00 98.44 381 ASP A CA 1
ATOM 2968 C C . ASP A 1 381 ? 7.054 -7.608 15.063 1.00 98.44 381 ASP A C 1
ATOM 2970 O O . ASP A 1 381 ? 5.864 -7.799 14.805 1.00 98.44 381 ASP A O 1
ATOM 2974 N N . LEU A 1 382 ? 8.016 -7.786 14.154 1.00 98.31 382 LEU A N 1
ATOM 2975 C CA . LEU A 1 382 ? 7.729 -8.126 12.760 1.00 98.31 382 LEU A CA 1
ATOM 2976 C C . LEU A 1 382 ? 7.050 -9.491 12.626 1.00 98.31 382 LEU A C 1
ATOM 2978 O O . LEU A 1 382 ? 6.072 -9.606 11.888 1.00 98.31 382 LEU A O 1
ATOM 2982 N N . GLU A 1 383 ? 7.547 -10.513 13.317 1.00 98.62 383 GLU A N 1
ATOM 2983 C CA . GLU A 1 383 ? 7.040 -11.880 13.186 1.00 98.62 383 GLU A CA 1
ATOM 2984 C C . GLU A 1 383 ? 5.658 -11.999 13.830 1.00 98.62 383 GLU A C 1
ATOM 2986 O O . GLU A 1 383 ? 4.731 -12.520 13.213 1.00 98.62 383 GLU A O 1
ATOM 2991 N N . LEU A 1 384 ? 5.467 -11.431 15.026 1.00 98.62 384 LEU A N 1
ATOM 2992 C CA . LEU A 1 384 ? 4.166 -11.447 15.698 1.00 98.62 384 LEU A CA 1
ATOM 2993 C C . LEU A 1 384 ? 3.114 -10.634 14.937 1.00 98.62 384 LEU A C 1
ATOM 2995 O O . LEU A 1 384 ? 1.979 -11.092 14.785 1.00 98.62 384 LEU A O 1
ATOM 2999 N N . ALA A 1 385 ? 3.477 -9.455 14.422 1.00 98.56 385 ALA A N 1
ATOM 3000 C CA . ALA A 1 385 ? 2.567 -8.655 13.610 1.00 98.56 385 ALA A CA 1
ATOM 3001 C C . ALA A 1 385 ? 2.227 -9.360 12.291 1.00 98.56 385 ALA A C 1
ATOM 3003 O O . ALA A 1 385 ? 1.065 -9.373 11.889 1.00 98.56 385 ALA A O 1
ATOM 3004 N N . THR A 1 386 ? 3.200 -10.004 11.646 1.00 98.81 386 THR A N 1
ATOM 3005 C CA . THR A 1 386 ? 2.974 -10.743 10.394 1.00 98.81 386 THR A CA 1
ATOM 3006 C C . THR A 1 386 ? 2.119 -11.985 10.611 1.00 98.81 386 THR A C 1
ATOM 3008 O O . THR A 1 386 ? 1.169 -12.196 9.862 1.00 98.81 386 THR A O 1
ATOM 3011 N N . ALA A 1 387 ? 2.354 -12.753 11.677 1.00 98.81 387 ALA A N 1
ATOM 3012 C CA . ALA A 1 387 ? 1.489 -13.870 12.055 1.00 98.81 387 ALA A CA 1
ATOM 3013 C C . ALA A 1 387 ? 0.047 -13.402 12.327 1.00 98.81 387 ALA A C 1
ATOM 3015 O O . ALA A 1 387 ? -0.916 -14.011 11.856 1.00 98.81 387 ALA A O 1
ATOM 3016 N N . GLY A 1 388 ? -0.108 -12.272 13.023 1.00 98.56 388 GLY A N 1
ATOM 3017 C CA . GLY A 1 388 ? -1.408 -11.649 13.242 1.00 98.56 388 GLY A CA 1
ATOM 3018 C C . GLY A 1 388 ? -2.087 -11.190 11.946 1.00 98.56 388 GLY A C 1
ATOM 3019 O O . GLY A 1 388 ? -3.293 -11.376 11.773 1.00 98.56 388 GLY A O 1
ATOM 3020 N N . ALA A 1 389 ? -1.329 -10.625 11.004 1.00 98.69 389 ALA A N 1
ATOM 3021 C CA . ALA A 1 389 ? -1.842 -10.216 9.699 1.00 98.69 389 ALA A CA 1
ATOM 3022 C C . ALA A 1 389 ? -2.281 -11.415 8.859 1.00 98.69 389 ALA A C 1
ATOM 3024 O O . ALA A 1 389 ? -3.387 -11.396 8.325 1.00 98.69 389 ALA A O 1
ATOM 3025 N N . ILE A 1 390 ? -1.478 -12.480 8.817 1.00 98.81 390 ILE A N 1
ATOM 3026 C CA . ILE A 1 390 ? -1.822 -13.754 8.174 1.00 98.81 390 ILE A CA 1
ATOM 3027 C C . ILE A 1 390 ? -3.144 -14.286 8.718 1.00 98.81 390 ILE A C 1
ATOM 3029 O O . ILE A 1 390 ? -4.012 -14.665 7.932 1.00 98.81 390 ILE A O 1
ATOM 3033 N N . GLN A 1 391 ? -3.336 -14.264 10.042 1.00 98.19 391 GLN A N 1
ATOM 3034 C CA . GLN A 1 391 ? -4.590 -14.697 10.653 1.00 98.19 391 GLN A CA 1
ATOM 3035 C C . GLN A 1 391 ? -5.783 -13.899 10.107 1.00 98.19 391 GLN A C 1
ATOM 3037 O O . GLN A 1 391 ? -6.773 -14.502 9.699 1.00 98.19 391 GLN A O 1
ATOM 3042 N N . LEU A 1 392 ? -5.698 -12.565 10.071 1.00 97.88 392 LEU A N 1
ATOM 3043 C CA . LEU A 1 392 ? -6.809 -11.723 9.611 1.00 97.88 392 LEU A CA 1
ATOM 3044 C C . LEU A 1 392 ? -7.045 -11.809 8.099 1.00 97.88 392 LEU A C 1
ATOM 3046 O O . LEU A 1 392 ? -8.194 -11.889 7.671 1.00 97.88 392 LEU A O 1
ATOM 3050 N N . LEU A 1 393 ? -5.984 -11.812 7.289 1.00 98.56 393 LEU A N 1
ATOM 3051 C CA . LEU A 1 393 ? -6.080 -11.948 5.832 1.00 98.56 393 LEU A CA 1
ATOM 3052 C C . LEU A 1 393 ? -6.688 -13.302 5.456 1.00 98.56 393 LEU A C 1
ATOM 3054 O O . LEU A 1 393 ? -7.538 -13.371 4.569 1.00 98.56 393 LEU A O 1
ATOM 3058 N N . SER A 1 394 ? -6.340 -14.360 6.194 1.00 98.50 394 SER A N 1
ATOM 3059 C CA . SER A 1 394 ? -6.920 -15.695 6.025 1.00 98.50 394 SER A CA 1
ATOM 3060 C C . SER A 1 394 ? -8.431 -15.726 6.251 1.00 98.50 394 SER A C 1
ATOM 3062 O O . SER A 1 394 ? -9.104 -16.584 5.685 1.00 98.50 394 SER A O 1
ATOM 3064 N N . GLU A 1 395 ? -8.997 -14.816 7.052 1.00 97.31 395 GLU A N 1
ATOM 3065 C CA . GLU A 1 395 ? -10.451 -14.747 7.235 1.00 97.31 395 GLU A CA 1
ATOM 3066 C C . GLU A 1 395 ? -11.163 -14.333 5.942 1.00 97.31 395 GLU A C 1
ATOM 3068 O O . GLU A 1 395 ? -12.188 -14.923 5.605 1.00 97.31 395 GLU A O 1
ATOM 3073 N N . ALA A 1 396 ? -10.611 -13.356 5.214 1.00 97.62 396 ALA A N 1
ATOM 3074 C CA . ALA A 1 396 ? -11.146 -12.911 3.930 1.00 97.62 396 ALA A CA 1
ATOM 3075 C C . ALA A 1 396 ? -10.790 -13.878 2.793 1.00 97.62 396 ALA A C 1
ATOM 3077 O O . ALA A 1 396 ? -11.656 -14.228 1.994 1.00 97.62 396 ALA A O 1
ATOM 3078 N N . TRP A 1 397 ? -9.543 -14.356 2.752 1.00 98.56 397 TRP A N 1
ATOM 3079 C CA . TRP A 1 397 ? -9.043 -15.256 1.709 1.00 98.56 397 TRP A CA 1
ATOM 3080 C C . TRP A 1 397 ? -9.763 -16.6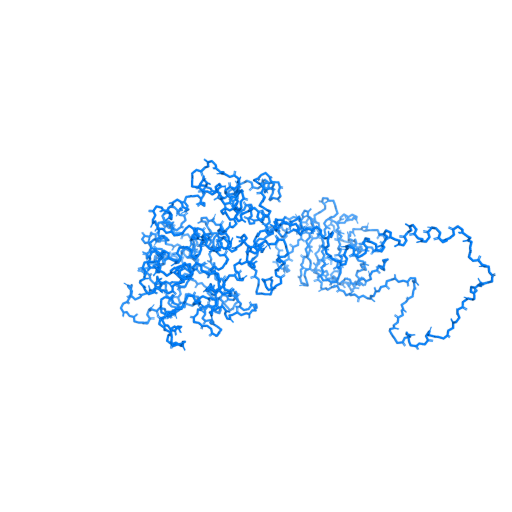09 1.679 1.00 98.56 397 TRP A C 1
ATOM 3082 O O . TRP A 1 397 ? -9.972 -17.192 0.614 1.00 98.56 397 TRP A O 1
ATOM 3092 N N . ASN A 1 398 ? -10.162 -17.115 2.849 1.00 98.12 398 ASN A N 1
ATOM 3093 C CA . ASN A 1 398 ? -10.864 -18.392 2.976 1.00 98.12 398 ASN A CA 1
ATOM 3094 C C . ASN A 1 398 ? -12.394 -18.246 3.006 1.00 98.12 398 ASN A C 1
ATOM 3096 O O . ASN A 1 398 ? -13.099 -19.239 3.191 1.00 98.12 398 ASN A O 1
ATOM 3100 N N . ASP A 1 399 ? -12.933 -17.038 2.831 1.00 98.38 399 ASP A N 1
ATOM 3101 C CA . ASP A 1 399 ? -14.377 -16.831 2.753 1.00 98.38 399 ASP A CA 1
ATOM 3102 C C . ASP A 1 399 ? -14.934 -17.349 1.419 1.00 98.38 399 ASP A C 1
ATOM 3104 O O . ASP A 1 399 ? -14.507 -16.925 0.349 1.00 98.38 399 ASP A O 1
ATOM 3108 N N . GLY A 1 400 ? -15.912 -18.257 1.468 1.00 98.19 400 GLY A N 1
ATOM 3109 C CA . GLY A 1 400 ? -16.452 -18.893 0.261 1.00 98.19 400 GLY A CA 1
ATOM 3110 C C . GLY A 1 400 ? -17.106 -17.922 -0.729 1.00 98.19 400 GLY A C 1
ATOM 3111 O O . GLY A 1 400 ? -17.023 -18.142 -1.935 1.00 98.19 400 GLY A O 1
ATOM 3112 N N . GLU A 1 401 ? -17.722 -16.837 -0.250 1.00 98.12 401 GLU A N 1
ATOM 3113 C CA . GLU A 1 401 ? -18.370 -15.837 -1.106 1.00 98.12 401 GLU A CA 1
ATOM 3114 C C . GLU A 1 401 ? -17.327 -14.938 -1.782 1.00 98.12 401 GLU A C 1
ATOM 3116 O O . GLU A 1 401 ? -17.408 -14.699 -2.988 1.00 98.12 401 GLU A O 1
ATOM 3121 N N . LEU A 1 402 ? -16.306 -14.497 -1.039 1.00 98.12 402 LEU A N 1
ATOM 3122 C CA . LEU A 1 402 ? -15.205 -13.714 -1.608 1.00 98.12 402 LEU A CA 1
ATOM 3123 C C . LEU A 1 402 ? -14.329 -14.549 -2.547 1.00 98.12 402 LEU A C 1
ATOM 3125 O O . LEU A 1 402 ? -13.912 -14.043 -3.585 1.00 98.12 402 LEU A O 1
ATOM 3129 N N . ARG A 1 403 ? -14.101 -15.832 -2.262 1.00 98.25 403 ARG A N 1
ATOM 3130 C CA . ARG A 1 403 ? -13.404 -16.743 -3.183 1.00 98.25 403 ARG A CA 1
ATOM 3131 C C . ARG A 1 403 ? -14.164 -16.917 -4.491 1.00 98.25 403 ARG A C 1
ATOM 3133 O O . ARG A 1 403 ? -13.595 -16.717 -5.557 1.00 98.25 403 ARG A O 1
ATOM 3140 N N . ALA A 1 404 ? -15.463 -17.207 -4.419 1.00 97.88 404 ALA A N 1
ATOM 3141 C CA . ALA A 1 404 ? -16.309 -17.383 -5.601 1.00 97.88 404 ALA A CA 1
ATOM 3142 C C . ALA A 1 404 ? -16.523 -16.088 -6.410 1.00 97.88 404 ALA A C 1
ATOM 3144 O O . ALA A 1 404 ? -17.012 -16.141 -7.541 1.00 97.88 404 ALA A O 1
ATOM 3145 N N . SER A 1 405 ? -16.171 -14.926 -5.845 1.00 97.75 405 SER A N 1
ATOM 3146 C CA . SER A 1 405 ? -16.341 -13.630 -6.504 1.00 97.75 405 SER A CA 1
ATOM 3147 C C . SER A 1 405 ? -15.479 -13.458 -7.753 1.00 97.75 405 SER A C 1
ATOM 3149 O O . SER A 1 405 ? -15.883 -12.712 -8.639 1.00 97.75 405 SER A O 1
ATOM 3151 N N . GLY A 1 406 ? -14.316 -14.118 -7.819 1.00 97.19 406 GLY A N 1
ATOM 3152 C CA . GLY A 1 406 ? -13.266 -13.831 -8.804 1.00 97.19 406 GLY A CA 1
ATOM 3153 C C . GLY A 1 406 ? -12.415 -12.592 -8.478 1.00 97.19 406 GLY A C 1
ATOM 3154 O O . GLY A 1 406 ? -11.551 -12.224 -9.263 1.00 97.19 406 GLY A O 1
ATOM 3155 N N . ALA A 1 407 ? -12.636 -11.970 -7.315 1.00 97.81 407 ALA A N 1
ATOM 3156 C CA . ALA A 1 407 ? -11.922 -10.796 -6.809 1.00 97.81 407 ALA A CA 1
ATOM 3157 C C . ALA A 1 407 ? -11.344 -11.027 -5.392 1.00 97.81 407 ALA A C 1
ATOM 3159 O O . ALA A 1 407 ? -11.328 -10.122 -4.551 1.00 97.81 407 ALA A O 1
ATOM 3160 N N . ALA A 1 408 ? -10.927 -12.260 -5.089 1.00 98.44 408 ALA A N 1
ATOM 3161 C CA . ALA A 1 408 ? -10.485 -12.682 -3.761 1.00 98.44 408 ALA A CA 1
ATOM 3162 C C . ALA A 1 408 ? -9.220 -11.945 -3.291 1.00 98.44 408 ALA A C 1
ATOM 3164 O O . ALA A 1 408 ? -9.159 -11.517 -2.136 1.00 98.44 408 ALA A O 1
ATOM 3165 N N . VAL A 1 409 ? -8.241 -11.740 -4.178 1.00 98.75 409 VAL A N 1
ATOM 3166 C CA . VAL A 1 409 ? -7.016 -10.968 -3.898 1.00 98.75 409 VAL A CA 1
ATOM 3167 C C . VAL A 1 409 ? -7.371 -9.544 -3.480 1.00 98.75 409 VAL A C 1
ATOM 3169 O O . VAL A 1 409 ? -6.970 -9.084 -2.411 1.00 98.75 409 VAL A O 1
ATOM 3172 N N . GLN A 1 410 ? -8.188 -8.867 -4.285 1.00 98.19 410 GLN A N 1
ATOM 3173 C CA . GLN A 1 410 ? -8.626 -7.495 -4.059 1.00 98.19 410 GLN A CA 1
ATOM 3174 C C . GLN A 1 410 ? -9.392 -7.402 -2.742 1.00 98.19 410 GLN A C 1
ATOM 3176 O O . GLN A 1 410 ? -9.035 -6.614 -1.872 1.00 98.19 410 GLN A O 1
ATOM 3181 N N . ALA A 1 411 ? -10.408 -8.245 -2.553 1.00 98.50 411 ALA A N 1
ATOM 3182 C CA . ALA A 1 411 ? -11.218 -8.251 -1.341 1.00 98.50 411 ALA A CA 1
ATOM 3183 C C . ALA A 1 411 ? -10.374 -8.503 -0.080 1.00 98.50 411 ALA A C 1
ATOM 3185 O O . ALA A 1 411 ? -10.598 -7.859 0.946 1.00 98.50 411 ALA A O 1
ATOM 3186 N N . THR A 1 412 ? -9.372 -9.381 -0.166 1.00 98.75 412 THR A N 1
ATOM 3187 C CA . THR A 1 412 ? -8.462 -9.675 0.946 1.00 98.75 412 THR A CA 1
ATOM 3188 C C . THR A 1 412 ? -7.572 -8.479 1.274 1.00 98.75 412 THR A C 1
ATOM 3190 O O . THR A 1 412 ? -7.522 -8.078 2.438 1.00 98.75 412 THR A O 1
ATOM 3193 N N . ILE A 1 413 ? -6.967 -7.829 0.274 1.00 98.69 413 ILE A N 1
ATOM 3194 C CA . ILE A 1 413 ? -6.187 -6.598 0.481 1.00 98.69 413 ILE A CA 1
ATOM 3195 C C . ILE A 1 413 ? -7.056 -5.504 1.115 1.00 98.69 413 ILE A C 1
ATOM 3197 O O . ILE A 1 413 ? -6.695 -4.922 2.138 1.00 98.69 413 ILE A O 1
ATOM 3201 N N . LEU A 1 414 ? -8.244 -5.253 0.559 1.00 97.75 414 LEU A N 1
ATOM 3202 C CA . LEU A 1 414 ? -9.164 -4.229 1.064 1.00 97.75 414 LEU A CA 1
ATOM 3203 C C . LEU A 1 414 ? -9.633 -4.528 2.498 1.00 97.75 414 LEU A C 1
ATOM 3205 O O . LEU A 1 414 ? -9.949 -3.605 3.252 1.00 97.75 414 LEU A O 1
ATOM 3209 N N . SER A 1 415 ? -9.659 -5.805 2.897 1.00 97.81 415 SER A N 1
ATOM 3210 C CA . SER A 1 415 ? -10.064 -6.220 4.242 1.00 97.81 415 SER A CA 1
ATOM 3211 C C . SER A 1 415 ? -9.076 -5.802 5.323 1.00 97.81 415 SER A C 1
ATOM 3213 O O . SER A 1 415 ? -9.494 -5.604 6.464 1.00 97.81 415 SER A O 1
ATOM 3215 N N . HIS A 1 416 ? -7.807 -5.587 4.969 1.00 97.38 416 HIS A N 1
ATOM 3216 C CA . HIS A 1 416 ? -6.827 -5.022 5.887 1.00 97.38 416 HIS A CA 1
ATOM 3217 C C . HIS A 1 416 ? -7.218 -3.592 6.290 1.00 97.38 416 HIS A C 1
ATOM 3219 O O . HIS A 1 416 ? -7.266 -3.264 7.474 1.00 97.38 416 HIS A O 1
ATOM 3225 N N . ASN A 1 417 ? -7.593 -2.767 5.308 1.00 93.94 417 ASN A N 1
ATOM 3226 C CA . ASN A 1 417 ? -7.971 -1.373 5.530 1.00 93.94 417 ASN A CA 1
ATOM 3227 C C . ASN A 1 417 ?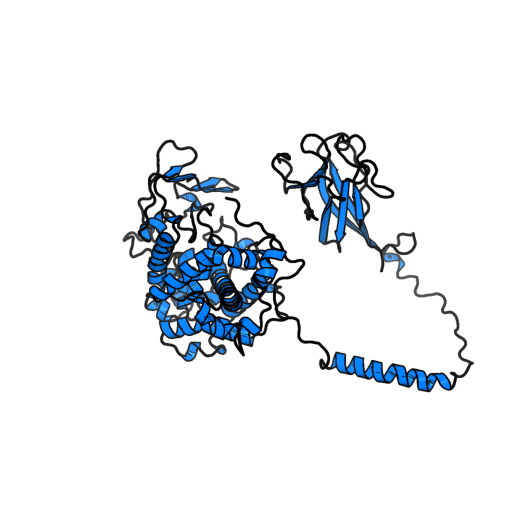 -9.372 -1.223 6.153 1.00 93.94 417 ASN A C 1
ATOM 3229 O O . ASN A 1 417 ? -9.555 -0.502 7.136 1.00 93.94 417 ASN A O 1
ATOM 3233 N N . ALA A 1 418 ? -10.376 -1.900 5.590 1.00 92.38 418 ALA A N 1
ATOM 3234 C CA . ALA A 1 418 ? -11.776 -1.715 5.979 1.00 92.38 418 ALA A CA 1
ATOM 3235 C C . ALA A 1 418 ? -12.276 -2.704 7.041 1.00 92.38 418 ALA A C 1
ATOM 3237 O O . ALA A 1 418 ? -13.334 -2.477 7.626 1.00 92.38 418 ALA A O 1
ATOM 3238 N N . GLY A 1 419 ? -11.543 -3.790 7.295 1.00 94.81 419 GLY A N 1
ATOM 3239 C CA . GLY A 1 419 ? -12.016 -4.963 8.030 1.00 94.81 419 GLY A CA 1
ATOM 3240 C C . GLY A 1 419 ? -12.773 -5.953 7.133 1.00 94.81 419 GLY A C 1
ATOM 3241 O O . GLY A 1 419 ? -13.476 -5.560 6.204 1.00 94.81 419 GLY A O 1
ATOM 3242 N N . TYR A 1 420 ? -12.667 -7.253 7.423 1.00 96.31 420 TYR A N 1
ATOM 3243 C CA . TYR A 1 420 ? -13.365 -8.322 6.687 1.00 96.31 420 TYR A CA 1
ATOM 3244 C C . TYR A 1 420 ? -14.841 -8.472 7.104 1.00 96.31 420 TYR A C 1
ATOM 3246 O O . TYR A 1 420 ? -15.747 -8.170 6.325 1.00 96.31 420 TYR A O 1
ATOM 3254 N N . ASP A 1 421 ? -15.085 -8.910 8.343 1.00 95.88 421 ASP A N 1
ATOM 3255 C CA . ASP A 1 421 ? -16.409 -9.086 8.947 1.00 95.88 421 ASP A CA 1
ATOM 3256 C C . ASP A 1 421 ? -16.299 -9.020 10.480 1.00 95.88 421 ASP A C 1
ATOM 3258 O O . ASP A 1 421 ? -15.371 -9.564 11.081 1.00 95.88 421 ASP A O 1
ATOM 3262 N N . ASP A 1 422 ? -17.242 -8.331 11.118 1.00 95.00 422 ASP A N 1
ATOM 3263 C CA . ASP A 1 422 ? -17.310 -8.197 12.579 1.00 95.00 422 ASP A CA 1
ATOM 3264 C C . ASP A 1 422 ? -18.319 -9.176 13.204 1.00 95.00 422 ASP A C 1
ATOM 3266 O O . ASP A 1 422 ? -18.346 -9.332 14.426 1.00 95.00 422 ASP A O 1
ATOM 3270 N N . ALA A 1 423 ? -19.146 -9.862 12.403 1.00 93.00 423 ALA A N 1
ATOM 3271 C CA . ALA A 1 423 ? -20.219 -10.714 12.918 1.00 93.00 423 ALA A CA 1
ATOM 3272 C C . ALA A 1 423 ? -19.720 -11.878 13.791 1.00 93.00 423 ALA A C 1
ATOM 3274 O O . ALA A 1 423 ? -20.448 -12.327 14.675 1.00 93.00 423 ALA A O 1
ATOM 3275 N N . ARG A 1 424 ? -18.470 -12.314 13.591 1.00 89.75 424 ARG A N 1
ATOM 3276 C CA . ARG A 1 424 ? -17.808 -13.357 14.394 1.00 89.75 424 ARG A CA 1
ATOM 3277 C C . ARG A 1 424 ? -17.393 -12.889 15.793 1.00 89.75 424 ARG A C 1
ATOM 3279 O O . ARG A 1 424 ? -17.171 -13.719 16.667 1.00 89.75 424 ARG A O 1
ATOM 3286 N N . TYR A 1 425 ? -17.283 -11.579 16.010 1.00 92.06 425 TYR A N 1
ATOM 3287 C CA . TYR A 1 425 ? -16.744 -10.995 17.245 1.00 92.06 425 TYR A CA 1
ATOM 3288 C C . TYR A 1 425 ? -17.789 -10.254 18.074 1.00 92.06 425 TYR A C 1
ATOM 3290 O O . TYR A 1 425 ? -17.516 -9.913 19.222 1.00 92.06 425 TYR A O 1
ATOM 3298 N N . SER A 1 426 ? -18.977 -10.016 17.518 1.00 91.25 426 SER A N 1
ATOM 3299 C CA . SER A 1 426 ? -20.091 -9.438 18.259 1.00 91.25 426 SER A CA 1
ATOM 3300 C C . SER A 1 426 ? -21.441 -9.919 17.738 1.00 91.25 426 SER A C 1
ATOM 3302 O O . SER A 1 426 ? -21.743 -9.857 16.539 1.00 91.25 426 SER A O 1
ATOM 3304 N N . SER A 1 427 ? -22.293 -10.365 18.663 1.00 89.94 427 SER A N 1
ATOM 3305 C CA . SER A 1 427 ? -23.708 -10.641 18.404 1.00 89.94 427 SER A CA 1
ATOM 3306 C C . SER A 1 427 ? -24.534 -9.359 18.268 1.00 89.94 427 SER A C 1
ATOM 3308 O O . SER A 1 427 ? -25.607 -9.404 17.672 1.00 89.94 427 SER A O 1
ATOM 3310 N N . ASN A 1 428 ? -24.029 -8.219 18.754 1.00 91.31 428 ASN A N 1
ATOM 3311 C CA . ASN A 1 428 ? -24.699 -6.926 18.697 1.00 91.31 428 ASN A CA 1
ATOM 3312 C C . ASN A 1 428 ? -24.543 -6.295 17.300 1.00 91.31 428 ASN A C 1
ATOM 3314 O O . ASN A 1 428 ? -23.441 -5.877 16.930 1.00 91.31 428 ASN A O 1
ATOM 3318 N N . PRO A 1 429 ? -25.626 -6.140 16.515 1.00 88.69 429 PRO A N 1
ATOM 3319 C CA . PRO A 1 429 ? -25.543 -5.551 15.179 1.00 88.69 429 PRO A CA 1
ATOM 3320 C C . PRO A 1 429 ? -25.014 -4.111 15.170 1.00 88.69 429 PRO A C 1
ATOM 3322 O O . PRO A 1 429 ? -24.467 -3.672 14.161 1.00 88.69 429 PRO A O 1
ATOM 3325 N N . ASN A 1 430 ? -25.139 -3.378 16.282 1.00 88.38 430 ASN A N 1
ATOM 3326 C CA . ASN A 1 430 ? -24.689 -1.987 16.378 1.00 88.38 430 ASN A CA 1
ATOM 3327 C C . ASN A 1 430 ? -23.162 -1.840 16.422 1.00 88.38 430 ASN A C 1
ATOM 3329 O O . ASN A 1 430 ? -22.643 -0.788 16.039 1.00 88.38 430 ASN A O 1
ATOM 3333 N N . GLU A 1 431 ? -22.455 -2.887 16.851 1.00 88.31 431 GLU A N 1
ATOM 3334 C CA . GLU A 1 431 ? -20.989 -2.949 16.871 1.00 88.31 431 GLU A CA 1
ATOM 3335 C C . GLU A 1 431 ? -20.410 -3.357 15.513 1.00 88.31 431 GLU A C 1
ATOM 3337 O O . GLU A 1 431 ? -19.242 -3.095 15.233 1.00 88.31 431 GLU A O 1
ATOM 3342 N N . ARG A 1 432 ? -21.231 -3.950 14.638 1.00 90.44 432 ARG A N 1
ATOM 3343 C CA . ARG A 1 432 ? -20.803 -4.396 13.312 1.00 90.44 432 ARG A CA 1
ATOM 3344 C C . ARG A 1 432 ? -20.709 -3.215 12.357 1.00 90.44 432 ARG A C 1
ATOM 3346 O O . ARG A 1 432 ? -21.633 -2.402 12.231 1.00 90.44 432 ARG A O 1
ATOM 3353 N N . ARG A 1 433 ? -19.598 -3.133 11.632 1.00 90.50 433 ARG A N 1
ATOM 3354 C CA . ARG A 1 433 ? -19.392 -2.088 10.630 1.00 90.50 433 ARG A CA 1
ATOM 3355 C C . ARG A 1 433 ? -19.936 -2.543 9.276 1.00 90.50 433 ARG A C 1
ATOM 3357 O O . ARG A 1 433 ? -19.446 -3.519 8.713 1.00 90.50 433 ARG A O 1
ATOM 3364 N N . PRO A 1 434 ? -20.916 -1.827 8.692 1.00 89.12 434 PRO A N 1
ATOM 3365 C CA . PRO A 1 434 ? -21.399 -2.165 7.358 1.00 89.12 434 PRO A CA 1
ATOM 3366 C C . PRO A 1 434 ? -20.317 -1.933 6.297 1.00 89.12 434 PRO A C 1
ATOM 3368 O O . PRO A 1 434 ? -20.386 -2.514 5.225 1.00 89.12 434 PRO A O 1
ATOM 3371 N N . THR A 1 435 ? -19.325 -1.088 6.558 1.00 89.19 435 THR A N 1
ATOM 3372 C CA . THR A 1 435 ? -18.237 -0.778 5.621 1.00 89.19 435 THR A CA 1
ATOM 3373 C C . THR A 1 435 ? -17.194 -1.883 5.489 1.00 89.19 435 THR A C 1
ATOM 3375 O O . THR A 1 435 ? -16.383 -1.791 4.576 1.00 89.19 435 THR A O 1
ATOM 3378 N N . ASN A 1 436 ? -17.223 -2.911 6.343 1.00 95.31 436 ASN A N 1
ATOM 3379 C CA . ASN A 1 436 ? -16.354 -4.074 6.186 1.00 95.31 436 ASN A CA 1
ATOM 3380 C C . ASN A 1 436 ? -16.613 -4.769 4.837 1.00 95.31 436 ASN A C 1
ATOM 3382 O O . ASN A 1 436 ? -17.722 -4.699 4.294 1.00 95.31 436 ASN A O 1
ATOM 3386 N N . ILE A 1 437 ? -15.600 -5.462 4.317 1.00 97.56 437 ILE A N 1
ATOM 3387 C CA . ILE A 1 437 ? -15.578 -5.962 2.940 1.00 97.56 437 ILE A CA 1
ATOM 3388 C C . ILE A 1 437 ? -16.689 -6.960 2.648 1.00 97.56 437 ILE A C 1
ATOM 3390 O O . ILE A 1 437 ? -17.395 -6.774 1.660 1.00 97.56 437 ILE A O 1
ATOM 3394 N N . LEU A 1 438 ? -16.922 -7.960 3.501 1.00 97.88 438 LEU A N 1
ATOM 3395 C CA . LEU A 1 438 ? -17.957 -8.958 3.225 1.00 97.88 438 LEU A CA 1
ATOM 3396 C C . LEU A 1 438 ? -19.374 -8.335 3.205 1.00 97.88 438 LEU A C 1
ATOM 3398 O O . LEU A 1 438 ? -20.102 -8.511 2.223 1.00 97.88 438 LEU A O 1
ATOM 3402 N N . PRO A 1 439 ? -19.789 -7.529 4.205 1.00 96.94 439 PRO A N 1
ATOM 3403 C CA . PRO A 1 439 ? -21.042 -6.779 4.116 1.00 96.94 439 PRO A CA 1
ATOM 3404 C C . PRO A 1 439 ? -21.113 -5.795 2.938 1.00 96.94 439 PRO A C 1
ATOM 3406 O O . PRO A 1 439 ? -22.207 -5.561 2.417 1.00 96.94 439 PRO A O 1
ATOM 3409 N N . ALA A 1 440 ? -19.998 -5.171 2.542 1.00 97.12 440 ALA A N 1
ATOM 3410 C CA . ALA A 1 440 ? -19.950 -4.271 1.391 1.00 97.12 440 ALA A CA 1
ATOM 3411 C C . ALA A 1 440 ? -20.178 -5.028 0.078 1.00 97.12 440 ALA A C 1
ATOM 3413 O O . ALA A 1 440 ? -21.063 -4.640 -0.684 1.00 97.12 440 ALA A O 1
ATOM 3414 N N . TYR A 1 441 ? -19.482 -6.145 -0.125 1.00 98.44 441 TYR A N 1
ATOM 3415 C CA . TYR A 1 441 ? -19.643 -7.027 -1.278 1.00 98.44 441 TYR A CA 1
ATOM 3416 C C . TYR A 1 441 ? -21.094 -7.494 -1.446 1.00 98.44 441 TYR A C 1
ATOM 3418 O O . TYR A 1 441 ? -21.706 -7.293 -2.494 1.00 98.44 441 TYR A O 1
ATOM 3426 N N . ARG A 1 442 ? -21.719 -7.970 -0.364 1.00 98.12 442 ARG A N 1
ATOM 3427 C CA . ARG A 1 442 ? -23.142 -8.360 -0.360 1.00 98.12 442 ARG A CA 1
ATOM 3428 C C . ARG A 1 442 ? -24.081 -7.233 -0.782 1.00 98.12 442 ARG A C 1
ATOM 3430 O O . ARG A 1 442 ? -25.053 -7.460 -1.502 1.00 98.12 442 ARG A O 1
ATOM 3437 N N . ARG A 1 443 ? -23.822 -5.997 -0.334 1.00 97.56 443 ARG A N 1
ATOM 3438 C CA . ARG A 1 443 ? -24.616 -4.830 -0.756 1.00 97.56 443 ARG A CA 1
ATOM 3439 C C . ARG A 1 443 ? -24.406 -4.498 -2.224 1.00 97.56 443 ARG A C 1
ATOM 3441 O O . ARG A 1 443 ? -25.376 -4.119 -2.873 1.00 97.56 443 ARG A O 1
ATOM 3448 N N . HIS A 1 444 ? -23.180 -4.626 -2.725 1.00 97.75 444 HIS A N 1
ATOM 3449 C CA . HIS A 1 444 ? -22.866 -4.437 -4.139 1.00 97.75 444 HIS A CA 1
ATOM 3450 C C . HIS A 1 444 ? -23.644 -5.424 -5.006 1.00 97.75 444 HIS A C 1
ATOM 3452 O O . HIS A 1 444 ? -24.406 -4.993 -5.866 1.00 97.75 444 HIS A O 1
ATOM 3458 N N . LEU A 1 445 ? -23.562 -6.720 -4.695 1.00 98.44 445 LEU A N 1
ATOM 3459 C CA . LEU A 1 445 ? -24.318 -7.763 -5.392 1.00 98.44 445 LEU A CA 1
ATOM 3460 C C . LEU A 1 445 ? -25.824 -7.490 -5.376 1.00 98.44 445 LEU A C 1
ATOM 3462 O O . LEU A 1 445 ? -26.474 -7.511 -6.420 1.00 98.44 445 LEU A O 1
ATOM 3466 N N . LYS A 1 446 ? -26.371 -7.141 -4.204 1.00 98.19 446 LYS A N 1
ATOM 3467 C CA . LYS A 1 446 ? -27.789 -6.793 -4.067 1.00 98.19 446 LYS A CA 1
ATOM 3468 C C . LYS A 1 446 ? -28.176 -5.574 -4.909 1.00 98.19 446 LYS A C 1
ATOM 3470 O O . LYS A 1 446 ? -29.236 -5.590 -5.525 1.00 98.19 446 LYS A O 1
ATOM 3475 N N . ARG A 1 447 ? -27.354 -4.519 -4.922 1.00 97.06 447 ARG A N 1
ATOM 3476 C CA . ARG A 1 447 ? -27.608 -3.288 -5.693 1.00 97.06 447 ARG A CA 1
ATOM 3477 C C . ARG A 1 447 ? -27.523 -3.540 -7.197 1.00 97.06 447 ARG A C 1
ATOM 3479 O O . ARG A 1 447 ? -28.316 -2.974 -7.937 1.00 97.06 447 ARG A O 1
ATOM 3486 N N . ALA A 1 448 ? -26.580 -4.372 -7.627 1.00 97.19 448 ALA A N 1
ATOM 3487 C CA . ALA A 1 448 ? -26.342 -4.677 -9.032 1.00 97.19 448 ALA A CA 1
ATOM 3488 C C . ALA A 1 448 ? -27.231 -5.813 -9.575 1.00 97.19 448 ALA A C 1
ATOM 3490 O O . ALA A 1 448 ? -27.243 -6.049 -10.778 1.00 97.19 448 ALA A O 1
ATOM 3491 N N . GLY A 1 449 ? -27.962 -6.530 -8.713 1.00 97.75 449 GLY A N 1
ATOM 3492 C CA . GLY A 1 449 ? -28.743 -7.704 -9.115 1.00 97.75 449 GLY A CA 1
ATOM 3493 C C . GLY A 1 449 ? -27.872 -8.889 -9.552 1.00 97.75 449 GLY A C 1
ATOM 3494 O O . GLY A 1 449 ? -28.290 -9.686 -10.387 1.00 97.75 449 GLY A O 1
ATOM 3495 N N . LEU A 1 450 ? -26.657 -8.999 -9.008 1.00 97.81 450 LEU A N 1
ATOM 3496 C CA . LEU A 1 450 ? -25.660 -10.002 -9.387 1.00 97.81 450 LEU A CA 1
ATOM 3497 C C . LEU A 1 450 ? -25.544 -11.104 -8.327 1.00 97.81 450 LEU A C 1
ATOM 3499 O O . LEU A 1 450 ? -25.786 -10.875 -7.144 1.00 97.81 450 LEU A O 1
ATOM 3503 N N . LYS A 1 451 ? -25.136 -12.307 -8.747 1.00 97.19 451 LYS A N 1
ATOM 3504 C CA . LYS A 1 451 ? -24.800 -13.420 -7.832 1.00 97.19 451 LYS A CA 1
ATOM 3505 C C . LYS A 1 451 ? -23.321 -13.452 -7.445 1.00 97.19 451 LYS A C 1
ATOM 3507 O O . LYS A 1 451 ? -22.985 -13.931 -6.372 1.00 97.19 451 LYS A O 1
ATOM 3512 N N . ARG A 1 452 ? -22.465 -12.966 -8.340 1.00 97.06 452 ARG A N 1
ATOM 3513 C CA . ARG A 1 452 ? -21.024 -12.776 -8.170 1.00 97.06 452 ARG A CA 1
ATOM 3514 C C . ARG A 1 452 ? -20.579 -11.635 -9.078 1.00 97.06 452 ARG A C 1
ATOM 3516 O O . ARG A 1 452 ? -21.290 -11.314 -10.031 1.00 97.06 452 ARG A O 1
ATOM 3523 N N . ASP A 1 453 ? -19.426 -11.047 -8.793 1.00 97.81 453 ASP A N 1
ATOM 3524 C CA . ASP A 1 453 ? -18.867 -9.961 -9.599 1.00 97.81 453 ASP A CA 1
ATOM 3525 C C . ASP A 1 453 ? -17.336 -9.898 -9.442 1.00 97.81 453 ASP A C 1
ATOM 3527 O O . ASP A 1 453 ? -16.875 -9.430 -8.393 1.00 97.81 453 ASP A O 1
ATOM 3531 N N . PRO A 1 454 ? -16.556 -10.344 -10.447 1.00 97.56 454 PRO A N 1
ATOM 3532 C CA . PRO A 1 454 ? -15.094 -10.242 -10.421 1.00 97.56 454 PRO A CA 1
ATOM 3533 C C . PRO A 1 454 ? -14.614 -8.793 -10.556 1.00 97.56 454 PRO A C 1
ATOM 3535 O O . PRO A 1 454 ? -13.475 -8.484 -10.223 1.00 97.56 454 PRO A O 1
ATOM 3538 N N . HIS A 1 455 ? -15.492 -7.876 -10.976 1.00 98.19 455 HIS A N 1
ATOM 3539 C CA . HIS A 1 455 ? -15.190 -6.450 -11.131 1.00 98.19 455 HIS A CA 1
ATOM 3540 C C . HIS A 1 455 ? -15.613 -5.623 -9.915 1.00 98.19 455 HIS A C 1
ATOM 3542 O O . HIS A 1 455 ? -15.829 -4.413 -10.007 1.00 98.19 455 HIS A O 1
ATOM 3548 N N . PHE A 1 456 ? -15.818 -6.276 -8.765 1.00 98.12 456 PHE A N 1
ATOM 3549 C CA . PHE A 1 456 ? -16.293 -5.617 -7.551 1.00 98.12 456 PHE A CA 1
ATOM 3550 C C . PHE A 1 456 ? -15.435 -4.413 -7.166 1.00 98.12 456 PHE A C 1
ATOM 3552 O O . PHE A 1 456 ? -15.983 -3.377 -6.789 1.00 98.12 456 PHE A O 1
ATOM 3559 N N . TYR A 1 457 ? -14.111 -4.535 -7.244 1.00 97.69 457 TYR A N 1
ATOM 3560 C CA . TYR A 1 457 ? -13.233 -3.473 -6.780 1.00 97.69 457 TYR A CA 1
ATOM 3561 C C . TYR A 1 457 ? -13.278 -2.253 -7.703 1.00 97.69 457 TYR A C 1
ATOM 3563 O O . TYR A 1 457 ? -13.624 -1.167 -7.241 1.00 97.69 457 TYR A O 1
ATOM 3571 N N . GLY A 1 458 ? -13.031 -2.428 -9.001 1.00 96.56 458 GLY A N 1
ATOM 3572 C CA . GLY A 1 458 ? -13.010 -1.350 -9.984 1.00 96.56 458 GLY A CA 1
ATOM 3573 C C . GLY A 1 458 ? -14.353 -0.652 -10.148 1.00 96.56 458 GLY A C 1
ATOM 3574 O O . GLY A 1 458 ? -14.391 0.574 -10.219 1.00 96.56 458 GLY A O 1
ATOM 3575 N N . LYS A 1 459 ? -15.477 -1.381 -10.072 1.00 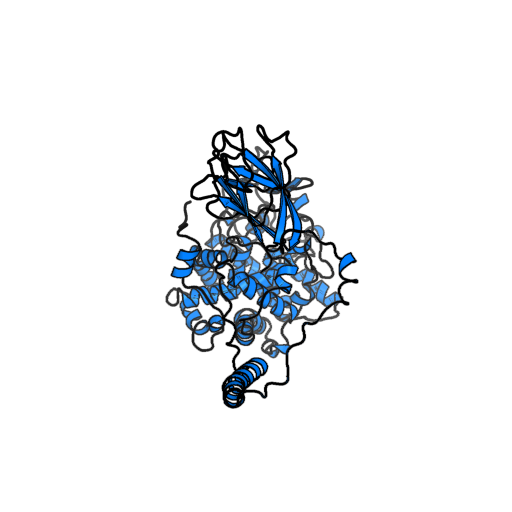97.12 459 LYS A N 1
ATOM 3576 C CA . LYS A 1 459 ? -16.827 -0.774 -10.041 1.00 97.12 459 LYS A CA 1
ATOM 3577 C C . LYS A 1 459 ? -17.082 0.088 -8.803 1.00 97.12 459 LYS A C 1
ATOM 3579 O O . LYS A 1 459 ? -18.036 0.861 -8.782 1.00 97.12 459 LYS A O 1
ATOM 3584 N N . ASN A 1 460 ? -16.268 -0.059 -7.760 1.00 96.12 460 ASN A N 1
ATOM 3585 C CA . ASN A 1 460 ? -16.358 0.730 -6.540 1.00 96.12 460 ASN A CA 1
ATOM 3586 C C . ASN A 1 460 ? -15.277 1.812 -6.435 1.00 96.12 460 ASN A C 1
ATOM 3588 O O . ASN A 1 460 ? -15.289 2.530 -5.440 1.00 96.12 460 ASN A O 1
ATOM 3592 N N . LEU A 1 461 ? -14.418 1.992 -7.446 1.00 92.38 461 LEU A N 1
ATOM 3593 C CA . LEU A 1 461 ? -13.490 3.122 -7.575 1.00 92.38 461 LEU A CA 1
ATOM 3594 C C . LEU A 1 461 ? -14.233 4.363 -8.089 1.00 92.38 461 LEU A C 1
ATOM 3596 O O . LEU A 1 461 ? -14.153 4.726 -9.257 1.00 92.38 461 LEU A O 1
ATOM 3600 N N . THR A 1 462 ? -15.009 4.984 -7.204 1.00 91.44 462 THR A N 1
ATOM 3601 C CA . THR A 1 462 ? -15.965 6.058 -7.545 1.00 91.44 462 THR A CA 1
ATOM 3602 C C . THR A 1 462 ? -15.627 7.403 -6.912 1.00 91.44 462 THR A C 1
ATOM 3604 O O . THR A 1 462 ? -16.138 8.432 -7.340 1.00 91.44 462 THR A O 1
ATOM 3607 N N . CYS A 1 463 ? -14.773 7.422 -5.892 1.00 86.06 463 CYS A N 1
ATOM 3608 C CA . CYS A 1 463 ? -14.249 8.648 -5.318 1.00 86.06 463 CYS A CA 1
ATOM 3609 C C . CYS A 1 463 ? -13.129 9.183 -6.200 1.00 86.06 463 CYS A C 1
ATOM 3611 O O . CYS A 1 463 ? -12.025 8.650 -6.174 1.00 86.06 463 CYS A O 1
ATOM 3613 N N . LEU A 1 464 ? -13.418 10.221 -6.979 1.00 80.62 464 LEU A N 1
ATOM 3614 C CA . LEU A 1 464 ? -12.467 10.864 -7.883 1.00 80.62 464 LEU A CA 1
ATOM 3615 C C . LEU A 1 464 ? -12.227 12.309 -7.405 1.00 80.62 464 LEU A C 1
ATOM 3617 O O . LEU A 1 464 ? -13.188 13.000 -7.075 1.00 80.62 464 LEU A O 1
ATOM 3621 N N . GLY A 1 465 ? -10.968 12.759 -7.351 1.00 71.75 465 GLY A N 1
ATOM 3622 C CA . GLY A 1 465 ? -10.574 14.118 -6.929 1.00 71.75 465 GLY A CA 1
ATOM 3623 C C . GLY A 1 465 ? -9.774 14.191 -5.617 1.00 71.75 465 GLY A C 1
ATOM 3624 O O . GLY A 1 465 ? -9.317 13.174 -5.101 1.00 71.75 465 GLY A O 1
ATOM 3625 N N . ASP A 1 466 ? -9.604 15.398 -5.068 1.00 61.44 466 ASP A N 1
ATOM 3626 C CA . ASP A 1 466 ? -8.739 15.657 -3.896 1.00 61.44 466 ASP A CA 1
ATOM 3627 C C . ASP A 1 466 ? -9.330 15.149 -2.563 1.00 61.44 466 ASP A C 1
ATOM 3629 O O . ASP A 1 466 ? -8.624 14.975 -1.569 1.00 61.44 466 ASP A O 1
ATOM 3633 N N . GLU A 1 467 ? -10.629 14.833 -2.534 1.00 58.38 467 GLU A N 1
ATOM 3634 C CA . GLU A 1 467 ? -11.333 14.294 -1.355 1.00 58.38 467 GLU A CA 1
ATOM 3635 C C . GLU A 1 467 ? -10.957 12.834 -1.024 1.00 58.38 467 GLU A C 1
ATOM 3637 O O . GLU A 1 467 ? -11.372 12.276 -0.000 1.00 58.38 467 GLU A O 1
ATOM 3642 N N . VAL A 1 468 ? -10.152 12.201 -1.880 1.00 61.03 468 VAL A N 1
ATOM 3643 C CA . VAL A 1 468 ? -9.752 10.790 -1.798 1.00 61.03 468 VAL A CA 1
ATOM 3644 C C . VAL A 1 468 ? -8.974 10.462 -0.515 1.00 61.03 468 VAL A C 1
ATOM 3646 O O . VAL A 1 468 ? -9.072 9.342 -0.011 1.00 61.03 468 VAL A O 1
ATOM 3649 N N . HIS A 1 469 ? -8.282 11.439 0.078 1.00 63.84 469 HIS A N 1
ATOM 3650 C CA . HIS A 1 469 ? -7.445 11.232 1.266 1.00 63.84 469 HIS A CA 1
ATOM 3651 C C . HIS A 1 469 ? -7.881 12.004 2.511 1.00 63.84 469 HIS A C 1
ATOM 3653 O O . HIS A 1 469 ? -7.184 11.956 3.527 1.00 63.84 469 HIS A O 1
ATOM 3659 N N . ASP A 1 470 ? -9.069 12.611 2.514 1.00 72.06 470 ASP A N 1
ATOM 3660 C CA . ASP A 1 470 ? -9.562 13.280 3.715 1.00 72.06 470 ASP A CA 1
ATOM 3661 C C . ASP A 1 470 ? -9.948 12.253 4.797 1.00 72.06 470 ASP A C 1
ATOM 3663 O O . ASP A 1 470 ? -10.999 11.598 4.755 1.00 72.06 470 ASP A O 1
ATOM 3667 N N . ILE A 1 471 ? -9.079 12.103 5.803 1.00 70.94 471 ILE A N 1
ATOM 3668 C CA . ILE A 1 471 ? -9.325 11.230 6.955 1.00 70.94 471 ILE A CA 1
ATOM 3669 C C . ILE A 1 471 ? -10.558 11.683 7.749 1.00 70.94 471 ILE A C 1
ATOM 3671 O O . ILE A 1 471 ? -11.204 10.881 8.423 1.00 70.94 471 ILE A O 1
ATOM 3675 N N . MET A 1 472 ? -10.965 12.947 7.643 1.00 73.56 472 MET A N 1
ATOM 3676 C CA . MET A 1 472 ? -12.175 13.443 8.294 1.00 73.56 472 MET A CA 1
ATOM 3677 C C . MET A 1 472 ? -13.450 12.908 7.635 1.00 73.56 472 MET A C 1
ATOM 3679 O O . MET A 1 472 ? -14.504 12.895 8.282 1.00 73.56 472 MET A O 1
ATOM 3683 N N . GLN A 1 473 ? -13.339 12.372 6.416 1.00 75.75 473 GLN A N 1
ATOM 3684 C CA . GLN A 1 473 ? -14.424 11.821 5.608 1.00 75.75 473 GLN A CA 1
ATOM 3685 C C . GLN A 1 473 ? -14.404 10.289 5.507 1.00 75.75 473 GLN A C 1
ATOM 3687 O O . GLN A 1 473 ? -14.877 9.723 4.532 1.00 75.75 473 GLN A O 1
ATOM 3692 N N . THR A 1 474 ? -13.950 9.582 6.544 1.00 70.38 474 THR A N 1
ATOM 3693 C CA . THR A 1 474 ? -13.912 8.095 6.594 1.00 70.38 474 THR A CA 1
ATOM 3694 C C . THR A 1 474 ? -15.227 7.358 6.287 1.00 70.38 474 THR A C 1
ATOM 3696 O O . THR A 1 474 ? -15.209 6.153 6.054 1.00 70.38 474 THR A O 1
ATOM 3699 N N . ASN A 1 475 ? -16.377 8.042 6.302 1.00 74.19 475 ASN A N 1
ATOM 3700 C CA . ASN A 1 475 ? -17.672 7.461 5.927 1.00 74.19 475 ASN A CA 1
ATOM 3701 C C . ASN A 1 475 ? -18.125 7.821 4.503 1.00 74.19 475 ASN A C 1
ATOM 3703 O O . ASN A 1 475 ? -19.166 7.316 4.078 1.00 74.19 475 ASN A O 1
ATOM 3707 N N . ASN A 1 476 ? -17.400 8.689 3.793 1.00 85.94 476 ASN A N 1
ATOM 3708 C CA . ASN A 1 476 ? -17.696 9.017 2.407 1.00 85.94 476 ASN A CA 1
ATOM 3709 C C . ASN A 1 476 ? -17.426 7.774 1.548 1.00 85.94 476 ASN A C 1
ATOM 3711 O O . ASN A 1 476 ? -16.395 7.118 1.688 1.00 85.94 476 ASN A O 1
ATOM 3715 N N . ARG A 1 477 ? -18.398 7.410 0.715 1.00 87.94 477 ARG A N 1
ATOM 3716 C CA . ARG A 1 477 ? -18.320 6.271 -0.213 1.00 87.94 477 ARG A CA 1
ATOM 3717 C C . ARG A 1 477 ? -18.444 6.716 -1.664 1.00 87.94 477 ARG A C 1
ATOM 3719 O O . ARG A 1 477 ? -18.402 5.870 -2.553 1.00 87.94 477 ARG A O 1
ATOM 3726 N N . CYS A 1 478 ? -18.637 8.016 -1.882 1.00 89.75 478 CYS A N 1
ATOM 3727 C CA . CYS A 1 478 ? -19.026 8.584 -3.158 1.00 89.75 478 CYS A CA 1
ATOM 3728 C C . CYS A 1 478 ? -20.234 7.810 -3.704 1.00 89.75 478 CYS A C 1
ATOM 3730 O O . CYS A 1 478 ? -21.246 7.697 -3.005 1.00 89.75 478 CYS A O 1
ATOM 3732 N N . GLU A 1 479 ? -20.126 7.211 -4.886 1.00 91.00 479 GLU A N 1
ATOM 3733 C CA . GLU A 1 479 ? -21.216 6.430 -5.479 1.00 91.00 479 GLU A CA 1
ATOM 3734 C C . GLU A 1 479 ? -21.116 4.917 -5.208 1.00 91.00 479 GLU A C 1
ATOM 3736 O O . GLU A 1 479 ? -22.028 4.167 -5.569 1.00 91.00 479 GLU A O 1
ATOM 3741 N N . GLY A 1 480 ? -20.050 4.457 -4.547 1.00 93.06 480 GLY A N 1
ATOM 3742 C CA . GLY A 1 480 ? -19.751 3.050 -4.278 1.00 93.06 480 GLY A CA 1
ATOM 3743 C C . GLY A 1 480 ? -20.251 2.520 -2.927 1.00 93.06 480 GLY A C 1
ATOM 3744 O O . GLY A 1 480 ? -20.979 3.167 -2.169 1.00 93.06 480 GLY A O 1
ATOM 3745 N N . VAL A 1 481 ? -19.858 1.284 -2.602 1.00 95.19 481 VAL A N 1
ATOM 3746 C CA . VAL A 1 481 ? -20.121 0.633 -1.304 1.00 95.19 481 VAL A CA 1
ATOM 3747 C C . VAL A 1 481 ? -18.907 0.601 -0.372 1.00 95.19 481 VAL A C 1
ATOM 3749 O O . VAL A 1 481 ? -19.085 0.319 0.820 1.00 95.19 481 VAL A O 1
ATOM 3752 N N . LEU A 1 482 ? -17.715 0.884 -0.904 1.00 93.75 482 LEU A N 1
ATOM 3753 C CA . LEU A 1 482 ? -16.443 0.973 -0.184 1.00 93.75 482 LEU A CA 1
ATOM 3754 C C . LEU A 1 482 ? -16.224 2.395 0.349 1.00 93.75 482 LEU A C 1
ATOM 3756 O O . LEU A 1 482 ? -16.630 3.364 -0.290 1.00 93.75 482 LEU A O 1
ATOM 3760 N N . ALA A 1 483 ? -15.574 2.527 1.507 1.00 89.62 483 ALA A N 1
ATOM 3761 C CA . ALA A 1 483 ? -15.156 3.834 2.019 1.00 89.62 483 ALA A CA 1
ATOM 3762 C C . ALA A 1 483 ? -14.072 4.451 1.118 1.00 89.62 483 ALA A C 1
ATOM 3764 O O . ALA A 1 483 ? -13.269 3.714 0.549 1.00 89.62 483 ALA A O 1
ATOM 3765 N N . ASN A 1 484 ? -14.020 5.780 1.015 1.00 86.75 484 ASN A N 1
ATOM 3766 C CA . ASN A 1 484 ? -13.089 6.511 0.146 1.00 86.75 484 ASN A CA 1
ATOM 3767 C C . ASN A 1 484 ? -11.624 6.069 0.321 1.00 86.75 484 ASN A C 1
ATOM 3769 O O . ASN A 1 484 ? -10.960 5.752 -0.661 1.00 86.75 484 ASN A O 1
ATOM 3773 N N . GLN A 1 485 ? -11.157 5.931 1.565 1.00 83.25 485 GLN A N 1
ATOM 3774 C CA . GLN A 1 485 ? -9.791 5.486 1.874 1.00 83.25 485 GLN A CA 1
ATOM 3775 C C . GLN A 1 485 ? -9.513 4.041 1.435 1.00 83.25 485 GLN A C 1
ATOM 3777 O O . GLN A 1 485 ? -8.378 3.689 1.133 1.00 83.25 485 GLN A O 1
ATOM 3782 N N . THR A 1 486 ? -10.548 3.199 1.400 1.00 91.06 486 THR A N 1
ATOM 3783 C CA . THR A 1 486 ? -10.455 1.800 0.971 1.00 91.06 486 THR A CA 1
ATOM 3784 C C . THR A 1 486 ? -10.448 1.688 -0.549 1.00 91.06 486 THR A C 1
ATOM 3786 O O . THR A 1 486 ? -9.802 0.797 -1.089 1.00 91.06 486 THR A O 1
ATOM 3789 N N . GLN A 1 487 ? -11.142 2.588 -1.254 1.00 91.56 487 GLN A N 1
ATOM 3790 C CA . GLN A 1 487 ? -11.190 2.575 -2.716 1.00 91.56 487 GLN A CA 1
ATOM 3791 C C . GLN A 1 487 ? -9.781 2.692 -3.305 1.00 91.56 487 GLN A C 1
ATOM 3793 O O . GLN A 1 487 ? -9.428 1.913 -4.168 1.00 91.56 487 GLN A O 1
ATOM 3798 N N . HIS A 1 488 ? -8.902 3.531 -2.772 1.00 87.81 488 HIS A N 1
ATOM 3799 C CA . HIS A 1 488 ? -7.591 3.797 -3.389 1.00 87.81 488 HIS A CA 1
ATOM 3800 C C . HIS A 1 488 ? -6.432 2.937 -2.862 1.00 87.81 488 HIS A C 1
ATOM 3802 O O . HIS A 1 488 ? -5.259 3.302 -2.928 1.00 87.81 488 HIS A O 1
ATOM 3808 N N . TYR A 1 489 ? -6.773 1.784 -2.285 1.00 90.69 489 TYR A N 1
ATOM 3809 C CA . TYR A 1 489 ? -5.851 0.997 -1.476 1.00 90.69 489 TYR A CA 1
ATOM 3810 C C . TYR A 1 489 ? -5.176 -0.154 -2.239 1.00 90.69 489 TYR A C 1
ATOM 3812 O O . TYR A 1 489 ? -3.950 -0.265 -2.232 1.00 90.69 489 TYR A O 1
ATOM 3820 N N . ALA A 1 490 ? -5.948 -1.017 -2.907 1.00 96.06 490 ALA A N 1
ATOM 3821 C CA . ALA A 1 490 ? -5.426 -2.300 -3.375 1.00 96.06 490 ALA A CA 1
ATOM 3822 C C . ALA A 1 490 ? -4.541 -2.207 -4.626 1.00 96.06 490 ALA A C 1
ATOM 3824 O O . ALA A 1 490 ? -3.544 -2.920 -4.690 1.00 96.06 490 ALA A O 1
ATOM 3825 N N . TYR A 1 491 ? -4.837 -1.328 -5.590 1.00 95.25 491 TYR A N 1
ATOM 3826 C CA . TYR A 1 491 ? -4.000 -1.207 -6.798 1.00 95.25 491 TYR A CA 1
ATOM 3827 C C . TYR A 1 491 ? -2.585 -0.706 -6.481 1.00 95.25 491 TYR A C 1
ATOM 3829 O O . TYR A 1 491 ? -1.621 -1.177 -7.077 1.00 95.25 491 TYR A O 1
ATOM 3837 N N . SER A 1 492 ? -2.442 0.164 -5.476 1.00 93.19 492 SER A N 1
ATOM 3838 C CA . SER A 1 492 ? -1.140 0.631 -4.988 1.00 93.19 492 SER A CA 1
ATOM 3839 C C . SER A 1 492 ? -0.326 -0.526 -4.409 1.00 93.19 492 SER A C 1
ATOM 3841 O O . SER A 1 492 ? 0.851 -0.672 -4.711 1.00 93.19 492 SER A O 1
ATOM 3843 N N . ILE A 1 493 ? -0.962 -1.393 -3.619 1.00 96.50 493 ILE A N 1
ATOM 3844 C CA . ILE A 1 493 ? -0.316 -2.563 -3.004 1.00 96.50 493 ILE A CA 1
ATOM 3845 C C . ILE A 1 493 ? 0.147 -3.567 -4.057 1.00 96.50 493 ILE A C 1
ATOM 3847 O O . ILE A 1 493 ? 1.275 -4.055 -3.980 1.00 96.50 493 ILE A O 1
ATOM 3851 N N . VAL A 1 494 ? -0.696 -3.841 -5.057 1.00 98.31 494 VAL A N 1
ATOM 3852 C CA . VAL A 1 494 ? -0.326 -4.717 -6.176 1.00 98.31 494 VAL A CA 1
ATOM 3853 C C . VAL A 1 494 ? 0.856 -4.125 -6.942 1.00 98.31 494 VAL A C 1
ATOM 3855 O O . VAL A 1 494 ? 1.849 -4.819 -7.148 1.00 98.31 494 VAL A O 1
ATOM 3858 N N . ALA A 1 495 ? 0.804 -2.837 -7.291 1.00 96.31 495 ALA A N 1
ATOM 3859 C CA . ALA A 1 495 ? 1.893 -2.155 -7.987 1.00 96.31 495 ALA A CA 1
ATOM 3860 C C . ALA A 1 495 ? 3.219 -2.196 -7.206 1.00 96.31 495 ALA A C 1
ATOM 3862 O O . ALA A 1 495 ? 4.272 -2.494 -7.770 1.00 96.31 495 ALA A O 1
ATOM 3863 N N . GLN A 1 496 ? 3.172 -1.950 -5.894 1.00 96.00 496 GLN A N 1
ATOM 3864 C CA . GLN A 1 496 ? 4.346 -2.011 -5.020 1.00 96.00 496 GLN A CA 1
ATOM 3865 C C . GLN A 1 496 ? 4.954 -3.413 -4.978 1.00 96.00 496 GLN A C 1
ATOM 3867 O O . GLN A 1 496 ? 6.177 -3.541 -5.000 1.00 96.00 496 GLN A O 1
ATOM 3872 N N . HIS A 1 497 ? 4.126 -4.461 -4.940 1.00 98.06 497 HIS A N 1
ATOM 3873 C CA . HIS A 1 497 ? 4.614 -5.836 -4.972 1.00 98.06 497 HIS A CA 1
ATOM 3874 C C . HIS A 1 497 ? 5.209 -6.217 -6.332 1.00 98.06 497 HIS A C 1
ATOM 3876 O O . HIS A 1 497 ? 6.293 -6.792 -6.356 1.00 98.06 497 HIS A O 1
ATOM 3882 N N . ILE A 1 498 ? 4.573 -5.840 -7.449 1.00 97.69 498 ILE A N 1
ATOM 3883 C CA . ILE A 1 498 ? 5.108 -6.061 -8.806 1.00 97.69 498 ILE A CA 1
ATOM 3884 C C . ILE A 1 498 ? 6.536 -5.513 -8.907 1.00 97.69 498 ILE A C 1
ATOM 3886 O O . ILE A 1 498 ? 7.458 -6.226 -9.310 1.00 97.69 498 ILE A O 1
ATOM 3890 N N . LEU A 1 499 ? 6.732 -4.263 -8.480 1.00 96.81 499 LEU A N 1
ATOM 3891 C CA . LEU A 1 499 ? 8.036 -3.607 -8.514 1.00 96.81 499 LEU A CA 1
ATOM 3892 C C . LEU A 1 499 ? 9.030 -4.220 -7.521 1.00 96.81 499 LEU A C 1
ATOM 3894 O O . LEU A 1 499 ? 10.204 -4.370 -7.857 1.00 96.81 499 LEU A O 1
ATOM 3898 N N . ALA A 1 500 ? 8.579 -4.612 -6.327 1.00 97.50 500 ALA A N 1
ATOM 3899 C CA . ALA A 1 500 ? 9.415 -5.307 -5.350 1.00 97.50 500 ALA A CA 1
ATOM 3900 C C . ALA A 1 500 ? 9.910 -6.659 -5.880 1.00 97.50 500 ALA A C 1
ATOM 3902 O O . ALA A 1 500 ? 11.096 -6.961 -5.759 1.00 97.50 500 ALA A O 1
ATOM 3903 N N . ALA A 1 501 ? 9.039 -7.441 -6.521 1.00 97.56 501 ALA A N 1
ATOM 3904 C CA . ALA A 1 501 ? 9.402 -8.719 -7.117 1.00 97.56 501 ALA A CA 1
ATOM 3905 C C . ALA A 1 501 ? 10.469 -8.549 -8.206 1.00 97.56 501 ALA A C 1
ATOM 3907 O O . ALA A 1 501 ? 11.492 -9.236 -8.187 1.00 97.56 501 ALA A O 1
ATOM 3908 N N . CYS A 1 502 ? 10.308 -7.548 -9.075 1.00 96.94 502 CYS A N 1
ATOM 3909 C CA . CYS A 1 502 ? 11.327 -7.206 -10.061 1.00 96.94 502 CYS A CA 1
ATOM 3910 C C . CYS A 1 502 ? 12.646 -6.752 -9.432 1.00 96.94 502 CYS A C 1
ATOM 3912 O O . CYS A 1 502 ? 13.723 -7.170 -9.863 1.00 96.94 502 CYS A O 1
ATOM 3914 N N . TYR A 1 503 ? 12.578 -5.910 -8.400 1.00 97.50 503 TYR A N 1
ATOM 3915 C CA . TYR A 1 503 ? 13.760 -5.410 -7.710 1.00 97.50 503 TYR A CA 1
ATOM 3916 C C . TYR A 1 503 ? 14.564 -6.526 -7.056 1.00 97.50 503 TYR A C 1
ATOM 3918 O O . TYR A 1 503 ? 15.772 -6.628 -7.287 1.00 97.50 503 TYR A O 1
ATOM 3926 N N . TYR A 1 504 ? 13.904 -7.368 -6.260 1.00 97.75 504 TYR A N 1
ATOM 3927 C CA . TYR A 1 504 ? 14.573 -8.429 -5.518 1.00 97.75 504 TYR A CA 1
ATOM 3928 C C . TYR A 1 504 ? 15.005 -9.580 -6.423 1.00 97.75 504 TYR A C 1
ATOM 3930 O O . TYR A 1 504 ? 16.109 -10.093 -6.249 1.00 97.75 504 TYR A O 1
ATOM 3938 N N . GLY A 1 505 ? 14.215 -9.914 -7.449 1.00 96.50 505 GLY A N 1
ATOM 3939 C CA . GLY A 1 505 ? 14.622 -10.869 -8.480 1.00 96.50 505 GLY A CA 1
ATOM 3940 C C . GLY A 1 505 ? 15.895 -10.427 -9.206 1.00 96.50 505 GLY A C 1
ATOM 3941 O O . GLY A 1 505 ? 16.790 -11.238 -9.427 1.00 96.50 505 GLY A O 1
ATOM 3942 N N . LYS A 1 506 ? 16.029 -9.127 -9.511 1.00 96.00 506 LYS A N 1
ATOM 3943 C CA . LYS A 1 506 ? 17.218 -8.572 -10.176 1.00 96.00 506 LYS A CA 1
ATOM 3944 C C . LYS A 1 506 ? 18.431 -8.484 -9.248 1.00 96.00 506 LYS A C 1
ATOM 3946 O O . LYS A 1 506 ? 19.537 -8.842 -9.650 1.00 96.00 506 LYS A O 1
ATOM 3951 N N . ASN A 1 507 ? 18.247 -7.961 -8.038 1.00 96.81 507 ASN A N 1
ATOM 3952 C CA . ASN A 1 507 ? 19.358 -7.567 -7.168 1.00 96.81 507 ASN A CA 1
ATOM 3953 C C . ASN A 1 507 ? 19.779 -8.649 -6.165 1.00 96.81 507 ASN A C 1
ATOM 3955 O O . ASN A 1 507 ? 20.939 -8.674 -5.761 1.00 96.81 507 ASN A O 1
ATOM 3959 N N . TYR A 1 508 ? 18.884 -9.578 -5.818 1.00 96.56 508 TYR A N 1
ATOM 3960 C CA . TYR A 1 508 ? 19.125 -10.630 -4.825 1.00 96.56 508 TYR A CA 1
ATOM 3961 C C . TYR A 1 508 ? 18.754 -12.045 -5.323 1.00 96.56 508 TYR A C 1
ATOM 3963 O O . TYR A 1 508 ? 18.237 -12.852 -4.548 1.00 96.56 508 TYR A O 1
ATOM 3971 N N . PRO A 1 509 ? 19.068 -12.433 -6.579 1.00 95.56 509 PRO A N 1
ATOM 3972 C CA . PRO A 1 509 ? 18.573 -13.670 -7.208 1.00 95.56 509 PRO A CA 1
ATOM 3973 C C . PRO A 1 509 ? 19.022 -14.976 -6.529 1.00 95.56 509 PRO A C 1
ATOM 3975 O O . PRO A 1 509 ? 18.592 -16.063 -6.906 1.00 95.56 509 PRO A O 1
ATOM 3978 N N . ARG A 1 510 ? 19.953 -14.908 -5.572 1.00 93.88 510 ARG A N 1
ATOM 3979 C CA . ARG A 1 510 ? 20.514 -16.075 -4.874 1.00 93.88 510 ARG A CA 1
ATOM 3980 C C . ARG A 1 510 ? 19.996 -16.224 -3.445 1.00 93.88 510 ARG A C 1
ATOM 3982 O O . ARG A 1 510 ? 20.373 -17.185 -2.778 1.00 93.88 510 ARG A O 1
ATOM 3989 N N . GLU A 1 511 ? 19.171 -15.297 -2.969 1.00 90.00 511 GLU A N 1
ATOM 3990 C CA . GLU A 1 511 ? 18.768 -15.236 -1.568 1.00 90.00 511 GLU A CA 1
ATOM 3991 C C . GLU A 1 511 ? 17.347 -15.763 -1.357 1.00 90.00 511 GLU A C 1
ATOM 3993 O O . GLU A 1 511 ? 16.380 -15.194 -1.854 1.00 90.00 511 GLU A O 1
ATOM 3998 N N . GLY A 1 512 ? 17.219 -16.840 -0.575 1.00 91.88 512 GLY A N 1
ATOM 3999 C CA . GLY A 1 512 ? 15.934 -17.346 -0.084 1.00 91.88 512 GLY A CA 1
ATOM 4000 C C . GLY A 1 512 ? 14.851 -17.457 -1.163 1.00 91.88 512 GLY A C 1
ATOM 4001 O O . GLY A 1 512 ? 15.046 -18.103 -2.195 1.00 91.88 512 GLY A O 1
ATOM 4002 N N . VAL A 1 513 ? 13.712 -16.814 -0.901 1.00 94.62 513 VAL A N 1
ATOM 4003 C CA . VAL A 1 513 ? 12.522 -16.822 -1.766 1.00 94.62 513 VAL A CA 1
ATOM 4004 C C . VAL A 1 513 ? 12.749 -16.134 -3.120 1.00 94.62 513 VAL A C 1
ATOM 4006 O O . VAL A 1 513 ? 12.143 -16.541 -4.110 1.00 94.62 513 VAL A O 1
ATOM 4009 N N . TRP A 1 514 ? 13.700 -15.197 -3.231 1.00 95.56 514 TRP A N 1
ATOM 4010 C CA . TRP A 1 514 ? 13.973 -14.446 -4.469 1.00 95.56 514 TRP A CA 1
ATOM 4011 C C . TRP A 1 514 ? 14.573 -15.290 -5.582 1.00 95.56 514 TRP A C 1
ATOM 4013 O O . TRP A 1 514 ? 14.516 -14.903 -6.746 1.00 95.56 514 TRP A O 1
ATOM 4023 N N . LYS A 1 515 ? 15.103 -16.475 -5.263 1.00 93.81 515 LYS A N 1
ATOM 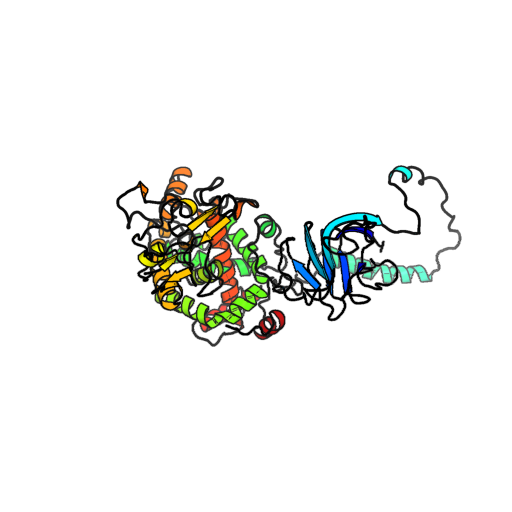4024 C CA . LYS A 1 515 ? 15.567 -17.419 -6.284 1.00 93.81 515 LYS A CA 1
ATOM 4025 C C . LYS A 1 515 ? 14.461 -17.761 -7.287 1.00 93.81 515 LYS A C 1
ATOM 4027 O O . LYS A 1 515 ? 14.740 -17.918 -8.474 1.00 93.81 515 LYS A O 1
ATOM 4032 N N . THR A 1 516 ? 13.215 -17.836 -6.821 1.00 92.31 516 THR A N 1
ATOM 4033 C CA . THR A 1 516 ? 12.045 -18.106 -7.672 1.00 92.31 516 THR A CA 1
ATOM 4034 C C . THR A 1 516 ? 11.705 -16.936 -8.598 1.00 92.31 516 THR A C 1
ATOM 4036 O O . THR A 1 516 ? 11.098 -17.136 -9.641 1.00 92.31 516 THR A O 1
ATOM 4039 N N . TYR A 1 517 ? 12.174 -15.725 -8.287 1.00 93.50 517 TYR A N 1
ATOM 4040 C CA . TYR A 1 517 ? 11.934 -14.530 -9.096 1.00 93.50 517 TYR A CA 1
ATOM 4041 C C . TYR A 1 517 ? 12.932 -14.376 -10.252 1.00 93.50 517 TYR A C 1
ATOM 4043 O O . TYR A 1 517 ? 12.855 -13.425 -11.024 1.00 93.50 517 TYR A O 1
ATOM 4051 N N . THR A 1 518 ? 13.892 -15.290 -10.398 1.00 87.62 518 THR A N 1
ATOM 4052 C CA . THR A 1 518 ? 14.858 -15.230 -11.505 1.00 87.62 518 THR A CA 1
ATOM 4053 C C . THR A 1 518 ? 14.188 -15.361 -12.873 1.00 87.62 518 THR A C 1
ATOM 4055 O O . THR A 1 518 ? 14.632 -14.731 -13.829 1.00 87.62 518 THR A O 1
ATOM 4058 N N . GLU A 1 519 ? 13.089 -16.112 -12.954 1.00 87.75 519 GLU A N 1
ATOM 4059 C CA . GLU A 1 519 ? 12.327 -16.321 -14.190 1.00 87.75 519 GLU A CA 1
ATOM 4060 C C . GLU A 1 519 ? 11.551 -15.068 -14.620 1.00 87.75 519 GLU A C 1
ATOM 4062 O O . GLU A 1 519 ? 11.437 -14.805 -15.812 1.00 87.75 519 GLU A O 1
ATOM 4067 N N . ILE A 1 520 ? 11.086 -14.239 -13.675 1.00 90.12 520 ILE A N 1
ATOM 4068 C CA . ILE A 1 520 ? 10.341 -13.008 -13.998 1.00 90.12 520 ILE A CA 1
ATOM 4069 C C . ILE A 1 520 ? 11.250 -11.847 -14.434 1.00 90.12 520 ILE A C 1
ATOM 4071 O O . ILE A 1 520 ? 10.761 -10.885 -15.026 1.00 90.12 520 ILE A O 1
ATOM 4075 N N . VAL A 1 521 ? 12.563 -11.923 -14.162 1.00 88.12 521 VAL A N 1
ATOM 4076 C CA . VAL A 1 521 ? 13.564 -10.896 -14.529 1.00 88.12 521 VAL A CA 1
ATOM 4077 C C . VAL A 1 521 ? 14.455 -11.274 -15.715 1.00 88.12 521 VAL A C 1
ATOM 4079 O O . VAL A 1 521 ? 15.309 -10.479 -16.107 1.00 88.12 521 VAL A O 1
ATOM 4082 N N . ALA A 1 522 ? 14.281 -12.467 -16.280 1.00 84.06 522 ALA A N 1
ATOM 4083 C CA . ALA A 1 522 ? 15.050 -12.969 -17.414 1.00 84.06 522 ALA A CA 1
ATOM 4084 C C . ALA A 1 522 ? 14.130 -13.336 -18.590 1.00 84.06 522 ALA A C 1
ATOM 4086 O O . ALA A 1 522 ? 12.938 -13.566 -18.408 1.00 84.06 522 ALA A O 1
ATOM 4087 N N . GLY A 1 523 ? 14.694 -13.425 -19.801 1.00 83.12 523 GLY A N 1
ATOM 4088 C CA . GLY A 1 523 ? 13.951 -13.832 -21.000 1.00 83.12 523 GLY A CA 1
ATOM 4089 C C . GLY A 1 523 ? 12.770 -12.907 -21.301 1.00 83.12 523 GLY A C 1
ATOM 4090 O O . GLY A 1 523 ? 12.946 -11.694 -21.341 1.00 83.12 523 GLY A O 1
ATOM 4091 N N . ASP A 1 524 ? 11.584 -13.493 -21.469 1.00 79.19 524 ASP A N 1
ATOM 4092 C CA . ASP A 1 524 ? 10.328 -12.777 -21.741 1.00 79.19 524 ASP A CA 1
ATOM 4093 C C . ASP A 1 524 ? 9.560 -12.403 -20.455 1.00 79.19 524 ASP A C 1
ATOM 4095 O O . ASP A 1 524 ? 8.370 -12.094 -20.506 1.00 79.19 524 ASP A O 1
ATOM 4099 N N . GLY A 1 525 ? 10.213 -12.472 -19.287 1.00 82.88 525 GLY A N 1
ATOM 4100 C CA . GLY A 1 525 ? 9.607 -12.134 -18.003 1.00 82.88 525 GLY A CA 1
ATOM 4101 C C . GLY A 1 525 ? 9.232 -10.653 -17.905 1.00 82.88 525 GLY A C 1
ATOM 4102 O O . GLY A 1 525 ? 9.951 -9.777 -18.395 1.00 82.88 525 GLY A O 1
ATOM 4103 N N . TYR A 1 526 ? 8.123 -10.354 -17.227 1.00 87.12 526 TYR A N 1
ATOM 4104 C CA . TYR A 1 526 ? 7.538 -9.012 -17.221 1.00 87.12 526 TYR A CA 1
ATOM 4105 C C . TYR A 1 526 ? 8.437 -7.905 -16.659 1.00 87.12 526 TYR A C 1
ATOM 4107 O O . TYR A 1 526 ? 8.233 -6.731 -16.956 1.00 87.12 526 TYR A O 1
ATOM 4115 N N . CYS A 1 527 ? 9.442 -8.233 -15.846 1.00 89.50 527 CYS A N 1
ATOM 4116 C CA . CYS A 1 527 ? 10.342 -7.222 -15.301 1.00 89.50 527 CYS A CA 1
ATOM 4117 C C . CYS A 1 527 ? 11.338 -6.689 -16.335 1.00 89.50 527 CYS A C 1
ATOM 4119 O O . CYS A 1 527 ? 11.966 -5.661 -16.088 1.00 89.50 527 CYS A O 1
ATOM 4121 N N . THR A 1 528 ? 11.492 -7.358 -17.482 1.00 85.12 528 THR A N 1
ATOM 4122 C CA . THR A 1 528 ? 12.366 -6.899 -18.576 1.00 85.12 528 THR A CA 1
ATOM 4123 C C . THR A 1 528 ? 11.845 -5.640 -19.262 1.00 85.12 528 THR A C 1
ATOM 4125 O O . THR A 1 528 ? 12.610 -4.930 -19.911 1.00 85.12 528 THR A O 1
ATOM 4128 N N . THR A 1 529 ? 10.568 -5.315 -19.061 1.00 82.19 529 THR A N 1
ATOM 4129 C CA . THR A 1 529 ? 9.918 -4.132 -19.626 1.00 82.19 529 THR A CA 1
ATOM 4130 C C . THR A 1 529 ? 9.973 -2.917 -18.702 1.00 82.19 529 THR A C 1
ATOM 4132 O O . THR A 1 529 ? 9.365 -1.892 -18.995 1.00 82.19 529 THR A O 1
ATOM 4135 N N . LEU A 1 530 ? 10.648 -3.038 -17.557 1.00 87.19 530 LEU A N 1
ATOM 4136 C CA . LEU A 1 530 ? 10.821 -1.981 -16.570 1.00 87.19 530 LEU A CA 1
ATOM 4137 C C . LEU A 1 530 ? 12.316 -1.718 -16.381 1.00 87.19 530 LEU A C 1
ATOM 4139 O O . LEU A 1 530 ? 13.118 -2.642 -16.227 1.00 87.19 530 LEU A O 1
ATOM 4143 N N . GLN A 1 531 ? 12.709 -0.450 -16.315 1.00 90.50 531 GLN A N 1
ATOM 4144 C CA . GLN A 1 531 ? 14.059 -0.063 -15.923 1.00 90.50 531 GLN A CA 1
ATOM 4145 C C . GLN A 1 531 ? 14.190 -0.139 -14.395 1.00 90.50 531 GLN A C 1
ATOM 4147 O O . GLN A 1 531 ? 14.123 0.844 -13.658 1.00 90.50 531 GLN A O 1
ATOM 4152 N N . ILE A 1 532 ? 14.404 -1.359 -13.908 1.00 93.88 532 ILE A N 1
ATOM 4153 C CA . ILE A 1 532 ? 14.651 -1.632 -12.492 1.00 93.88 532 ILE A CA 1
ATOM 4154 C C . ILE A 1 532 ? 16.070 -1.176 -12.126 1.00 93.88 532 ILE A C 1
ATOM 4156 O O . ILE A 1 532 ? 17.024 -1.661 -12.744 1.00 93.88 532 ILE A O 1
ATOM 4160 N N . PRO A 1 533 ? 16.277 -0.306 -11.124 1.00 94.12 533 PRO A N 1
ATOM 4161 C CA . PRO A 1 533 ? 17.622 0.107 -10.740 1.00 94.12 533 PRO A CA 1
ATOM 4162 C C . PRO A 1 533 ? 18.389 -1.029 -10.051 1.00 94.12 533 PRO A C 1
ATOM 4164 O O . PRO A 1 533 ? 17.821 -1.921 -9.415 1.00 94.12 533 PRO A O 1
ATOM 4167 N N . THR A 1 534 ? 19.710 -0.990 -10.163 1.00 95.50 534 THR A N 1
ATOM 4168 C CA . THR A 1 534 ? 20.608 -1.842 -9.379 1.00 95.50 534 THR A CA 1
ATOM 4169 C C . THR A 1 534 ? 20.709 -1.349 -7.933 1.00 95.50 534 THR A C 1
ATOM 4171 O O . THR A 1 534 ? 20.547 -0.157 -7.662 1.00 95.50 534 THR A O 1
ATOM 4174 N N . ALA A 1 535 ? 21.050 -2.233 -6.994 1.00 94.19 535 ALA A N 1
ATOM 4175 C CA . ALA A 1 535 ? 21.321 -1.872 -5.599 1.00 94.19 535 ALA A CA 1
ATOM 4176 C C . ALA A 1 535 ? 22.364 -0.742 -5.486 1.00 94.19 535 ALA A C 1
ATOM 4178 O O . ALA A 1 535 ? 22.179 0.225 -4.748 1.00 94.19 535 ALA A O 1
ATOM 4179 N N . ALA A 1 536 ? 23.424 -0.797 -6.301 1.00 92.81 536 ALA A N 1
ATOM 4180 C CA . ALA A 1 536 ? 24.455 0.239 -6.345 1.00 92.81 536 ALA A CA 1
ATOM 4181 C C . ALA A 1 536 ? 23.918 1.603 -6.822 1.00 92.81 536 ALA A C 1
ATOM 4183 O O . ALA A 1 536 ? 24.271 2.641 -6.256 1.00 92.81 536 ALA A O 1
ATOM 4184 N N . GLU A 1 537 ? 23.051 1.624 -7.840 1.00 92.19 537 GLU A N 1
ATOM 4185 C CA . GLU A 1 537 ? 22.397 2.854 -8.303 1.00 92.19 537 GLU A CA 1
ATOM 4186 C C . GLU A 1 537 ? 21.456 3.422 -7.245 1.00 92.19 537 GLU A C 1
ATOM 4188 O O . GLU A 1 537 ? 21.461 4.631 -7.015 1.00 92.19 537 GLU A O 1
ATOM 4193 N N . VAL A 1 538 ? 20.692 2.567 -6.564 1.00 91.06 538 VAL A N 1
ATOM 4194 C CA . VAL A 1 538 ? 19.824 2.991 -5.463 1.00 91.06 538 VAL A CA 1
ATOM 4195 C C . VAL A 1 538 ? 20.654 3.630 -4.353 1.00 91.06 538 VAL A C 1
ATOM 4197 O O . VAL A 1 538 ? 20.429 4.794 -4.033 1.00 91.06 538 VAL A O 1
ATOM 4200 N N . GLN A 1 539 ? 21.680 2.943 -3.842 1.00 88.81 539 GLN A N 1
ATOM 4201 C CA . GLN A 1 539 ? 22.556 3.462 -2.782 1.00 88.81 539 GLN A CA 1
ATOM 4202 C C . GLN A 1 539 ? 23.218 4.796 -3.164 1.00 88.81 539 GLN A C 1
ATOM 4204 O O . GLN A 1 539 ? 23.316 5.713 -2.341 1.00 88.81 539 GLN A O 1
ATOM 4209 N N . LYS A 1 540 ? 23.635 4.938 -4.428 1.00 87.75 540 LYS A N 1
ATOM 4210 C CA . LYS A 1 540 ? 24.204 6.181 -4.962 1.00 87.75 540 LYS A CA 1
ATOM 4211 C C . LYS A 1 540 ? 23.192 7.330 -4.955 1.00 87.75 540 LYS A C 1
ATOM 4213 O O . LYS A 1 540 ? 23.549 8.441 -4.564 1.00 87.75 540 LYS A O 1
ATOM 4218 N N . ASN A 1 541 ? 21.957 7.086 -5.390 1.00 84.62 541 ASN A N 1
ATOM 4219 C CA . ASN A 1 541 ? 20.961 8.137 -5.623 1.00 84.62 541 ASN A CA 1
ATOM 4220 C C . ASN A 1 541 ? 20.114 8.474 -4.389 1.00 84.62 541 ASN A C 1
ATOM 4222 O O . ASN A 1 541 ? 19.689 9.617 -4.232 1.00 84.62 541 ASN A O 1
ATOM 4226 N N . THR A 1 542 ? 19.921 7.536 -3.463 1.00 80.19 542 THR A N 1
ATOM 4227 C CA . THR A 1 542 ? 19.223 7.802 -2.193 1.00 80.19 542 THR A CA 1
ATOM 4228 C C . THR A 1 542 ? 20.162 8.298 -1.096 1.00 80.19 542 THR A C 1
ATOM 4230 O O . THR A 1 542 ? 19.711 8.735 -0.033 1.00 80.19 542 THR A O 1
ATOM 4233 N N . GLY A 1 543 ? 21.469 8.284 -1.377 1.00 64.06 543 GLY A N 1
ATOM 4234 C CA . GLY A 1 543 ? 22.532 8.606 -0.443 1.00 64.06 543 GLY A CA 1
ATOM 4235 C C . GLY A 1 543 ? 22.737 7.483 0.568 1.00 64.06 543 GLY A C 1
ATOM 4236 O O . GLY A 1 543 ? 21.800 6.797 0.971 1.00 64.06 543 GLY A O 1
ATOM 4237 N N . ASN A 1 544 ? 23.979 7.340 1.023 1.00 46.03 544 ASN A N 1
ATOM 4238 C CA . ASN A 1 544 ? 24.401 6.413 2.068 1.00 46.03 544 ASN A CA 1
ATOM 4239 C C . ASN A 1 544 ? 23.855 6.850 3.450 1.00 46.03 544 ASN A C 1
ATOM 4241 O O . ASN A 1 544 ? 24.604 7.070 4.396 1.00 46.03 544 ASN A O 1
ATOM 4245 N N . ARG A 1 545 ? 22.536 7.041 3.575 1.00 46.06 545 ARG A N 1
ATOM 4246 C CA . ARG A 1 545 ? 21.825 7.207 4.849 1.00 46.06 545 ARG A CA 1
ATOM 4247 C C . ARG A 1 545 ? 21.533 5.830 5.443 1.00 46.06 545 ARG A C 1
ATOM 4249 O O . ARG A 1 545 ? 20.401 5.549 5.830 1.00 46.06 545 ARG A O 1
ATOM 4256 N N . GLY A 1 546 ? 22.555 4.969 5.472 1.00 35.06 546 GLY A N 1
ATOM 4257 C CA . GLY A 1 546 ? 22.521 3.738 6.250 1.00 35.06 546 GLY A CA 1
ATOM 4258 C C . GLY A 1 546 ? 22.014 4.069 7.649 1.00 35.06 546 GLY A C 1
ATOM 4259 O O . GLY A 1 546 ? 22.441 5.066 8.233 1.00 35.06 546 GLY A O 1
ATOM 4260 N N . GLY A 1 547 ? 21.039 3.284 8.109 1.00 38.28 547 GLY A N 1
ATOM 4261 C CA . GLY A 1 547 ? 20.249 3.523 9.311 1.00 38.28 547 GLY A CA 1
ATOM 4262 C C . GLY A 1 547 ? 21.051 4.116 10.467 1.00 38.28 547 GLY A C 1
ATOM 4263 O O . GLY A 1 547 ? 21.808 3.425 11.146 1.00 38.28 547 GLY A O 1
ATOM 4264 N N . GLY A 1 548 ? 20.853 5.410 10.697 1.00 29.53 548 GLY A N 1
ATOM 4265 C CA . GLY A 1 548 ? 21.105 6.044 11.979 1.00 29.53 548 GLY A CA 1
ATOM 4266 C C . GLY A 1 548 ? 19.813 5.956 12.776 1.00 29.53 548 GLY A C 1
ATOM 4267 O O . GLY A 1 548 ? 18.801 6.479 12.319 1.00 29.53 548 GLY A O 1
ATOM 4268 N N . ARG A 1 549 ? 19.896 5.214 13.880 1.00 31.44 549 ARG A N 1
ATOM 4269 C CA . ARG A 1 549 ? 18.863 4.914 14.881 1.00 31.44 549 ARG A CA 1
ATOM 4270 C C . ARG A 1 549 ? 17.905 6.049 15.212 1.00 31.44 549 ARG A C 1
ATOM 4272 O O . ARG A 1 549 ? 18.374 7.207 15.285 1.00 31.44 549 ARG A O 1
#

Secondary structure (DSSP, 8-state):
--EEEEEEEEEE-SSTTTT--PPPEE-SEEEEESS--TTSEE-TT-TT--TT-EEEEEETTTEEEEEESTT--EEEESSS---TTTSPPPSS-EE--TT-EEEES-TTSSEEEEEEEEEEEEEE-TT----GGGGGS-SSS-PPPPP--SPPPTTHHHHHHHHHHHHHHHHHHHHTTTT-PPPPPB---TT--SS-PPPPHHHHHT---TT--HHHHHHHHIIIIIHHHHHHH--GGGGSGGGS-HHHHHHHHHHHHHHHH-HHHHHHHHHTHHHHHHHHHHHHHTT--GGGGGHHHHHHSS-TT-B-TT--BTTTTB-HHHHHHTT--EEEEEETT-SS-B----SSPPSSHHHH-TTEEEETTEEEE-EEEEEEEGGG-HHHHHHHHHHHHHHHHT-HHHHHTT-HHHHHHHHHHH-S-STTT-S-TTTS-TTSHHHHHHHHHHHHT-S--TTTTGGG----SGGGG-GGGTT--TTSSS-HHHHTTHHHHHHHHHHHHHHHHHH-TTSGGGGGGGTTTSTT-GGGGB-PPPHHHHHHHH-S-----

Sequence (549 aa):
MSQERWDVKLQFLSGPLRFQDLPPARGPVIRLGANPGPGGVRLTGYRGIDDRQAVITVYDGAHVSIAPVGVNQVRVATHQNVEWAELLPIQKRADLAPGTVVHLGPPNRGCTFMYIEARRLGDWQQKQIVTLDEQAQLLDAGAGKIDTTAGRPWWFYPAMLTIALPTTVVVLAGALGGLQPDPDPLGPEAEGEISYERFTFTEMRSANLEGLNEQGLAQAFEAWVMVPNVQASGDESLLDPQTWDPTFYQWTTAAVAWHARAWRFWGRLESREKEYRTVVTMLQEAGLPEVFAGIPYQESGYTSDAQSVVCALGWWQFMPEVALRAGMKVSSCNMRGTKTKWTPKGKIPVKGVLRNAPYVKRSPNNVSCLITSCDIDQRTDLELATAGAIQLLSEAWNDGELRASGAAVQATILSHNAGYDDARYSSNPNERRPTNILPAYRRHLKRAGLKRDPHFYGKNLTCLGDEVHDIMQTNNRCEGVLANQTQHYAYSIVAQHILAACYYGKNYPREGVWKTYTEIVAGDGYCTTLQIPTAAEVQKNTGNRGGGR

Radius of gyration: 29.83 Å; chains: 1; bounding box: 56×71×98 Å